Protein AF-0000000073387747 (afdb_homodimer)

Sequence (668 aa):
MTIQHVAHEAGVSVATVSRVFNTPDKVMPATRAAVLGAAERLGYVPNATARTLRTQRSHVIGVVLPTLLNPVFAECLDGIAQAAARGGYAILPFTTSYAVAQEERAVHLLLAGNVDGMVLVVSQPQSSAALERLAAVQLPYVLAYNRHPDHPCVSVDGEGAVADLVAQLAALGHRRIAMVSGQLAASDRAQQRCRGFVRGMAQAGLAPARVVEVPFVETAVQEVAELLRGPQRPTALVCSNDLIAIRCLRAAHMAGLEVPRDLSVVGFDGIALGRDLTPVLGTVAQPNADIGRCSVELLVQAMASHVPPTPEASLTLPHHFRAGGSCAAAPGGDMTIQHVAHEAGVSVATVSRVFNTPDKVMPATRAAVLGAAERLGYVPNATARTLRTQRSHVIGVVLPTLLNPVFAECLDGIAQAAARGGYAILPFTTSYAVAQEERAVHLLLAGNVDGMVLVVSQPQSSAALERLAAVQLPYVLAYNRHPDHPCVSVDGEGAVADLVAQLAALGHRRIAMVSGQLAASDRAQQRCRGFVRGMAQAGLAPARVVEVPFVETAVQEVAELLRGPQRPTALVCSNDLIAIRCLRAAHMAGLEVPRDLSVVGFDGIALGRDLTPVLGTVAQPNADIGRCSVELLVQAMASHVPPTPEASLTLPHHFRAGGSCAAAPGGD

InterPro domains:
  IPR000843 LacI-type HTH domain [PF00356] (2-47)
  IPR000843 LacI-type HTH domain [PS50932] (1-55)
  IPR000843 LacI-type HTH domain [SM00354] (1-70)
  IPR000843 LacI-type HTH domain [cd01392] (6-55)
  IPR010982 Lambda repressor-like, DNA-binding domain superfamily [G3DSA:1.10.260.40] (1-61)
  IPR010982 Lambda repressor-like, DNA-binding domain superfamily [SSF47413] (1-58)
  IPR028082 Periplasmic binding protein-like I [SSF53822] (57-309)
  IPR046335 Transcriptional regulator LacI/GalR-like, sensor domain [PF13377] (166-327)

Foldseek 3Di:
DDCVQLCVQLVHDSVLLLCLVPPVVVHDPVSNVSSVVSCVVVVNDPLNPPDDPPVDAPLEEEEEEADVVPVLVVLLVLLQCVLSVVLSHHYDYDHQVLDLVSLQVSLVVVVSVVHQAYEYAFQDPPDRPSVVVCVVVVRFYEYFQDDDLFGAYEHAQLLQLLLVVLLVQVVLPWQFEAEEEEDNSSHVLRVSNVNSNQNSCVVSVHDGYHYHYDHPPDQPLCVLLVLCLDPSRGLEYEYSAVVNLVSPCVSCVVNVHDFNQRHAGEGEAQRPCLCVDVQRHKYWHDNSSVSSNVRNVQRSVCSVVVHHDGSVNHDHDDIGTDRTRRHHRGHPPD/DDCVQLCVQLVHDSVLLLCLVPPVVPHDPVSNVSSVVSCVVVVNDPLNPPDDPPVPAPLEEEEEEADVVPVLVVLLVLLQCVLSVVLSHHYDYDHQVLDLVSLQVSLVVVVSVVHQAYEYAFADPPDRPSVVVCVVVVRFYEYFQDDDLFGAYEHAQLLQLLLVVLLVQVVLPWQFEAEEEEDNSSHVLRVSNVNSNQNSCVVSVHDGYHYHYDHPPDQPLCVLLVLCLDPSRGLEYEYSAVVNLVSPCVSCVVNVHDFNQRHAGEGEAQRPCLCVDVQNHKYWHDNSSVSSNVRNVQRSVCSVVVHHDGSVNHDHDDIGTDRTRRHHRGHPPD

pLDDT: mean 92.45, std 11.89, range [32.66, 98.94]

Secondary structure (DSSP, 8-state):
--HHHHHHHHTS-HHHHHHHHH-GGGS-HHHHHHHHHHHHHHT----TT-SS-TT----EEEEEES-SSSHHHHHHHHHHHHHHHHTT-EEEEEE-TT-HHHHHHHHHHHHHTT-SEEEE--S-GGG-HHHHHHHHTT--EEEES---TTS-EEE--HHHHHHHHHHHHHHTT---EEEEEE-GGG-HHHHHHHHHHHHHHHHTTPSPPEEEEE-SSS--HHHHHHHHHSTT--SEEEESSHHHHHHHHHHHHHTT--TTTT-EEEEEE--GGGGGSSSPPEEEE--HHHHHHHHHHHHHHHHHHT-PPPGGG-EE---EEE-TTT--PPPTT-/--HHHHHHHHTS-HHHHHHHHH-GGGS-HHHHHHHHHHHHHHT----TT-SS-TT----EEEEEES-SSSHHHHHHHHHHHHHHHHTT-EEEEEE-TT-HHHHHHHHHHHHHTT-SEEEE--S-GGG-HHHHHHHHTT--EEEES---TTS-EEE--HHHHHHHHHHHHHHTT---EEEEEE-GGG-HHHHHHHHHHHHHHHHTTPSPPEEEEE-SSS--HHHHHHHHHSTT--SEEEESSHHHHHHHHHHHHHTT--TTTT-EEEEEE--GGGGGSSSPPEEEE--HHHHHHHHHHHHHHHHHHT-PPPGGG-EE---EEE-TTT--PPPTT-

Structure (mmCIF, N/CA/C/O backbone):
data_AF-0000000073387747-model_v1
#
loop_
_entity.id
_entity.type
_entity.pdbx_description
1 polymer 'Transcriptional regulator, LacI family'
#
loop_
_atom_site.group_PDB
_atom_site.id
_atom_site.type_symbol
_atom_site.label_atom_id
_atom_site.label_alt_id
_atom_site.label_comp_id
_atom_site.label_asym_id
_atom_site.label_entity_id
_atom_site.label_seq_id
_atom_site.pdbx_PDB_ins_code
_atom_site.Cartn_x
_atom_site.Cartn_y
_atom_site.Cartn_z
_atom_site.occupancy
_atom_site.B_iso_or_equiv
_atom_site.auth_seq_id
_atom_site.auth_comp_id
_atom_site.auth_asym_id
_atom_site.auth_atom_id
_atom_site.pdbx_PDB_model_num
ATOM 1 N N . MET A 1 1 ? -17.906 21.016 26.625 1 53.44 1 MET A N 1
ATOM 2 C CA . MET A 1 1 ? -17.266 21.281 27.922 1 53.44 1 MET A CA 1
ATOM 3 C C . MET A 1 1 ? -15.984 22.078 27.734 1 53.44 1 MET A C 1
ATOM 5 O O . MET A 1 1 ? -15.141 21.734 26.906 1 53.44 1 MET A O 1
ATOM 9 N N . THR A 1 2 ? -15.961 23.297 28.281 1 68.31 2 THR A N 1
ATOM 10 C CA . THR A 1 2 ? -14.922 24.281 28.031 1 68.31 2 THR A CA 1
ATOM 11 C C . THR A 1 2 ? -13.945 24.359 29.188 1 68.31 2 THR A C 1
ATOM 13 O O . THR A 1 2 ? -14.172 23.75 30.25 1 68.31 2 THR A O 1
ATOM 16 N N . ILE A 1 3 ? -12.836 25 28.859 1 78.44 3 ILE A N 1
ATOM 17 C CA . ILE A 1 3 ? -11.812 25.234 29.875 1 78.44 3 ILE A CA 1
ATOM 18 C C . ILE A 1 3 ? -12.414 25.969 31.062 1 78.44 3 ILE A C 1
ATOM 20 O O . ILE A 1 3 ? -11.977 25.797 32.188 1 78.44 3 ILE A O 1
ATOM 24 N N . GLN A 1 4 ? -13.547 26.625 30.844 1 80.88 4 GLN A N 1
ATOM 25 C CA . GLN A 1 4 ? -14.227 27.375 31.891 1 80.88 4 GLN A CA 1
ATOM 26 C C . GLN A 1 4 ? -14.922 26.438 32.875 1 80.88 4 GLN A C 1
ATOM 28 O O . GLN A 1 4 ? -14.922 26.688 34.094 1 80.88 4 GLN A O 1
ATOM 33 N N . HIS A 1 5 ? -15.391 25.359 32.344 1 83.12 5 HIS A N 1
ATOM 34 C CA . HIS A 1 5 ? -16.062 24.391 33.188 1 83.12 5 HIS A CA 1
ATOM 35 C C . HIS A 1 5 ? -15.07 23.688 34.125 1 83.12 5 HIS A C 1
ATOM 37 O O . HIS A 1 5 ? -15.359 23.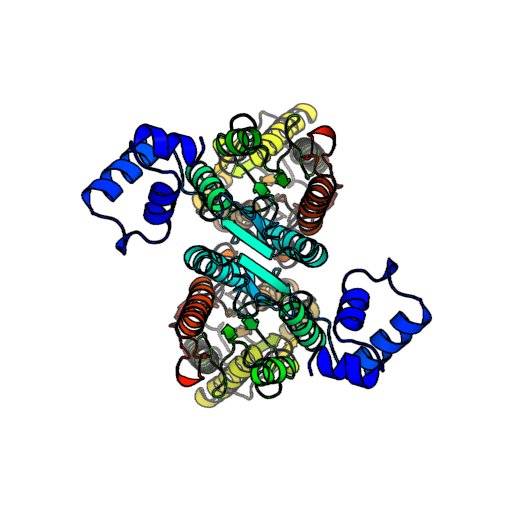469 35.281 1 83.12 5 HIS A O 1
ATOM 43 N N . VAL A 1 6 ? -13.945 23.438 33.5 1 85.94 6 VAL A N 1
ATOM 44 C CA . VAL A 1 6 ? -12.891 22.797 34.281 1 85.94 6 VAL A CA 1
ATOM 45 C C . VAL A 1 6 ? -12.414 23.734 35.375 1 85.94 6 VAL A C 1
ATOM 47 O O . VAL A 1 6 ? -12.227 23.297 36.531 1 85.94 6 VAL A O 1
ATOM 50 N N . ALA A 1 7 ? -12.297 24.938 35.031 1 87.69 7 ALA A N 1
ATOM 51 C CA . ALA A 1 7 ? -11.867 25.953 36 1 87.69 7 ALA A CA 1
ATOM 52 C C . ALA A 1 7 ? -12.844 26.062 37.156 1 87.69 7 ALA A C 1
ATOM 54 O O . ALA A 1 7 ? -12.445 26.094 38.344 1 87.69 7 ALA A O 1
ATOM 55 N N . HIS A 1 8 ? -14.062 26.047 36.812 1 86.69 8 HIS A N 1
ATOM 56 C CA . HIS A 1 8 ? -15.125 26.141 37.812 1 86.69 8 HIS A CA 1
ATOM 57 C C . HIS A 1 8 ? -15.141 24.922 38.719 1 86.69 8 HIS A C 1
ATOM 59 O O . HIS A 1 8 ? -15.227 25.062 39.969 1 86.69 8 HIS A O 1
ATOM 65 N N . GLU A 1 9 ? -15.008 23.828 38.094 1 87.38 9 GLU A N 1
ATOM 66 C CA . GLU A 1 9 ? -15.07 22.594 38.844 1 87.38 9 GLU A CA 1
ATOM 67 C C . GLU A 1 9 ? -13.852 22.438 39.75 1 87.38 9 GLU A C 1
ATOM 69 O O . GLU A 1 9 ? -13.961 21.906 40.875 1 87.38 9 GLU A O 1
ATOM 74 N N . ALA A 1 10 ? -12.742 22.844 39.312 1 87.75 10 ALA A N 1
ATOM 75 C CA . ALA A 1 10 ? -11.484 22.719 40.031 1 87.75 10 ALA A CA 1
ATOM 76 C C . ALA A 1 10 ? -11.281 23.859 41.031 1 87.75 10 ALA A C 1
ATOM 78 O O . ALA A 1 10 ? -10.383 23.828 41.875 1 87.75 10 ALA A O 1
ATOM 79 N N . GLY A 1 11 ? -12.117 24.891 40.938 1 89.38 11 GLY A N 1
ATOM 80 C CA . GLY A 1 11 ? -12.039 26.047 41.812 1 89.38 11 GLY A CA 1
ATOM 81 C C . GLY A 1 11 ? -10.836 26.938 41.531 1 89.38 11 GLY A C 1
ATOM 82 O O . GLY A 1 11 ? -10.234 27.484 42.469 1 89.38 11 GLY A O 1
ATOM 83 N N . VAL A 1 12 ? -10.391 26.906 40.281 1 88.62 12 VAL A N 1
ATOM 84 C CA . VAL A 1 12 ? -9.234 27.703 39.906 1 88.62 12 VAL A CA 1
ATOM 85 C C . VAL A 1 12 ? -9.602 28.609 38.75 1 88.62 12 VAL A C 1
ATOM 87 O O . VAL A 1 12 ? -10.703 28.516 38.188 1 88.62 12 VAL A O 1
ATOM 90 N N . SER A 1 13 ? -8.758 29.547 38.438 1 82 13 SER A N 1
ATOM 91 C CA . SER A 1 13 ? -8.969 30.406 37.281 1 82 13 SER A CA 1
ATOM 92 C C . SER A 1 13 ? -8.766 29.656 35.969 1 82 13 SER A C 1
ATOM 94 O O . SER A 1 13 ? -8.102 28.625 35.938 1 82 13 SER A O 1
ATOM 96 N N . VAL A 1 14 ? -9.328 30.156 34.844 1 82.44 14 VAL A N 1
ATOM 97 C CA . VAL A 1 14 ? -9.133 29.609 33.5 1 82.44 14 VAL A CA 1
ATOM 98 C C . VAL A 1 14 ? -7.645 29.609 33.156 1 82.44 14 VAL A C 1
ATOM 100 O O . VAL A 1 14 ? -7.145 28.656 32.531 1 82.44 14 VAL A O 1
ATOM 103 N N . ALA A 1 15 ? -6.922 30.656 33.625 1 81.31 15 ALA A N 1
ATOM 104 C CA . ALA A 1 15 ? -5.484 30.766 33.406 1 81.31 15 ALA A CA 1
ATOM 105 C C . ALA A 1 15 ? -4.727 29.641 34.125 1 81.31 15 ALA A C 1
ATOM 107 O O . ALA A 1 15 ? -3.764 29.094 33.562 1 81.31 15 ALA A O 1
ATOM 108 N N . THR A 1 16 ? -5.191 29.297 35.219 1 83.62 16 THR A N 1
ATOM 109 C CA . THR A 1 16 ? -4.566 28.219 36 1 83.62 16 THR A CA 1
ATOM 110 C C . THR A 1 16 ? -4.805 26.875 35.312 1 83.62 16 THR A C 1
ATOM 112 O O . THR A 1 16 ? -3.898 26.047 35.25 1 83.62 16 THR A O 1
ATOM 115 N N . VAL A 1 17 ? -6.031 26.672 34.75 1 81.19 17 VAL A N 1
ATOM 116 C CA . VAL A 1 17 ? -6.324 25.438 34.031 1 81.19 17 VAL A CA 1
ATOM 117 C C . VAL A 1 17 ? -5.422 25.328 32.812 1 81.19 17 VAL A C 1
ATOM 119 O O . VAL A 1 17 ? -4.832 24.281 32.562 1 81.19 17 VAL A O 1
ATOM 122 N N . SER A 1 18 ? -5.281 26.406 32.219 1 77.56 18 SER A N 1
ATOM 123 C CA . SER A 1 18 ? -4.418 26.469 31.031 1 77.56 18 SER A CA 1
ATOM 124 C C . SER A 1 18 ? -2.977 26.125 31.391 1 77.56 18 SER A C 1
ATOM 126 O O . SER A 1 18 ? -2.326 25.344 30.688 1 77.56 18 SER A O 1
ATOM 128 N N . ARG A 1 19 ? -2.5 26.594 32.469 1 78.75 19 ARG A N 1
ATOM 129 C CA . ARG A 1 19 ? -1.136 26.344 32.938 1 78.75 19 ARG A CA 1
ATOM 130 C C . ARG A 1 19 ? -0.941 24.891 33.312 1 78.75 19 ARG A C 1
ATOM 132 O O . ARG A 1 19 ? 0.114 24.312 33.062 1 78.75 19 ARG A O 1
ATOM 139 N N . VAL A 1 20 ? -1.966 24.344 33.781 1 80.62 20 VAL A N 1
ATOM 140 C CA . VAL A 1 20 ? -1.884 22.938 34.188 1 80.62 20 VAL A CA 1
ATOM 141 C C . VAL A 1 20 ? -1.674 22.062 32.969 1 80.62 20 VAL A C 1
ATOM 143 O O . VAL A 1 20 ? -0.913 21.078 33.031 1 80.62 20 VAL A O 1
ATOM 146 N N . PHE A 1 21 ? -2.326 22.422 31.844 1 76 21 PHE A N 1
ATOM 147 C CA . PHE A 1 21 ? -2.271 21.562 30.672 1 76 21 PHE A CA 1
ATOM 148 C C . PHE A 1 21 ? -1.09 21.938 29.781 1 76 21 PHE A C 1
ATOM 150 O O . PHE A 1 21 ? -0.534 21.094 29.078 1 76 21 PHE A O 1
ATOM 157 N N . ASN A 1 22 ? -0.517 23.188 29.969 1 71.12 22 ASN A N 1
ATOM 158 C CA . ASN A 1 22 ? 0.504 23.672 29.031 1 71.12 22 ASN A CA 1
ATOM 159 C C . ASN A 1 22 ? 1.868 23.781 29.719 1 71.12 22 ASN A C 1
ATOM 161 O O . ASN A 1 22 ? 2.902 23.594 29.062 1 71.12 22 ASN A O 1
ATOM 165 N N . THR A 1 23 ? 1.881 24.203 30.953 1 73.75 23 THR A N 1
ATOM 166 C CA . THR A 1 23 ? 3.104 24.328 31.734 1 73.75 23 THR A CA 1
ATOM 167 C C . THR A 1 23 ? 2.92 23.719 33.125 1 73.75 23 THR A C 1
ATOM 169 O O . THR A 1 23 ? 3 24.422 34.125 1 73.75 23 THR A O 1
ATOM 172 N N . PRO A 1 24 ? 2.783 22.5 33.125 1 77.56 24 PRO A N 1
ATOM 173 C CA . PRO A 1 24 ? 2.42 21.859 34.406 1 77.56 24 PRO A CA 1
ATOM 174 C C . PRO A 1 24 ? 3.477 22.062 35.5 1 77.56 24 PRO A C 1
ATOM 176 O O . PRO A 1 24 ? 3.152 22.062 36.688 1 77.56 24 PRO A O 1
ATOM 179 N N . ASP A 1 25 ? 4.629 22.172 35.094 1 76.31 25 ASP A N 1
ATOM 180 C CA . ASP A 1 25 ? 5.727 22.297 36.062 1 76.31 25 ASP A CA 1
ATOM 181 C C . ASP A 1 25 ? 5.637 23.594 36.844 1 76.31 25 ASP A C 1
ATOM 183 O O . ASP A 1 25 ? 6.254 23.734 37.906 1 76.31 25 ASP A O 1
ATOM 187 N N . LYS A 1 26 ? 4.859 24.547 36.438 1 81.31 26 LYS A N 1
ATOM 188 C CA . LYS A 1 26 ? 4.746 25.859 37.062 1 81.31 26 LYS A CA 1
ATOM 189 C C . LYS A 1 26 ? 3.535 25.922 38 1 81.31 26 LYS A C 1
ATOM 191 O O . LYS A 1 26 ? 3.232 26.969 38.562 1 81.31 26 LYS A O 1
ATOM 196 N N . VAL A 1 27 ? 2.914 24.75 38.094 1 80.81 27 VAL A N 1
ATOM 197 C CA . VAL A 1 27 ? 1.697 24.703 38.906 1 80.81 27 VAL A CA 1
ATOM 198 C C . VAL A 1 27 ? 1.904 23.781 40.094 1 80.81 27 VAL A C 1
ATOM 200 O O . VAL A 1 27 ? 2.576 22.75 39.969 1 80.81 27 VAL A O 1
ATOM 203 N N . MET A 1 28 ? 1.437 24.172 41.25 1 84.31 28 MET A N 1
ATOM 204 C CA . MET A 1 28 ? 1.552 23.375 42.469 1 84.31 28 MET A CA 1
ATOM 205 C C . MET A 1 28 ? 0.897 22 42.281 1 84.31 28 MET A C 1
ATOM 207 O O . MET A 1 28 ? -0.146 21.891 41.656 1 84.31 28 MET A O 1
ATOM 211 N N . PRO A 1 29 ? 1.479 21.016 42.812 1 84.44 29 PRO A N 1
ATOM 212 C CA . PRO A 1 29 ? 1.003 19.641 42.625 1 84.44 29 PRO A CA 1
ATOM 213 C C . PRO A 1 29 ? -0.459 19.469 43.031 1 84.44 29 PRO A C 1
ATOM 215 O O . PRO A 1 29 ? -1.208 18.766 42.344 1 84.44 29 PRO A O 1
ATOM 218 N N . ALA A 1 30 ? -0.87 20.141 44.062 1 85.19 30 ALA A N 1
ATOM 219 C CA . ALA A 1 30 ? -2.244 20 44.531 1 85.19 30 ALA A CA 1
ATOM 220 C C . ALA A 1 30 ? -3.234 20.578 43.531 1 85.19 30 ALA A C 1
ATOM 222 O O . ALA A 1 30 ? -4.277 19.984 43.25 1 85.19 30 ALA A O 1
ATOM 223 N N . THR A 1 31 ? -2.859 21.656 42.938 1 86.5 31 THR A N 1
ATOM 224 C CA . THR A 1 31 ? -3.697 22.328 41.938 1 86.5 31 THR A CA 1
ATOM 225 C C . THR A 1 31 ? -3.754 21.516 40.656 1 86.5 31 THR A C 1
ATOM 227 O O . THR A 1 31 ? -4.82 21.375 40.062 1 86.5 31 THR A O 1
ATOM 230 N N . ARG A 1 32 ? -2.717 20.984 40.25 1 87.31 32 ARG A N 1
ATOM 231 C CA . ARG A 1 32 ? -2.629 20.141 39.062 1 87.31 32 ARG A CA 1
ATOM 232 C C . ARG A 1 32 ? -3.537 18.922 39.188 1 87.31 32 ARG A C 1
ATOM 234 O O . ARG A 1 32 ? -4.273 18.594 38.25 1 87.31 32 ARG A O 1
ATOM 241 N N . ALA A 1 33 ? -3.471 18.375 40.312 1 85.12 33 ALA A N 1
ATOM 242 C CA . ALA A 1 33 ? -4.281 17.188 40.562 1 85.12 33 ALA A CA 1
ATOM 243 C C . ALA A 1 33 ? -5.77 17.516 40.5 1 85.12 33 ALA A C 1
ATOM 245 O O . ALA A 1 33 ? -6.57 16.75 39.969 1 85.12 33 ALA A O 1
ATOM 246 N N . ALA A 1 34 ? -6.117 18.609 41.094 1 86.88 34 ALA A N 1
ATOM 247 C CA . ALA A 1 34 ? -7.516 19.047 41.125 1 86.88 34 ALA A CA 1
ATOM 248 C C . ALA A 1 34 ? -8.039 19.328 39.75 1 86.88 34 ALA A C 1
ATOM 250 O O . ALA A 1 34 ? -9.156 18.922 39.406 1 86.88 34 ALA A O 1
ATOM 251 N N . VAL A 1 35 ? -7.203 19.953 38.875 1 86.94 35 VAL A N 1
ATOM 252 C CA . VAL A 1 35 ? -7.598 20.312 37.531 1 86.94 35 VAL A CA 1
ATOM 253 C C . VAL A 1 35 ? -7.699 19.062 36.656 1 86.94 35 VAL A C 1
ATOM 255 O O . VAL A 1 35 ? -8.672 18.891 35.938 1 86.94 35 VAL A O 1
ATOM 258 N N . LEU A 1 36 ? -6.734 18.219 36.781 1 83.44 36 LEU A N 1
ATOM 259 C CA . LEU A 1 36 ? -6.73 16.984 36 1 83.44 36 LEU A CA 1
ATOM 260 C C . LEU A 1 36 ? -7.898 16.094 36.375 1 83.44 36 LEU A C 1
ATOM 262 O O . LEU A 1 36 ? -8.523 15.469 35.5 1 83.44 36 LEU A O 1
ATOM 266 N N . GLY A 1 37 ? -8.18 16.031 37.625 1 83.38 37 GLY A N 1
ATOM 267 C CA . GLY A 1 37 ? -9.344 15.32 38.125 1 83.38 37 GLY A CA 1
ATOM 268 C C . GLY A 1 37 ? -10.648 15.867 37.594 1 83.38 37 GLY A C 1
ATOM 269 O O . GLY A 1 37 ? -11.523 15.109 37.156 1 83.38 37 GLY A O 1
ATOM 270 N N . ALA A 1 38 ? -10.82 17.172 37.625 1 83.5 38 ALA A N 1
ATOM 271 C CA . ALA A 1 38 ? -12.016 17.828 37.094 1 83.5 38 ALA A CA 1
ATOM 272 C C . ALA A 1 38 ? -12.156 17.594 35.594 1 83.5 38 ALA A C 1
ATOM 274 O O . ALA A 1 38 ? -13.25 17.328 35.094 1 83.5 38 ALA A O 1
ATOM 275 N N . ALA A 1 39 ? -10.992 17.641 34.875 1 79.5 39 ALA A N 1
ATOM 276 C CA . ALA A 1 39 ? -10.984 17.422 33.438 1 79.5 39 ALA A CA 1
ATOM 277 C C . ALA A 1 39 ? -11.438 16.016 33.094 1 79.5 39 ALA A C 1
ATOM 279 O O . ALA A 1 39 ? -12.227 15.812 32.156 1 79.5 39 ALA A O 1
ATOM 280 N N . GLU A 1 40 ? -10.961 15.109 33.844 1 76.81 40 GLU A N 1
ATOM 281 C CA . GLU A 1 40 ? -11.328 13.711 33.656 1 76.81 40 GLU A CA 1
ATOM 282 C C . GLU A 1 40 ? -12.812 13.492 33.938 1 76.81 40 GLU A C 1
ATOM 28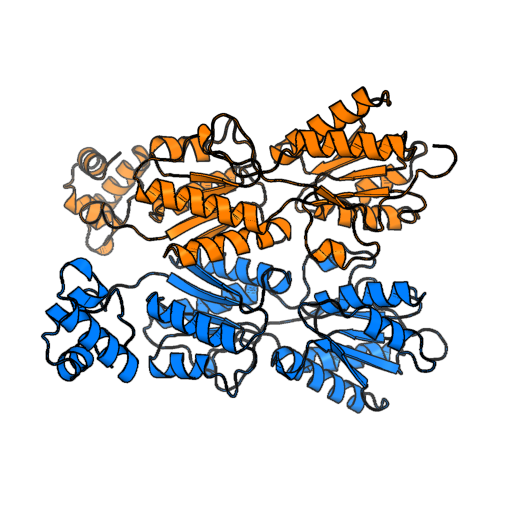4 O O . GLU A 1 40 ? -13.492 12.805 33.156 1 76.81 40 GLU A O 1
ATOM 289 N N . ARG A 1 41 ? -13.305 14.055 35.031 1 77.88 41 ARG A N 1
ATOM 290 C CA . ARG A 1 41 ? -14.703 13.898 35.406 1 77.88 41 ARG A CA 1
ATOM 291 C C . ARG A 1 41 ? -15.633 14.531 34.375 1 77.88 41 ARG A C 1
ATOM 293 O O . ARG A 1 41 ? -16.703 14.008 34.094 1 77.88 41 ARG A O 1
ATOM 300 N N . LEU A 1 42 ? -15.055 15.641 33.812 1 74.56 42 LEU A N 1
ATOM 301 C CA . LEU A 1 42 ? -15.875 16.391 32.844 1 74.56 42 LEU A CA 1
ATOM 302 C C . LEU A 1 42 ? -15.609 15.938 31.422 1 74.56 42 LEU A C 1
ATOM 304 O O . LEU A 1 42 ? -16.297 16.359 30.5 1 74.56 42 LEU A O 1
ATOM 308 N N . GLY A 1 43 ? -14.641 15.07 31.328 1 64.69 43 GLY A N 1
ATOM 309 C CA . GLY A 1 43 ? -14.25 14.625 30 1 64.69 43 GLY A CA 1
ATOM 310 C C . GLY A 1 43 ? -13.57 15.703 29.172 1 64.69 43 GLY A C 1
ATOM 311 O O . GLY A 1 43 ? -13.719 15.734 27.953 1 64.69 43 GLY A O 1
ATOM 312 N N . TYR A 1 44 ? -12.992 16.656 29.906 1 61.94 44 TYR A N 1
ATOM 313 C CA . TYR A 1 44 ? -12.32 17.766 29.25 1 61.94 44 TYR A CA 1
ATOM 314 C C . TYR A 1 44 ? -10.969 17.344 28.688 1 61.94 44 TYR A C 1
ATOM 316 O O . TYR A 1 44 ? -10.148 16.75 29.406 1 61.94 44 TYR A O 1
ATOM 324 N N . VAL A 1 45 ? -10.828 17.328 27.547 1 59.72 45 VAL A N 1
ATOM 325 C CA . VAL A 1 45 ? -9.531 17.125 26.891 1 59.72 45 VAL A CA 1
ATOM 326 C C . VAL A 1 45 ? -8.906 18.484 26.578 1 59.72 45 VAL A C 1
ATOM 328 O O . VAL A 1 45 ? -9.516 19.312 25.891 1 59.72 45 VAL A O 1
ATOM 331 N N . PRO A 1 46 ? -7.859 18.781 27.406 1 49.28 46 PRO A N 1
ATOM 332 C CA . PRO A 1 46 ? -7.234 20.078 27.078 1 49.28 46 PRO A CA 1
ATOM 333 C C . PRO A 1 46 ? -7 20.25 25.578 1 49.28 46 PRO A C 1
ATOM 335 O O . PRO A 1 46 ? -6.605 19.297 24.906 1 49.28 46 PRO A O 1
ATOM 338 N N . ASN A 1 47 ? -7.859 21 25.094 1 44.88 47 ASN A N 1
ATOM 339 C CA . ASN A 1 47 ? -7.535 21.375 23.719 1 44.88 47 ASN A CA 1
ATOM 340 C C . ASN A 1 47 ? -6.234 22.172 23.656 1 44.88 47 ASN A C 1
ATOM 342 O O . ASN A 1 47 ? -6.043 23.125 24.406 1 44.88 47 ASN A O 1
ATOM 346 N N . ALA A 1 48 ? -5.145 21.594 23.469 1 42.16 48 ALA A N 1
ATOM 347 C CA . ALA A 1 48 ? -3.945 22.422 23.359 1 42.16 48 ALA A CA 1
ATOM 348 C C . ALA A 1 48 ? -4.289 23.844 22.891 1 42.16 48 ALA A C 1
ATOM 350 O O . ALA A 1 48 ? -3.688 24.812 23.344 1 42.16 48 ALA A O 1
ATOM 351 N N . THR A 1 49 ? -4.891 23.906 21.703 1 35.88 49 THR A N 1
ATOM 352 C CA . THR A 1 49 ? -5.121 25.172 21.031 1 35.88 49 THR A CA 1
ATOM 353 C C . THR A 1 49 ? -6.316 25.906 21.625 1 35.88 49 THR A C 1
ATOM 355 O O . THR A 1 49 ? -7.402 25.906 21.047 1 35.88 49 THR A O 1
ATOM 358 N N . ALA A 1 50 ? -6.801 25.891 22.719 1 37.28 50 ALA A N 1
ATOM 359 C CA . ALA A 1 50 ? -8.07 26.5 23.109 1 37.28 50 ALA A CA 1
ATOM 360 C C . ALA A 1 50 ? -8.117 27.969 22.719 1 37.28 50 ALA A C 1
ATOM 362 O O . ALA A 1 50 ? -9.133 28.438 22.188 1 37.28 50 ALA A O 1
ATOM 363 N N . ARG A 1 51 ? -7.844 28.859 23.547 1 35.88 51 ARG A N 1
ATOM 364 C CA . ARG A 1 51 ? -8.406 30.203 23.578 1 35.88 51 ARG A CA 1
ATOM 365 C C . ARG A 1 51 ? -8.18 30.922 22.25 1 35.88 51 ARG A C 1
ATOM 367 O O . ARG A 1 51 ? -9.047 31.656 21.766 1 35.88 51 ARG A O 1
ATOM 374 N N . THR A 1 52 ? -6.973 31.344 22.078 1 32.72 52 THR A N 1
ATOM 375 C CA . THR A 1 52 ? -6.832 32.438 21.141 1 32.72 52 THR A CA 1
ATOM 376 C C . THR A 1 52 ? -7.461 32.094 19.797 1 32.72 52 THR A C 1
ATOM 378 O O . THR A 1 52 ? -8.234 32.875 19.234 1 32.72 52 THR A O 1
ATOM 381 N N . LEU A 1 53 ? -6.742 31.375 18.781 1 34.97 53 LEU A N 1
ATOM 382 C CA . LEU A 1 53 ? -7.047 31.438 17.359 1 34.97 53 LEU A CA 1
ATOM 383 C C . LEU A 1 53 ? -8.156 30.453 16.984 1 34.97 53 LEU A C 1
ATOM 385 O O . LEU A 1 53 ? -7.902 29.266 16.812 1 34.97 53 LEU A O 1
ATOM 389 N N . ARG A 1 54 ? -9.094 30.078 17.781 1 42.12 54 ARG A N 1
ATOM 390 C CA . ARG A 1 54 ? -10.312 29.406 17.328 1 42.12 54 ARG A CA 1
ATOM 391 C C . ARG A 1 54 ? -10.422 29.422 15.812 1 42.12 54 ARG A C 1
ATOM 393 O O . ARG A 1 54 ? -10.891 28.453 15.203 1 42.12 54 ARG A O 1
ATOM 400 N N . THR A 1 55 ? -10.383 30.578 15.344 1 45.12 55 THR A N 1
ATOM 401 C CA . THR A 1 55 ? -10.492 30.859 13.914 1 45.12 55 THR A CA 1
ATOM 402 C C . THR A 1 55 ? -9.375 30.156 13.141 1 45.12 55 THR A C 1
ATOM 404 O O . THR A 1 55 ? -9.352 30.203 11.906 1 45.12 55 THR A O 1
ATOM 407 N N . GLN A 1 56 ? -8.242 29.672 13.859 1 61.59 56 GLN A N 1
ATOM 408 C CA . GLN A 1 56 ? -7.043 29.406 13.062 1 61.59 56 GLN A CA 1
ATOM 409 C C . GLN A 1 56 ? -7.035 27.984 12.531 1 61.59 56 GLN A C 1
ATOM 411 O O . GLN A 1 56 ? -7.086 27.016 13.305 1 61.59 56 GLN A O 1
ATOM 416 N N . ARG A 1 57 ? -7.48 27.75 11.375 1 82.12 57 ARG A N 1
ATOM 417 C CA . ARG A 1 57 ? -7.406 26.531 10.578 1 82.12 57 ARG A CA 1
ATOM 418 C C . ARG A 1 57 ? -6.023 25.891 10.672 1 82.12 57 ARG A C 1
ATOM 420 O O . ARG A 1 57 ? -5.008 26.578 10.578 1 82.12 57 ARG A O 1
ATOM 427 N N . SER A 1 58 ? -6.113 24.625 11.258 1 91.19 58 SER A N 1
ATOM 428 C CA . SER A 1 58 ? -4.855 23.891 11.336 1 91.19 58 SER A CA 1
ATOM 429 C C . SER A 1 58 ? -4.34 23.531 9.953 1 91.19 58 SER A C 1
ATOM 431 O O . SER A 1 58 ? -3.164 23.188 9.789 1 91.19 58 SER A O 1
ATOM 433 N N . HIS A 1 59 ? -5.215 23.516 9.016 1 95.56 59 HIS A N 1
ATOM 434 C CA . HIS A 1 59 ? -4.93 23.047 7.664 1 95.56 59 HIS A CA 1
ATOM 435 C C . HIS A 1 59 ? -4.426 21.594 7.672 1 95.56 59 HIS A C 1
ATOM 437 O O . HIS A 1 59 ? -3.455 21.266 6.984 1 95.56 59 HIS A O 1
ATOM 443 N N . VAL A 1 60 ? -5.043 20.812 8.578 1 97.88 60 VAL A N 1
ATOM 444 C CA . VAL A 1 60 ? -4.762 19.375 8.664 1 97.88 60 VAL A CA 1
ATOM 445 C C . VAL A 1 60 ? -6.062 18.594 8.555 1 97.88 60 VAL A C 1
ATOM 447 O O . VAL A 1 60 ? -7.059 18.922 9.195 1 97.88 60 VAL A O 1
ATOM 450 N N . ILE A 1 61 ? -6.023 17.641 7.695 1 98.62 61 ILE A N 1
ATOM 451 C CA . ILE A 1 61 ? -7.133 16.703 7.57 1 98.62 61 ILE A CA 1
ATOM 452 C C . ILE A 1 61 ? -6.766 15.375 8.25 1 98.62 61 ILE A C 1
ATOM 454 O O . ILE A 1 61 ? -5.711 14.805 7.969 1 98.62 61 ILE A O 1
ATOM 458 N N . GLY A 1 62 ? -7.594 14.93 9.219 1 98.81 62 GLY A N 1
ATOM 459 C CA . GLY A 1 62 ? -7.441 13.594 9.766 1 98.81 62 GLY A CA 1
ATOM 460 C C . GLY A 1 62 ? -7.871 12.5 8.805 1 98.81 62 GLY A C 1
ATOM 461 O O . GLY A 1 62 ? -8.867 12.656 8.094 1 98.81 62 GLY A O 1
ATOM 462 N N . VAL A 1 63 ? -7.129 11.43 8.75 1 98.94 63 VAL A N 1
ATOM 463 C CA . VAL A 1 63 ? -7.449 10.289 7.906 1 98.94 63 VAL A CA 1
ATOM 464 C C . VAL A 1 63 ? -7.473 9.008 8.742 1 98.94 63 VAL A C 1
ATOM 466 O O . VAL A 1 63 ? -6.504 8.703 9.445 1 98.94 63 VAL A O 1
ATOM 469 N N . VAL A 1 64 ? -8.578 8.297 8.734 1 98.88 64 VAL A N 1
ATOM 470 C CA . VAL A 1 64 ? -8.719 7.062 9.492 1 98.88 64 VAL A CA 1
ATOM 471 C C . VAL A 1 64 ? -9 5.902 8.547 1 98.88 64 VAL A C 1
ATOM 473 O O . VAL A 1 64 ? -10.07 5.848 7.922 1 98.88 64 VAL A O 1
ATOM 476 N N . LEU A 1 65 ? -8.055 5.012 8.391 1 98.75 65 LEU A N 1
ATOM 477 C CA . LEU A 1 65 ? -8.156 3.842 7.531 1 98.75 65 LEU A CA 1
ATOM 478 C C . LEU A 1 65 ? -7.926 2.561 8.32 1 98.75 65 LEU A C 1
ATOM 480 O O . LEU A 1 65 ? -7.234 2.572 9.344 1 98.75 65 LEU A O 1
ATOM 484 N N . PRO A 1 66 ? -8.406 1.41 7.82 1 98.12 66 PRO A N 1
ATOM 485 C CA . PRO A 1 66 ? -8.188 0.159 8.555 1 98.12 66 PRO A CA 1
ATOM 486 C C . PRO A 1 66 ? -6.719 -0.25 8.602 1 98.12 66 PRO A C 1
ATOM 488 O O . PRO A 1 66 ? -6.223 -0.648 9.656 1 98.12 66 PRO A O 1
ATOM 491 N N . THR A 1 67 ? -6.043 -0.227 7.484 1 97.06 67 THR A N 1
ATOM 492 C CA . THR A 1 67 ? -4.66 -0.676 7.383 1 97.06 67 THR A CA 1
ATOM 493 C C . THR A 1 67 ? -4.02 -0.17 6.094 1 97.06 67 THR A C 1
ATOM 495 O O . THR A 1 67 ? -4.715 0.107 5.113 1 97.06 67 THR A O 1
ATOM 498 N N . LEU A 1 68 ? -2.727 -0.049 6.137 1 97.19 68 LEU A N 1
ATOM 499 C CA . LEU A 1 68 ? -2.029 0.287 4.902 1 97.19 68 LEU A CA 1
ATOM 500 C C . LEU A 1 68 ? -1.374 -0.949 4.293 1 97.19 68 LEU A C 1
ATOM 502 O O . LEU A 1 68 ? -0.721 -0.862 3.25 1 97.19 68 LEU A O 1
ATOM 506 N N . LEU A 1 69 ? -1.631 -2.119 4.926 1 95.5 69 LEU A N 1
ATOM 507 C CA . LEU A 1 69 ? -1.11 -3.373 4.395 1 95.5 69 LEU A CA 1
ATOM 508 C C . LEU A 1 69 ? -2.055 -3.951 3.346 1 95.5 69 LEU A C 1
ATOM 510 O O . LEU A 1 69 ? -1.676 -4.855 2.596 1 95.5 69 LEU A O 1
ATOM 514 N N . ASN A 1 70 ? -3.246 -3.516 3.338 1 97.19 70 ASN A N 1
ATOM 515 C CA . ASN A 1 70 ? -4.156 -3.764 2.225 1 97.19 70 ASN A CA 1
ATOM 516 C C . ASN A 1 70 ? -4.027 -2.693 1.146 1 97.19 70 ASN A C 1
ATOM 518 O O . ASN A 1 70 ? -4.352 -1.527 1.38 1 97.19 70 ASN A O 1
ATOM 522 N N . PRO A 1 71 ? -3.592 -3.092 -0.058 1 98 71 PRO A N 1
ATOM 523 C CA . PRO A 1 71 ? -3.254 -2.109 -1.09 1 98 71 PRO A CA 1
ATOM 524 C C . PRO A 1 71 ? -4.414 -1.174 -1.417 1 98 71 PRO A C 1
ATOM 526 O O . PRO A 1 71 ? -4.195 -0.043 -1.858 1 98 71 PRO A O 1
ATOM 529 N N . VAL A 1 72 ? -5.621 -1.583 -1.167 1 98.56 72 VAL A N 1
ATOM 530 C CA . VAL A 1 72 ? -6.77 -0.753 -1.506 1 98.56 72 VAL A CA 1
ATOM 531 C C . VAL A 1 72 ? -6.695 0.57 -0.748 1 98.56 72 VAL A C 1
ATOM 533 O O . VAL A 1 72 ? -6.996 1.63 -1.304 1 98.56 72 VAL A O 1
ATOM 536 N N . PHE A 1 73 ? -6.238 0.5 0.445 1 98.69 73 PHE A N 1
ATOM 537 C CA . PHE A 1 73 ? -6.238 1.699 1.274 1 98.69 73 PHE A CA 1
ATOM 538 C C . PHE A 1 73 ? -5.023 2.568 0.971 1 98.69 73 PHE A C 1
ATOM 540 O O . PHE A 1 73 ? -5.078 3.791 1.109 1 98.69 73 PHE A O 1
ATOM 547 N N . ALA A 1 74 ? -3.951 1.946 0.539 1 98.56 74 ALA A N 1
ATOM 548 C CA . ALA A 1 74 ? -2.812 2.736 0.078 1 98.56 74 ALA A CA 1
ATOM 549 C C . ALA A 1 74 ? -3.168 3.531 -1.175 1 98.56 74 ALA A C 1
ATOM 551 O O . ALA A 1 74 ? -2.785 4.695 -1.308 1 98.56 74 ALA A O 1
ATOM 552 N N . GLU A 1 75 ? -3.863 2.904 -2.051 1 98.69 75 GLU A N 1
ATOM 553 C CA . GLU A 1 75 ? -4.316 3.58 -3.262 1 98.69 75 GLU A CA 1
ATOM 554 C C . GLU A 1 75 ? -5.27 4.727 -2.932 1 98.69 75 GLU A C 1
ATOM 556 O O . GLU A 1 75 ? -5.168 5.809 -3.51 1 98.69 75 GLU A O 1
ATOM 561 N N . CYS A 1 76 ? -6.129 4.465 -2.004 1 98.88 76 CYS A N 1
ATOM 562 C CA . CYS A 1 76 ? -7.043 5.5 -1.541 1 98.88 76 CYS A CA 1
ATOM 563 C C . CYS A 1 76 ? -6.285 6.66 -0.909 1 98.88 76 CYS A C 1
ATOM 565 O O . CYS A 1 76 ? -6.574 7.824 -1.19 1 98.88 76 CYS A O 1
ATOM 567 N N . LEU A 1 77 ? -5.301 6.297 -0.091 1 98.88 77 LEU A N 1
ATOM 568 C CA . LEU A 1 77 ? -4.508 7.309 0.593 1 98.88 77 LEU A CA 1
ATOM 569 C C . LEU A 1 77 ? -3.738 8.164 -0.407 1 98.88 77 LEU A C 1
ATOM 571 O O . LEU A 1 77 ? -3.559 9.367 -0.193 1 98.88 77 LEU A O 1
ATOM 575 N N . ASP A 1 78 ? -3.332 7.57 -1.439 1 98.56 78 ASP A N 1
ATOM 576 C CA . ASP A 1 78 ? -2.66 8.336 -2.486 1 98.56 78 ASP A CA 1
ATOM 577 C C . ASP A 1 78 ? -3.568 9.43 -3.037 1 98.56 78 ASP A C 1
ATOM 579 O O . ASP A 1 78 ? -3.143 10.578 -3.193 1 98.56 78 ASP A O 1
ATOM 583 N N . GLY A 1 79 ? -4.797 9.102 -3.316 1 98.81 79 GLY A N 1
ATOM 584 C CA . GLY A 1 79 ? -5.773 10.086 -3.756 1 98.81 79 GLY A CA 1
ATOM 585 C C . GLY A 1 79 ? -6.051 11.156 -2.717 1 98.81 79 GLY A C 1
ATOM 586 O O . GLY A 1 79 ? -6.152 12.344 -3.049 1 98.81 79 GLY A O 1
ATOM 587 N N . ILE A 1 80 ? -6.121 10.727 -1.471 1 98.88 80 ILE A N 1
ATOM 588 C CA . ILE A 1 80 ? -6.344 11.641 -0.362 1 98.88 80 ILE A CA 1
ATOM 589 C C . ILE A 1 80 ? -5.191 12.641 -0.282 1 98.88 80 ILE A C 1
ATOM 591 O O . ILE A 1 80 ? -5.418 13.852 -0.213 1 98.88 80 ILE A O 1
ATOM 595 N N . ALA A 1 81 ? -3.984 12.133 -0.33 1 98.56 81 ALA A N 1
ATOM 596 C CA . ALA A 1 81 ? -2.789 12.953 -0.17 1 98.56 81 ALA A CA 1
ATOM 597 C C . ALA A 1 81 ? -2.689 14 -1.278 1 98.56 81 ALA A C 1
ATOM 599 O O . ALA A 1 81 ? -2.434 15.172 -1.01 1 98.56 81 ALA A O 1
ATOM 600 N N . GLN A 1 82 ? -2.924 13.594 -2.463 1 97.81 82 GLN A N 1
ATOM 601 C CA . GLN A 1 82 ? -2.818 14.5 -3.6 1 97.81 82 GLN A CA 1
ATOM 602 C C . GLN A 1 82 ? -3.873 15.602 -3.521 1 97.81 82 GLN A C 1
ATOM 604 O O . GLN A 1 82 ? -3.564 16.781 -3.717 1 97.81 82 GLN A O 1
ATOM 609 N N . ALA A 1 83 ? -5.062 15.219 -3.225 1 98.69 83 ALA A N 1
ATOM 610 C CA . ALA A 1 83 ? -6.145 16.188 -3.135 1 98.69 83 ALA A CA 1
ATOM 611 C C . ALA A 1 83 ? -5.941 17.141 -1.953 1 98.69 83 ALA A C 1
ATOM 613 O O . ALA A 1 83 ? -6.207 18.328 -2.055 1 98.69 83 ALA A O 1
ATOM 614 N N . ALA A 1 84 ? -5.52 16.562 -0.812 1 98.44 84 ALA A N 1
ATOM 615 C CA . ALA A 1 84 ? -5.258 17.375 0.363 1 98.44 84 ALA A CA 1
ATOM 616 C C . ALA A 1 84 ? -4.184 18.422 0.072 1 98.44 84 ALA A C 1
ATOM 618 O O . ALA A 1 84 ? -4.355 19.609 0.382 1 98.44 84 ALA A O 1
ATOM 619 N N . ALA A 1 85 ? -3.129 18 -0.537 1 97.12 85 ALA A N 1
ATOM 620 C CA . ALA A 1 85 ? -2.039 18.906 -0.875 1 97.12 85 ALA A CA 1
ATOM 621 C C . ALA A 1 85 ? -2.525 20.031 -1.786 1 97.12 85 ALA A C 1
ATOM 623 O O . ALA A 1 85 ? -2.195 21.203 -1.571 1 97.12 85 ALA A O 1
ATOM 624 N N . ARG A 1 86 ? -3.299 19.656 -2.762 1 96.25 86 ARG A N 1
ATOM 625 C CA . ARG A 1 86 ? -3.838 20.656 -3.691 1 96.25 86 ARG A CA 1
ATOM 626 C C . ARG A 1 86 ? -4.719 21.656 -2.965 1 96.25 86 ARG A C 1
ATOM 628 O O . ARG A 1 86 ? -4.785 22.828 -3.357 1 96.25 86 ARG A O 1
ATOM 635 N N . GLY A 1 87 ? -5.352 21.234 -1.901 1 95.69 87 GLY A N 1
ATOM 636 C CA . GLY A 1 87 ? -6.227 22.094 -1.123 1 95.69 87 GLY A CA 1
ATOM 637 C C . GLY A 1 87 ? -5.5 22.859 -0.031 1 95.69 87 GLY A C 1
ATOM 638 O O . GLY A 1 87 ? -6.109 23.641 0.697 1 95.69 87 GLY A O 1
ATOM 639 N N . GLY A 1 88 ? -4.176 22.609 0.052 1 95.25 88 GLY A N 1
ATOM 640 C CA . GLY A 1 88 ? -3.383 23.297 1.055 1 95.25 88 GLY A CA 1
ATOM 641 C C . GLY A 1 88 ? -3.43 22.641 2.416 1 95.25 88 GLY A C 1
ATOM 642 O O . GLY A 1 88 ? -3.238 23.297 3.441 1 95.25 88 GLY A O 1
ATOM 643 N N . TYR A 1 89 ? -3.764 21.359 2.457 1 97.38 89 TYR A N 1
ATOM 644 C CA . TYR A 1 89 ? -3.891 20.641 3.721 1 97.38 89 TYR A CA 1
ATOM 645 C C . TYR A 1 89 ? -2.822 19.562 3.846 1 97.38 89 TYR A C 1
ATOM 647 O O . TYR A 1 89 ? -2.512 18.875 2.871 1 97.38 89 TYR A O 1
ATOM 655 N N . ALA A 1 90 ? -2.244 19.453 5.035 1 98.31 90 ALA A N 1
ATOM 656 C CA . ALA A 1 90 ? -1.545 18.234 5.441 1 98.31 90 ALA A CA 1
ATOM 657 C C . ALA A 1 90 ? -2.527 17.172 5.922 1 98.31 90 ALA A C 1
ATOM 659 O O . ALA A 1 90 ? -3.725 17.438 6.051 1 98.31 90 ALA A O 1
ATOM 660 N N . ILE A 1 91 ? -1.939 15.984 6.082 1 98.75 91 ILE A N 1
ATOM 661 C CA . ILE A 1 91 ? -2.834 14.953 6.594 1 98.75 91 ILE A CA 1
ATOM 662 C C . ILE A 1 91 ? -2.232 14.328 7.848 1 98.75 91 ILE A C 1
ATOM 664 O O . ILE A 1 91 ? -1.023 14.414 8.078 1 98.75 91 ILE A O 1
ATOM 668 N N . LEU A 1 92 ? -3.059 13.742 8.648 1 98.69 92 LEU A N 1
ATOM 669 C CA . LEU A 1 92 ? -2.709 13 9.852 1 98.69 92 LEU A CA 1
ATOM 670 C C . LEU A 1 92 ? -3.373 11.625 9.852 1 98.69 92 LEU A C 1
ATOM 672 O O . LEU A 1 92 ? -4.477 11.461 10.375 1 98.69 92 LEU A O 1
ATOM 676 N N . PRO A 1 93 ? -2.652 10.617 9.32 1 98.62 93 PRO A N 1
ATOM 677 C CA . PRO A 1 93 ? -3.248 9.289 9.133 1 98.62 93 PRO A CA 1
ATOM 678 C C . PRO A 1 93 ? -3.166 8.43 10.391 1 98.62 93 PRO A C 1
ATOM 680 O O . PRO A 1 93 ? -2.154 8.453 11.102 1 98.62 93 PRO A O 1
ATOM 683 N N . PHE A 1 94 ? -4.25 7.699 10.672 1 98.38 94 PHE A N 1
ATOM 684 C CA . PHE A 1 94 ? -4.32 6.633 11.664 1 98.38 94 PHE A CA 1
ATOM 685 C C . PHE A 1 94 ? -4.863 5.352 11.039 1 98.38 94 PHE A C 1
ATOM 687 O O . PHE A 1 94 ? -5.766 5.398 10.195 1 98.38 94 PHE A O 1
ATOM 694 N N . THR A 1 95 ? -4.312 4.223 11.43 1 98.12 95 THR A N 1
ATOM 695 C CA . THR A 1 95 ? -4.844 2.922 11.039 1 98.12 95 THR A CA 1
ATOM 696 C C . THR A 1 95 ? -5.488 2.221 12.234 1 98.12 95 THR A C 1
ATOM 698 O O . THR A 1 95 ? -5.02 2.354 13.367 1 98.12 95 THR A O 1
ATOM 701 N N . THR A 1 96 ? -6.555 1.425 11.938 1 97.81 96 THR A N 1
ATOM 702 C CA . THR A 1 96 ? -7.391 0.964 13.047 1 97.81 96 THR A CA 1
ATOM 703 C C . THR A 1 96 ? -7.367 -0.559 13.141 1 97.81 96 THR A C 1
ATOM 705 O O . THR A 1 96 ? -7.879 -1.134 14.102 1 97.81 96 THR A O 1
ATOM 708 N N . SER A 1 97 ? -6.797 -1.253 12.117 1 95.38 97 SER A N 1
ATOM 709 C CA . SER A 1 97 ? -6.781 -2.709 12.023 1 95.38 97 SER A CA 1
ATOM 710 C C . SER A 1 97 ? -8.188 -3.287 12.141 1 95.38 97 SER A C 1
ATOM 712 O O . SER A 1 97 ? -8.383 -4.34 12.75 1 95.38 97 SER A O 1
ATOM 714 N N . TYR A 1 98 ? -9.172 -2.564 11.734 1 93.81 98 TYR A N 1
ATOM 715 C CA . TYR A 1 98 ? -10.57 -2.967 11.672 1 93.81 98 TYR A CA 1
ATOM 716 C C . TYR A 1 98 ? -11.164 -3.092 13.07 1 93.81 98 TYR A C 1
ATOM 718 O O . TYR A 1 98 ? -12.156 -3.797 13.273 1 93.81 98 TYR A O 1
ATOM 726 N N . ALA A 1 99 ? -10.586 -2.391 14.008 1 96.12 99 ALA A N 1
ATOM 727 C CA . ALA A 1 99 ? -11.07 -2.467 15.383 1 96.12 99 ALA A CA 1
ATOM 728 C C . ALA A 1 99 ? -11.836 -1.206 15.766 1 96.12 99 ALA A C 1
ATOM 730 O O . ALA A 1 99 ? -11.305 -0.097 15.68 1 96.12 99 ALA A O 1
ATOM 731 N N . VAL A 1 100 ? -12.992 -1.425 16.312 1 97 100 VAL A N 1
ATOM 732 C CA . VAL A 1 100 ? -13.883 -0.325 16.672 1 97 100 VAL A CA 1
ATOM 733 C C . VAL A 1 100 ? -13.211 0.549 17.734 1 97 100 VAL A C 1
ATOM 735 O O . VAL A 1 100 ? -13.273 1.779 17.656 1 97 100 VAL A O 1
ATOM 738 N N . ALA A 1 101 ? -12.578 -0.059 18.688 1 97.5 101 ALA A N 1
ATOM 739 C CA . ALA A 1 101 ? -11.906 0.683 19.75 1 97.5 101 ALA A CA 1
ATOM 740 C C . ALA A 1 101 ? -10.828 1.598 19.188 1 97.5 101 ALA A C 1
ATOM 742 O O . ALA A 1 101 ? -10.625 2.709 19.688 1 97.5 101 ALA A O 1
ATOM 743 N N . GLN A 1 102 ? -10.164 1.14 18.156 1 97.69 102 GLN A N 1
ATOM 744 C CA . GLN A 1 102 ? -9.109 1.936 17.531 1 97.69 102 GLN A CA 1
ATOM 745 C C . GLN A 1 102 ? -9.703 3.09 16.734 1 97.69 102 GLN A C 1
ATOM 747 O O . GLN A 1 102 ? -9.086 4.152 16.609 1 97.69 102 GLN A O 1
ATOM 752 N N . GLU A 1 103 ? -10.875 2.883 16.156 1 98.44 103 GLU A N 1
ATOM 753 C CA . GLU A 1 103 ? -11.57 3.975 15.492 1 98.44 103 GLU A CA 1
ATOM 754 C C . GLU A 1 103 ? -11.875 5.117 16.453 1 98.44 103 GLU A C 1
ATOM 756 O O . GLU A 1 103 ? -11.609 6.281 16.156 1 98.44 103 GLU A O 1
ATOM 761 N N . GLU A 1 104 ? -12.383 4.762 17.594 1 98 104 GLU A N 1
ATOM 762 C CA . GLU A 1 104 ? -12.711 5.754 18.609 1 98 104 GLU A CA 1
ATOM 763 C C . GLU A 1 104 ? -11.461 6.473 19.109 1 98 104 GLU A C 1
ATOM 765 O O . GLU A 1 104 ? -11.461 7.695 19.266 1 98 104 GLU A O 1
ATOM 770 N N . ARG A 1 105 ? -10.445 5.711 19.312 1 97.56 105 ARG A N 1
ATOM 771 C CA . ARG A 1 105 ? -9.18 6.285 19.75 1 97.56 105 ARG A CA 1
ATOM 772 C C . ARG A 1 105 ? -8.625 7.25 18.719 1 97.56 105 ARG A C 1
ATOM 774 O O . ARG A 1 105 ? -8.164 8.344 19.062 1 97.56 105 ARG A O 1
ATOM 781 N N . ALA A 1 106 ? -8.672 6.855 17.453 1 98.44 106 ALA A N 1
ATOM 782 C CA . ALA A 1 106 ? -8.18 7.707 16.375 1 98.44 106 ALA A CA 1
ATOM 783 C C . ALA A 1 106 ? -8.93 9.031 16.344 1 98.44 106 ALA A C 1
ATOM 785 O O . ALA A 1 106 ? -8.32 10.102 16.266 1 98.44 106 ALA A O 1
ATOM 786 N N . VAL A 1 107 ? -10.234 8.961 16.438 1 98.44 107 VAL A N 1
ATOM 787 C CA . VAL A 1 107 ? -11.062 10.164 16.391 1 98.44 107 VAL A CA 1
ATOM 788 C C . VAL A 1 107 ? -10.766 11.055 17.578 1 98.44 107 VAL A C 1
ATOM 790 O O . VAL A 1 107 ? -10.641 12.273 17.453 1 98.44 107 VAL A O 1
ATOM 793 N N . HIS A 1 108 ? -10.602 10.414 18.688 1 97.19 108 HIS A N 1
ATOM 794 C CA . HIS A 1 108 ? -10.25 11.164 19.891 1 97.19 108 HIS A CA 1
ATOM 795 C C . HIS A 1 108 ? -8.945 11.922 19.719 1 97.19 108 HIS A C 1
ATOM 797 O O . HIS A 1 108 ? -8.875 13.125 20 1 97.19 108 HIS A O 1
ATOM 803 N N . LEU A 1 109 ? -7.953 11.312 19.234 1 95.88 109 LEU A N 1
ATOM 804 C CA . LEU A 1 109 ? -6.633 11.914 19.047 1 95.88 109 LEU A CA 1
ATOM 805 C C . LEU A 1 109 ? -6.668 12.992 17.969 1 95.88 109 LEU A C 1
ATOM 807 O O . LEU A 1 109 ? -6.008 14.023 18.109 1 95.88 109 LEU A O 1
ATOM 811 N N . LEU A 1 110 ? -7.426 12.742 16.953 1 97.56 110 LEU A N 1
ATOM 812 C CA . LEU A 1 110 ? -7.516 13.695 15.852 1 97.56 110 LEU A CA 1
ATOM 813 C C . LEU A 1 110 ? -8.242 14.969 16.297 1 97.56 110 LEU A C 1
ATOM 815 O O . LEU A 1 110 ? -7.859 16.078 15.898 1 97.56 110 LEU A O 1
ATOM 819 N N . LEU A 1 111 ? -9.281 14.812 17.109 1 94.88 111 LEU A N 1
ATOM 820 C CA . LEU A 1 111 ? -9.961 15.969 17.672 1 94.88 111 LEU A CA 1
ATOM 821 C C . LEU A 1 111 ? -9.023 16.766 18.578 1 94.88 111 LEU A C 1
ATOM 823 O O . LEU A 1 111 ? -8.969 17.984 18.484 1 94.88 111 LEU A O 1
ATOM 827 N N . ALA A 1 112 ? -8.289 16.016 19.359 1 91.56 112 ALA A N 1
ATOM 828 C CA . ALA A 1 112 ? -7.316 16.672 20.25 1 91.56 112 ALA A CA 1
ATOM 829 C C . ALA A 1 112 ? -6.246 17.391 19.438 1 91.56 112 ALA A C 1
ATOM 831 O O . ALA A 1 112 ? -5.703 18.406 19.906 1 91.56 112 ALA A O 1
ATOM 832 N N . GLY A 1 113 ? -6.012 16.859 18.25 1 91 113 GLY A N 1
ATOM 833 C CA . GLY A 1 113 ? -5.023 17.484 17.375 1 91 113 GLY A CA 1
ATOM 834 C C . GLY A 1 113 ? -5.57 18.656 16.594 1 91 113 GLY A C 1
ATOM 835 O O . GLY A 1 113 ? -4.848 19.281 15.812 1 91 113 GLY A O 1
ATOM 836 N N . ASN A 1 114 ? -6.805 18.969 1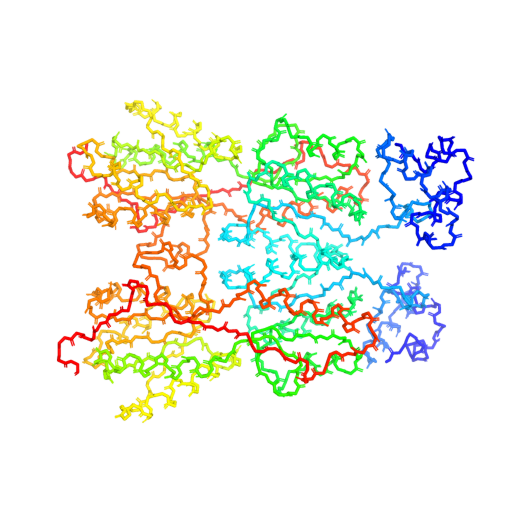6.719 1 93 114 ASN A N 1
ATOM 837 C CA . ASN A 1 114 ? -7.48 20.125 16.141 1 93 114 ASN A CA 1
ATOM 838 C C . ASN A 1 114 ? -7.477 20.047 14.609 1 93 114 ASN A C 1
ATOM 840 O O . ASN A 1 114 ? -7.195 21.047 13.945 1 93 114 ASN A O 1
ATOM 844 N N . VAL A 1 115 ? -7.688 18.875 14.078 1 96.75 115 VAL A N 1
ATOM 845 C CA . VAL A 1 115 ? -7.805 18.766 12.625 1 96.75 115 VAL A CA 1
ATOM 846 C C . VAL A 1 115 ? -9.039 19.531 12.148 1 96.75 115 VAL A C 1
ATOM 848 O O . VAL A 1 115 ? -10 19.703 12.906 1 96.75 115 VAL A O 1
ATOM 851 N N . ASP A 1 116 ? -8.984 19.953 10.906 1 96.69 116 ASP A N 1
ATOM 852 C CA . ASP A 1 116 ? -10.078 20.75 10.367 1 96.69 116 ASP A CA 1
ATOM 853 C C . ASP A 1 116 ? -11.227 19.875 9.898 1 96.69 116 ASP A C 1
ATOM 855 O O . ASP A 1 116 ? -12.367 20.328 9.797 1 96.69 116 ASP A O 1
ATOM 859 N N . GLY A 1 117 ? -11.008 18.703 9.586 1 98.06 117 GLY A N 1
ATOM 860 C CA . GLY A 1 117 ? -11.945 17.703 9.094 1 98.06 117 GLY A CA 1
ATOM 861 C C . GLY A 1 117 ? -11.352 16.312 9 1 98.06 117 GLY A C 1
ATOM 862 O O . GLY A 1 117 ? -10.148 16.141 9.219 1 98.06 117 GLY A O 1
ATOM 863 N N . MET A 1 118 ? -12.25 15.305 8.695 1 98.69 118 MET A N 1
ATOM 864 C CA . MET A 1 118 ? -11.734 13.938 8.664 1 98.69 118 MET A CA 1
ATOM 865 C C . MET A 1 118 ? -12.297 13.172 7.473 1 98.69 118 MET A C 1
ATOM 867 O O . MET A 1 118 ?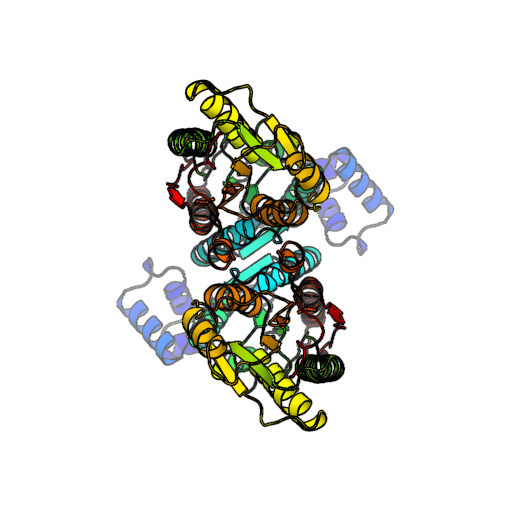 -13.445 13.375 7.086 1 98.69 118 MET A O 1
ATOM 871 N N . VAL A 1 119 ? -11.477 12.391 6.852 1 98.88 119 VAL A N 1
ATOM 872 C CA . VAL A 1 119 ? -11.891 11.289 5.984 1 98.88 119 VAL A CA 1
ATOM 873 C C . VAL A 1 119 ? -11.75 9.961 6.727 1 98.88 119 VAL A C 1
ATOM 875 O O . VAL A 1 119 ? -10.672 9.648 7.246 1 98.88 119 VAL A O 1
ATOM 878 N N . LEU A 1 120 ? -12.859 9.117 6.773 1 98.75 120 LEU A N 1
ATOM 879 C CA . LEU A 1 120 ? -12.812 7.922 7.605 1 98.75 120 LEU A CA 1
ATOM 880 C C . LEU A 1 120 ? -13.391 6.723 6.863 1 98.75 120 LEU A C 1
ATOM 882 O O . LEU A 1 120 ? -14.297 6.875 6.039 1 98.75 120 LEU A O 1
ATOM 886 N N . VAL A 1 121 ? -12.828 5.609 7.152 1 98.75 121 VAL A N 1
ATOM 887 C CA . VAL A 1 121 ? -13.453 4.305 6.957 1 98.75 121 VAL A CA 1
ATOM 888 C C . VAL A 1 121 ? -13.805 3.691 8.312 1 98.75 121 VAL A C 1
ATOM 890 O O . VAL A 1 121 ? -12.922 3.49 9.156 1 98.75 121 VAL A O 1
ATOM 893 N N . VAL A 1 122 ? -15.094 3.414 8.539 1 98.44 122 VAL A N 1
ATOM 894 C CA . VAL A 1 122 ? -15.484 2.873 9.836 1 98.44 122 VAL A CA 1
ATOM 895 C C . VAL A 1 122 ? -16.172 1.521 9.641 1 98.44 122 VAL A C 1
ATOM 897 O O . VAL A 1 122 ? -16.656 1.217 8.555 1 98.44 122 VAL A O 1
ATOM 900 N N . SER A 1 123 ? -16.188 0.764 10.68 1 97.38 123 SER A N 1
ATOM 901 C CA . SER A 1 123 ? -16.703 -0.603 10.641 1 97.38 123 SER A CA 1
ATOM 902 C C . SER A 1 123 ? -18.219 -0.62 10.523 1 97.38 123 SER A C 1
ATOM 904 O O . SER A 1 123 ? -18.781 -1.411 9.766 1 97.38 123 SER A O 1
ATOM 906 N N . GLN A 1 124 ? -18.859 0.26 11.312 1 97.38 124 GLN A N 1
ATOM 907 C CA . GLN A 1 124 ? -20.328 0.274 11.406 1 97.38 124 GLN A CA 1
ATOM 908 C C . GLN A 1 124 ? -20.859 1.702 11.492 1 97.38 124 GLN A C 1
ATOM 910 O O . GLN A 1 124 ? -21.141 2.203 12.578 1 97.38 124 GLN A O 1
ATOM 915 N N . PRO A 1 125 ? -21.094 2.275 10.328 1 97.69 125 PRO A N 1
ATOM 916 C CA . PRO A 1 125 ? -21.562 3.664 10.352 1 97.69 125 PRO A CA 1
ATOM 917 C C . PRO A 1 125 ? -22.891 3.83 11.07 1 97.69 125 PRO A C 1
ATOM 919 O O . PRO A 1 125 ? -23.172 4.891 11.633 1 97.69 125 PRO A O 1
ATOM 922 N N . GLN A 1 126 ? -23.703 2.816 11.078 1 96.19 126 GLN A N 1
ATOM 923 C CA . GLN A 1 126 ? -25.031 2.881 11.656 1 96.19 126 GLN A CA 1
ATOM 924 C C . GLN A 1 126 ? -24.969 3.164 13.156 1 96.19 126 GLN A C 1
ATOM 926 O O . GLN A 1 126 ? -25.844 3.83 13.711 1 96.19 126 GLN A O 1
ATOM 931 N N . SER A 1 127 ? -23.938 2.699 13.82 1 96.44 127 SER A N 1
ATOM 932 C CA . SER A 1 127 ? -23.859 2.779 15.273 1 96.44 127 SER A CA 1
ATOM 933 C C . SER A 1 127 ? -22.484 3.246 15.734 1 96.44 127 SER A C 1
ATOM 935 O O . SER A 1 127 ? -22.047 2.916 16.844 1 96.44 127 SER A O 1
ATOM 937 N N . SER A 1 128 ? -21.812 3.969 14.961 1 97.56 128 SER A N 1
ATOM 938 C CA . SER A 1 128 ? -20.438 4.371 15.25 1 97.56 128 SER A CA 1
ATOM 939 C C . SER A 1 128 ? -20.406 5.48 16.297 1 97.56 128 SER A C 1
ATOM 941 O O . SER A 1 128 ? -20.844 6.602 16.031 1 97.56 128 SER A O 1
ATOM 943 N N . ALA A 1 129 ? -19.766 5.191 17.422 1 97.31 129 ALA A N 1
ATOM 944 C CA . ALA A 1 129 ? -19.562 6.207 18.469 1 97.31 129 ALA A CA 1
ATOM 945 C C . ALA A 1 129 ? -18.641 7.312 17.984 1 97.31 129 ALA A C 1
ATOM 947 O O . ALA A 1 129 ? -18.797 8.477 18.344 1 97.31 129 ALA A O 1
ATOM 948 N N . ALA A 1 130 ? -17.719 6.918 17.172 1 97.88 130 ALA A N 1
ATOM 949 C CA . ALA A 1 130 ? -16.797 7.887 16.609 1 97.88 130 ALA A CA 1
ATOM 950 C C . ALA A 1 130 ? -17.531 8.938 15.781 1 97.88 130 ALA A C 1
ATOM 952 O O . ALA A 1 130 ? -17.266 10.133 15.922 1 97.88 130 ALA A O 1
ATOM 953 N N . LEU A 1 131 ? -18.438 8.5 14.992 1 98.06 131 LEU A N 1
ATOM 954 C CA . LEU A 1 131 ? -19.188 9.422 14.133 1 98.06 131 LEU A CA 1
ATOM 955 C C . LEU A 1 131 ? -20.141 10.281 14.953 1 98.06 131 LEU A C 1
ATOM 957 O O . LEU A 1 131 ? -20.344 11.453 14.633 1 98.06 131 LEU A O 1
ATOM 961 N N . GLU A 1 132 ? -20.688 9.695 15.953 1 97.38 132 GLU A N 1
ATOM 962 C CA . GLU A 1 132 ? -21.547 10.469 16.859 1 97.38 132 GLU A CA 1
ATOM 963 C C . GLU A 1 132 ? -20.781 11.609 17.5 1 97.38 132 GLU A C 1
ATOM 965 O O . GLU A 1 132 ? -21.281 12.727 17.625 1 97.38 132 GLU A O 1
ATOM 970 N N . ARG A 1 133 ? -19.625 11.312 17.891 1 96.75 133 ARG A N 1
ATOM 971 C CA . ARG A 1 133 ? -18.766 12.32 18.5 1 96.75 133 ARG A CA 1
ATOM 972 C C . ARG A 1 133 ? -18.469 13.453 17.531 1 96.75 133 ARG A C 1
ATOM 974 O O . ARG A 1 133 ? -18.5 14.625 17.891 1 96.75 133 ARG A O 1
ATOM 981 N N . LEU A 1 134 ? -18.141 13.078 16.297 1 96.94 134 LEU A N 1
ATOM 982 C CA . LEU A 1 134 ? -17.844 14.086 15.273 1 96.94 134 LEU A CA 1
ATOM 983 C C . LEU A 1 134 ? -19.047 14.977 15.023 1 96.94 134 LEU A C 1
ATOM 985 O O . LEU A 1 134 ? -18.906 16.203 14.875 1 96.94 134 LEU A O 1
ATOM 989 N N . ALA A 1 135 ? -20.172 14.383 14.953 1 94 135 ALA A N 1
ATOM 990 C CA . ALA A 1 135 ? -21.406 15.141 14.758 1 94 135 ALA A CA 1
ATOM 991 C C . ALA A 1 135 ? -21.656 16.094 15.922 1 94 135 ALA A C 1
ATOM 993 O O . ALA A 1 135 ? -22.062 17.234 15.719 1 94 135 ALA A O 1
ATOM 994 N N . ALA A 1 136 ? -21.422 15.617 17.094 1 93.56 136 ALA A N 1
ATOM 995 C CA . ALA A 1 136 ? -21.672 16.406 18.312 1 93.56 136 ALA A CA 1
ATOM 996 C C . ALA A 1 136 ? -20.812 17.672 18.312 1 93.56 136 ALA A C 1
ATOM 998 O O . ALA A 1 136 ? -21.266 18.719 18.766 1 93.56 136 ALA A O 1
ATOM 999 N N . VAL A 1 137 ? -19.625 17.594 17.828 1 92.81 137 VAL A N 1
ATOM 1000 C CA . VAL A 1 137 ? -18.75 18.766 17.844 1 92.81 137 VAL A CA 1
ATOM 1001 C C . VAL A 1 137 ? -18.797 19.469 16.5 1 92.81 137 VAL A C 1
ATOM 1003 O O . VAL A 1 137 ? -18.047 20.422 16.266 1 92.81 137 VAL A O 1
ATOM 1006 N N . GLN A 1 138 ? -19.562 18.938 15.562 1 92.62 138 GLN A N 1
ATOM 1007 C CA . GLN A 1 138 ? -19.828 19.516 14.25 1 92.62 138 GLN A CA 1
ATOM 1008 C C . GLN A 1 138 ? -18.547 19.578 13.414 1 92.62 138 GLN A C 1
ATOM 1010 O O . GLN A 1 138 ? -18.328 20.562 12.695 1 92.62 138 GLN A O 1
ATOM 1015 N N . LEU A 1 139 ? -17.672 18.625 13.602 1 95.44 139 LEU A N 1
ATOM 1016 C CA . LEU A 1 139 ? -16.516 18.531 12.727 1 95.44 139 LEU A CA 1
ATOM 1017 C C . LEU A 1 139 ? -16.891 17.906 11.383 1 95.44 139 LEU A C 1
ATOM 1019 O O . LEU A 1 139 ? -17.438 16.812 11.336 1 95.44 139 LEU A O 1
ATOM 1023 N N . PRO A 1 140 ? -16.578 18.609 10.289 1 97.69 140 PRO A N 1
ATOM 1024 C CA . PRO A 1 140 ? -16.891 18.031 8.977 1 97.69 140 PRO A CA 1
ATOM 1025 C C . PRO A 1 140 ? -16.156 16.719 8.727 1 97.69 140 PRO A C 1
ATOM 1027 O O . PRO A 1 140 ? -14.977 16.578 9.07 1 97.69 140 PRO A O 1
ATOM 1030 N N . TYR A 1 141 ? -16.906 15.734 8.148 1 98.5 141 TYR A N 1
ATOM 1031 C CA . TYR A 1 141 ? -16.281 14.469 7.797 1 98.5 141 TYR A CA 1
ATOM 1032 C C . TYR A 1 141 ? -16.938 13.852 6.57 1 98.5 141 TYR A C 1
ATOM 1034 O O . TYR A 1 141 ? -18.031 14.266 6.172 1 98.5 141 TYR A O 1
ATOM 1042 N N . VAL A 1 142 ? -16.188 12.992 5.895 1 98.81 142 VAL A N 1
ATOM 1043 C CA . VAL A 1 142 ? -16.672 12.172 4.781 1 98.81 142 VAL A CA 1
ATOM 1044 C C . VAL A 1 142 ? -16.234 10.727 4.988 1 98.81 142 VAL A C 1
ATOM 1046 O O . VAL A 1 142 ? -15.109 10.453 5.406 1 98.81 142 VAL A O 1
ATOM 1049 N N . LEU A 1 143 ? -17.188 9.805 4.801 1 98.88 143 LEU A N 1
ATOM 1050 C CA . LEU A 1 143 ? -16.859 8.383 4.852 1 98.88 143 LEU A CA 1
ATOM 1051 C C . LEU A 1 143 ? -16.422 7.879 3.482 1 98.88 143 LEU A C 1
ATOM 1053 O O . LEU A 1 143 ? -17.141 8.055 2.494 1 98.88 143 LEU A O 1
ATOM 1057 N N . ALA A 1 144 ? -15.25 7.289 3.42 1 98.88 144 ALA A N 1
ATOM 1058 C CA . ALA A 1 144 ? -14.75 6.641 2.209 1 98.88 144 ALA A CA 1
ATOM 1059 C C . ALA A 1 144 ? -15.109 5.156 2.195 1 98.88 144 ALA A C 1
ATOM 1061 O O . ALA A 1 144 ? -15.016 4.48 3.221 1 98.88 144 ALA A O 1
ATOM 1062 N N . TYR A 1 145 ? -15.57 4.547 1.072 1 98.81 145 TYR A N 1
ATOM 1063 C CA . TYR A 1 145 ? -15.938 3.16 0.815 1 98.81 145 TYR A CA 1
ATOM 1064 C C . TYR A 1 145 ? -17.234 2.803 1.523 1 98.81 145 TYR A C 1
ATOM 1066 O O . TYR A 1 145 ? -18.016 1.988 1.026 1 98.81 145 TYR A O 1
ATOM 1074 N N . ASN A 1 146 ? -17.453 3.381 2.697 1 98.5 146 ASN A N 1
ATOM 1075 C CA . ASN A 1 146 ? -18.734 3.156 3.35 1 98.5 146 ASN A CA 1
ATOM 1076 C C . ASN A 1 146 ? -19.891 3.713 2.52 1 98.5 146 ASN A C 1
ATOM 1078 O O . ASN A 1 146 ? -19.719 4.684 1.78 1 98.5 146 ASN A O 1
ATOM 1082 N N . ARG A 1 147 ? -20.969 3.135 2.672 1 97 147 ARG A N 1
ATOM 1083 C CA . ARG A 1 147 ? -22.219 3.639 2.1 1 97 147 ARG A CA 1
ATOM 1084 C C . ARG A 1 147 ? -23.344 3.598 3.123 1 97 147 ARG A C 1
ATOM 1086 O O . ARG A 1 147 ? -23.703 2.525 3.613 1 97 147 ARG A O 1
ATOM 1093 N N . HIS A 1 148 ? -23.859 4.691 3.416 1 97.62 148 HIS A N 1
ATOM 1094 C CA . HIS A 1 148 ? -24.906 4.824 4.418 1 97.62 148 HIS A CA 1
ATOM 1095 C C . HIS A 1 148 ? -25.75 6.07 4.168 1 97.62 148 HIS A C 1
ATOM 1097 O O . HIS A 1 148 ? -25.219 7.129 3.83 1 97.62 148 HIS A O 1
ATOM 1103 N N . PRO A 1 149 ? -27.047 6.004 4.383 1 97 149 PRO A N 1
ATOM 1104 C CA . PRO A 1 149 ? -27.922 7.117 4.027 1 97 149 PRO A CA 1
ATOM 1105 C C . PRO A 1 149 ? -27.812 8.297 4.996 1 97 149 PRO A C 1
ATOM 1107 O O . PRO A 1 149 ? -28.203 9.414 4.664 1 97 149 PRO A O 1
ATOM 1110 N N . ASP A 1 150 ? -27.219 8.117 6.148 1 97.31 150 ASP A N 1
ATOM 1111 C CA . ASP A 1 150 ? -27.234 9.172 7.164 1 97.31 150 ASP A CA 1
ATOM 1112 C C . ASP A 1 150 ? -25.891 9.891 7.211 1 97.31 150 ASP A C 1
ATOM 1114 O O . ASP A 1 150 ? -25.688 10.789 8.031 1 97.31 150 ASP A O 1
ATOM 1118 N N . HIS A 1 151 ? -25 9.469 6.426 1 98.12 151 HIS A N 1
ATOM 1119 C CA . HIS A 1 151 ? -23.656 10.055 6.441 1 98.12 151 HIS A CA 1
ATOM 1120 C C . HIS A 1 151 ? -23.203 10.422 5.035 1 98.12 151 HIS A C 1
ATOM 1122 O O . HIS A 1 151 ? -23.609 9.789 4.059 1 98.12 151 HIS A O 1
ATOM 1128 N N . PRO A 1 152 ? -22.422 11.508 4.902 1 98.44 152 PRO A N 1
ATOM 1129 C CA . PRO A 1 152 ? -21.781 11.758 3.604 1 98.44 152 PRO A CA 1
ATOM 1130 C C . PRO A 1 152 ? -20.75 10.695 3.234 1 98.44 152 PRO A C 1
ATOM 1132 O O . PRO A 1 152 ? -19.812 10.453 3.996 1 98.44 152 PRO A O 1
ATOM 1135 N N . CYS A 1 153 ? -20.938 10.102 2.074 1 98.75 153 CYS A N 1
ATOM 1136 C CA . CYS A 1 153 ? -20.125 8.969 1.669 1 98.75 153 CYS A CA 1
ATOM 1137 C C . CYS A 1 153 ? -19.625 9.141 0.238 1 98.75 153 CYS A C 1
ATOM 1139 O O . CYS A 1 153 ? -20.297 9.742 -0.592 1 98.75 153 CYS A O 1
ATOM 1141 N N . VAL A 1 154 ? -18.406 8.648 0.001 1 98.94 154 VAL A N 1
ATOM 1142 C CA . VAL A 1 154 ? -17.906 8.406 -1.35 1 98.94 154 VAL A CA 1
ATOM 1143 C C . VAL A 1 154 ? -17.594 6.918 -1.521 1 98.94 154 VAL A C 1
ATOM 1145 O O . VAL A 1 154 ? -16.734 6.375 -0.822 1 98.94 154 VAL A O 1
ATOM 1148 N N . SER A 1 155 ? -18.281 6.246 -2.393 1 98.75 155 SER A N 1
ATOM 1149 C CA . SER A 1 155 ? -18.172 4.797 -2.518 1 98.75 155 SER A CA 1
ATOM 1150 C C . SER A 1 155 ? -18.672 4.316 -3.871 1 98.75 155 SER A C 1
ATOM 1152 O O . SER A 1 155 ? -18.922 5.125 -4.773 1 98.75 155 SER A O 1
ATOM 1154 N N . VAL A 1 156 ? -18.672 3.029 -4.074 1 98.75 156 VAL A N 1
ATOM 1155 C CA . VAL A 1 156 ? -19.391 2.381 -5.164 1 98.75 156 VAL A CA 1
ATOM 1156 C C . VAL A 1 156 ? -20.578 1.595 -4.605 1 98.75 156 VAL A C 1
ATOM 1158 O O . VAL A 1 156 ? -20.703 1.436 -3.391 1 98.75 156 VAL A O 1
ATOM 1161 N N . ASP A 1 157 ? -21.453 1.163 -5.512 1 98.69 157 ASP A N 1
ATOM 1162 C CA . ASP A 1 157 ? -22.531 0.269 -5.117 1 98.69 157 ASP A CA 1
ATOM 1163 C C . ASP A 1 157 ? -22.047 -1.169 -4.984 1 98.69 157 ASP A C 1
ATOM 1165 O O . ASP A 1 157 ? -22.234 -1.985 -5.887 1 98.69 157 ASP A O 1
ATOM 1169 N N . GLY A 1 158 ? -21.5 -1.473 -3.783 1 98.56 158 GLY A N 1
ATOM 1170 C CA . GLY A 1 158 ? -20.906 -2.777 -3.557 1 98.56 158 GLY A CA 1
ATOM 1171 C C . GLY A 1 158 ? -21.922 -3.91 -3.57 1 98.56 158 GLY A C 1
ATOM 1172 O O . GLY A 1 158 ? -21.625 -5.008 -4.043 1 98.56 158 GLY A O 1
ATOM 1173 N N . GLU A 1 159 ? -23.078 -3.625 -3.021 1 98.69 159 GLU A N 1
ATOM 1174 C CA . GLU A 1 159 ? -24.125 -4.641 -2.99 1 98.69 159 GLU A CA 1
ATOM 1175 C C . GLU A 1 159 ? -24.594 -4.992 -4.398 1 98.69 159 GLU A C 1
ATOM 1177 O O . GLU A 1 159 ? -24.625 -6.168 -4.77 1 98.69 159 GLU A O 1
ATOM 1182 N N . GLY A 1 160 ? -24.875 -3.965 -5.176 1 98.69 160 GLY A N 1
ATOM 1183 C CA . GLY A 1 160 ? -25.266 -4.207 -6.555 1 98.69 160 GLY A CA 1
ATOM 1184 C C . GLY A 1 160 ? -24.188 -4.852 -7.387 1 98.69 160 GLY A C 1
ATOM 1185 O O . GLY A 1 160 ? -24.453 -5.73 -8.211 1 98.69 160 GLY A O 1
ATOM 1186 N N . ALA A 1 161 ? -22.984 -4.445 -7.184 1 98.88 161 ALA A N 1
ATOM 1187 C CA . ALA A 1 161 ? -21.844 -4.969 -7.93 1 98.88 161 ALA A CA 1
ATOM 1188 C C . ALA A 1 161 ? -21.688 -6.473 -7.723 1 98.88 161 ALA A C 1
ATOM 1190 O O . ALA A 1 161 ? -21.469 -7.219 -8.68 1 98.88 161 ALA A O 1
ATOM 1191 N N . VAL A 1 162 ? -21.859 -6.918 -6.473 1 98.81 162 VAL A N 1
ATOM 1192 C CA . VAL A 1 162 ? -21.672 -8.336 -6.184 1 98.81 162 VAL A CA 1
ATOM 1193 C C . VAL A 1 162 ? -22.859 -9.133 -6.711 1 98.81 162 VAL A C 1
ATOM 1195 O O . VAL A 1 162 ? -22.688 -10.25 -7.211 1 98.81 162 VAL A O 1
ATOM 1198 N N . ALA A 1 163 ? -24.078 -8.602 -6.605 1 98.75 163 ALA A N 1
ATOM 1199 C CA . ALA A 1 163 ? -25.219 -9.273 -7.199 1 98.75 163 ALA A CA 1
ATOM 1200 C C . ALA A 1 163 ? -25.016 -9.5 -8.695 1 98.75 163 ALA A C 1
ATOM 1202 O O . ALA A 1 163 ? -25.266 -10.594 -9.203 1 98.75 163 ALA A O 1
ATOM 1203 N N . ASP A 1 164 ? -24.547 -8.469 -9.352 1 98.69 164 ASP A N 1
ATOM 1204 C CA . ASP A 1 164 ? -24.266 -8.562 -10.781 1 98.69 164 ASP A CA 1
ATOM 1205 C C . ASP A 1 164 ? -23.188 -9.594 -11.055 1 98.69 164 ASP A C 1
ATOM 1207 O O . ASP A 1 164 ? -23.25 -10.32 -12.047 1 98.69 164 ASP A O 1
ATOM 1211 N N . LEU A 1 165 ? -22.188 -9.648 -10.188 1 98.81 165 LEU A N 1
ATOM 1212 C CA . LEU A 1 165 ? -21.094 -10.609 -10.336 1 98.81 165 LEU A CA 1
ATOM 1213 C C . LEU A 1 165 ? -21.625 -12.039 -10.25 1 98.81 165 LEU A C 1
ATOM 1215 O O . LEU A 1 165 ? -21.234 -12.891 -11.055 1 98.81 165 LEU A O 1
ATOM 1219 N N . VAL A 1 166 ? -22.469 -12.281 -9.32 1 98.75 166 VAL A N 1
ATOM 1220 C CA . VAL A 1 166 ? -23.031 -13.617 -9.164 1 98.75 166 VAL A CA 1
ATOM 1221 C C . VAL A 1 166 ? -23.828 -13.984 -10.422 1 98.75 166 VAL A C 1
ATOM 1223 O O . VAL A 1 166 ? -23.719 -15.109 -10.914 1 98.75 166 VAL A O 1
ATOM 1226 N N . ALA A 1 167 ? -24.609 -13.039 -10.945 1 98.56 167 ALA A N 1
ATOM 1227 C CA . ALA A 1 167 ? -25.344 -13.281 -12.18 1 98.56 167 ALA A CA 1
ATOM 1228 C C . ALA A 1 167 ? -24.406 -13.672 -13.32 1 98.56 167 ALA A C 1
ATOM 1230 O O . ALA A 1 167 ? -24.703 -14.586 -14.094 1 98.56 167 ALA A O 1
ATOM 1231 N N . GLN A 1 168 ? -23.281 -13 -13.422 1 98.38 168 GLN A N 1
ATOM 1232 C CA . GLN A 1 168 ? -22.297 -13.281 -14.461 1 98.38 168 GLN A CA 1
ATOM 1233 C C . GLN A 1 168 ? -21.688 -14.664 -14.273 1 98.38 168 GLN A C 1
ATOM 1235 O O . GLN A 1 168 ? -21.5 -15.406 -15.242 1 98.38 168 GLN A O 1
ATOM 1240 N N . LEU A 1 169 ? -21.375 -15.016 -13.031 1 98.56 169 LEU A N 1
ATOM 1241 C CA . LEU A 1 169 ? -20.828 -16.328 -12.734 1 98.56 169 LEU A CA 1
ATOM 1242 C C . LEU A 1 169 ? -21.828 -17.438 -13.062 1 98.56 169 LEU A C 1
ATOM 1244 O O . LEU A 1 169 ? -21.453 -18.469 -13.602 1 98.56 169 LEU A O 1
ATOM 1248 N N . ALA A 1 170 ? -23.078 -17.203 -12.758 1 98.19 170 ALA A N 1
ATOM 1249 C CA . ALA A 1 170 ? -24.141 -18.156 -13.094 1 98.19 170 ALA A CA 1
ATOM 1250 C C . ALA A 1 170 ? -24.25 -18.344 -14.609 1 98.19 170 ALA A C 1
ATOM 1252 O O . ALA A 1 170 ? -24.422 -19.453 -15.102 1 98.19 170 ALA A O 1
ATOM 1253 N N . ALA A 1 171 ? -24.141 -17.234 -15.305 1 97.75 171 ALA A N 1
ATOM 1254 C CA . ALA A 1 171 ? -24.219 -17.281 -16.766 1 97.75 171 ALA A CA 1
ATOM 1255 C C . ALA A 1 171 ? -23.047 -18.062 -17.344 1 9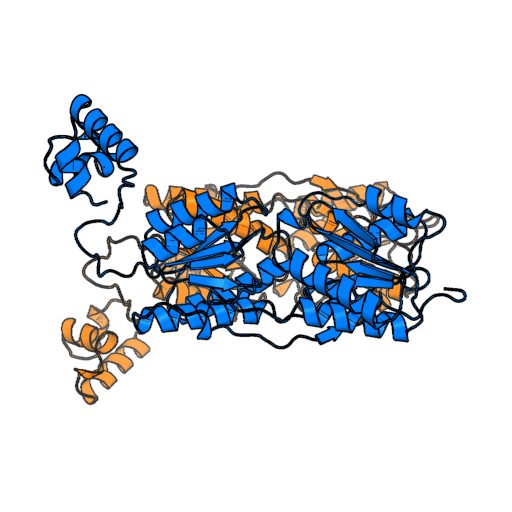7.75 171 ALA A C 1
ATOM 1257 O O . ALA A 1 171 ? -23.156 -18.656 -18.422 1 97.75 171 ALA A O 1
ATOM 1258 N N . LEU A 1 172 ? -21.969 -18.125 -16.641 1 97.69 172 LEU A N 1
ATOM 1259 C CA . LEU A 1 172 ? -20.781 -18.859 -17.062 1 97.69 172 LEU A CA 1
ATOM 1260 C C . LEU A 1 172 ? -20.906 -20.344 -16.703 1 97.69 172 LEU A C 1
ATOM 1262 O O . LEU A 1 172 ? -20.016 -21.141 -16.984 1 97.69 172 LEU A O 1
ATOM 1266 N N . GLY A 1 173 ? -22 -20.641 -15.977 1 97.88 173 GLY A N 1
ATOM 1267 C CA . GLY A 1 173 ? -22.297 -22.047 -15.727 1 97.88 173 GLY A CA 1
ATOM 1268 C C . GLY A 1 173 ? -22.047 -22.453 -14.281 1 97.88 173 GLY A C 1
ATOM 1269 O O . GLY A 1 173 ? -22.266 -23.609 -13.914 1 97.88 173 GLY A O 1
ATOM 1270 N N . HIS A 1 174 ? -21.578 -21.562 -13.422 1 98.06 174 HIS A N 1
ATOM 1271 C CA . HIS A 1 174 ? -21.328 -21.906 -12.023 1 98.06 174 HIS A CA 1
ATOM 1272 C C . HIS A 1 174 ? -22.641 -22.062 -11.266 1 98.06 174 HIS A C 1
ATOM 1274 O O . HIS A 1 174 ? -23.516 -21.188 -11.32 1 98.06 174 HIS A O 1
ATOM 1280 N N . ARG A 1 175 ? -22.766 -23.094 -10.547 1 97.12 175 ARG A N 1
ATOM 1281 C CA . ARG A 1 175 ? -23.938 -23.359 -9.727 1 97.12 175 ARG A CA 1
ATOM 1282 C C . ARG A 1 175 ? -23.578 -23.406 -8.242 1 97.12 175 ARG A C 1
ATOM 1284 O O . ARG A 1 175 ? -24.391 -23.062 -7.391 1 97.12 175 ARG A O 1
ATOM 1291 N N . ARG A 1 176 ? -22.422 -23.938 -7.941 1 96.94 176 ARG A N 1
ATOM 1292 C CA . ARG A 1 176 ? -21.891 -23.938 -6.578 1 96.94 176 ARG A CA 1
ATOM 1293 C C . ARG A 1 176 ? -20.938 -22.781 -6.355 1 96.94 176 ARG A C 1
ATOM 1295 O O . ARG A 1 176 ? -19.734 -22.891 -6.617 1 96.94 176 ARG A O 1
ATOM 1302 N N . ILE A 1 177 ? -21.484 -21.688 -5.906 1 98.06 177 ILE A N 1
ATOM 1303 C CA . ILE A 1 177 ? -20.719 -20.484 -5.645 1 98.06 177 ILE A CA 1
ATOM 1304 C C . ILE A 1 177 ? -20.688 -20.203 -4.141 1 98.06 177 ILE A C 1
ATOM 1306 O O . ILE A 1 177 ? -21.703 -20.297 -3.465 1 98.06 177 ILE A O 1
ATOM 1310 N N . ALA A 1 178 ? -19.531 -20 -3.572 1 98.19 178 ALA A N 1
ATOM 1311 C CA . ALA A 1 178 ? -19.391 -19.609 -2.172 1 98.19 178 ALA A CA 1
ATOM 1312 C C . ALA A 1 178 ? -18.734 -18.234 -2.047 1 98.19 178 ALA A C 1
ATOM 1314 O O . ALA A 1 178 ? -18.047 -17.781 -2.963 1 98.19 178 ALA A O 1
ATOM 1315 N N . MET A 1 179 ? -19.047 -17.609 -0.969 1 98.56 179 MET A N 1
ATOM 1316 C CA . MET A 1 179 ? -18.375 -16.344 -0.653 1 98.56 179 MET A CA 1
ATOM 1317 C C . MET A 1 179 ? -17.391 -16.531 0.496 1 98.56 179 MET A C 1
ATOM 1319 O O . MET A 1 179 ? -17.688 -17.219 1.472 1 98.56 179 MET A O 1
ATOM 1323 N N . VAL A 1 180 ? -16.219 -15.984 0.296 1 98.31 180 VAL A N 1
ATOM 1324 C CA . VAL A 1 180 ? -15.25 -15.828 1.384 1 98.31 180 VAL A CA 1
ATOM 1325 C C . VAL A 1 180 ? -15.133 -14.352 1.755 1 98.31 180 VAL A C 1
ATOM 1327 O O . VAL A 1 180 ? -14.727 -13.531 0.931 1 98.31 180 VAL A O 1
ATOM 1330 N N . SER A 1 181 ? -15.461 -14.039 3.002 1 98.12 181 SER A N 1
ATOM 1331 C CA . SER A 1 181 ? -15.547 -12.648 3.422 1 98.12 181 SER A CA 1
ATOM 1332 C C . SER A 1 181 ? -14.75 -12.406 4.699 1 98.12 181 SER A C 1
ATOM 1334 O O . SER A 1 181 ? -14.641 -13.297 5.547 1 98.12 181 SER A O 1
ATOM 1336 N N . GLY A 1 182 ? -14.195 -11.156 4.723 1 96.69 182 GLY A N 1
ATOM 1337 C CA . GLY A 1 182 ? -13.773 -10.75 6.059 1 96.69 182 GLY A CA 1
ATOM 1338 C C . GLY A 1 182 ? -14.914 -10.758 7.062 1 96.69 182 GLY A C 1
ATOM 1339 O O . GLY A 1 182 ? -16.078 -10.781 6.684 1 96.69 182 GLY A O 1
ATOM 1340 N N . GLN A 1 183 ? -14.523 -10.688 8.281 1 95.75 183 GLN A N 1
ATOM 1341 C CA . GLN A 1 183 ? -15.523 -10.719 9.344 1 95.75 183 GLN A CA 1
ATOM 1342 C C . GLN A 1 183 ? -16.594 -9.648 9.125 1 95.75 183 GLN A C 1
ATOM 1344 O O . GLN A 1 183 ? -16.297 -8.453 9.18 1 95.75 183 GLN A O 1
ATOM 1349 N N . LEU A 1 184 ? -17.812 -10.078 8.984 1 95.69 184 LEU A N 1
ATOM 1350 C CA . LEU A 1 184 ? -18.938 -9.203 8.633 1 95.69 184 LEU A CA 1
ATOM 1351 C C . LEU A 1 184 ? -19.172 -8.164 9.727 1 95.69 184 LEU A C 1
ATOM 1353 O O . LEU A 1 184 ? -19.438 -6.996 9.43 1 95.69 184 LEU A O 1
ATOM 1357 N N . ALA A 1 185 ? -18.969 -8.508 10.914 1 93.44 185 ALA A N 1
ATOM 1358 C CA . ALA A 1 185 ? -19.219 -7.613 12.039 1 93.44 185 ALA A CA 1
ATOM 1359 C C . ALA A 1 185 ? -18.219 -6.461 12.062 1 93.44 185 ALA A C 1
ATOM 1361 O O . ALA A 1 185 ? -18.469 -5.43 12.695 1 93.44 185 ALA A O 1
ATOM 1362 N N . ALA A 1 186 ? -17.188 -6.602 11.305 1 93.81 186 ALA A N 1
ATOM 1363 C CA . ALA A 1 186 ? -16.109 -5.613 11.367 1 93.81 186 ALA A CA 1
ATOM 1364 C C . ALA A 1 186 ? -16.141 -4.703 10.141 1 93.81 186 ALA A C 1
ATOM 1366 O O . ALA A 1 186 ? -15.289 -3.812 10.008 1 93.81 186 ALA A O 1
ATOM 1367 N N . SER A 1 187 ? -17.094 -4.879 9.32 1 97.12 187 SER A N 1
ATOM 1368 C CA . SER A 1 187 ? -17.062 -4.133 8.062 1 97.12 187 SER A CA 1
ATOM 1369 C C . SER A 1 187 ? -18.438 -4.035 7.434 1 97.12 187 SER A C 1
ATOM 1371 O O . SER A 1 187 ? -18.969 -5.027 6.926 1 97.12 187 SER A O 1
ATOM 1373 N N . ASP A 1 188 ? -18.938 -2.814 7.414 1 97.5 188 ASP A N 1
ATOM 1374 C CA . ASP A 1 188 ? -20.219 -2.588 6.75 1 97.5 188 ASP A CA 1
ATOM 1375 C C . ASP A 1 188 ? -20.109 -2.854 5.25 1 97.5 188 ASP A C 1
ATOM 1377 O O . ASP A 1 188 ? -21.078 -3.287 4.621 1 97.5 188 ASP A O 1
ATOM 1381 N N . ARG A 1 189 ? -18.969 -2.592 4.602 1 97.88 189 ARG A N 1
ATOM 1382 C CA . ARG A 1 189 ? -18.719 -2.885 3.191 1 97.88 189 ARG A CA 1
ATOM 1383 C C . ARG A 1 189 ? -18.859 -4.379 2.914 1 97.88 189 ARG A C 1
ATOM 1385 O O . ARG A 1 189 ? -19.516 -4.781 1.961 1 97.88 189 ARG A O 1
ATOM 1392 N N . ALA A 1 190 ? -18.234 -5.172 3.834 1 98 190 ALA A N 1
ATOM 1393 C CA . ALA A 1 190 ? -18.344 -6.625 3.707 1 98 190 ALA A CA 1
ATOM 1394 C C . ALA A 1 190 ? -19.797 -7.074 3.832 1 98 190 ALA A C 1
ATOM 1396 O O . ALA A 1 190 ? -20.234 -7.965 3.105 1 98 190 ALA A O 1
ATOM 1397 N N . GLN A 1 191 ? -20.531 -6.438 4.73 1 98.38 191 GLN A N 1
ATOM 1398 C CA . GLN A 1 191 ? -21.938 -6.758 4.902 1 98.38 191 GLN A CA 1
ATOM 1399 C C . GLN A 1 191 ? -22.734 -6.473 3.631 1 98.38 191 GLN A C 1
ATOM 1401 O O . GLN A 1 191 ? -23.562 -7.281 3.211 1 98.38 191 GLN A O 1
ATOM 1406 N N . GLN A 1 192 ? -22.5 -5.379 3.057 1 98.5 192 GLN A N 1
ATOM 1407 C CA . GLN A 1 192 ? -23.203 -4.988 1.837 1 98.5 192 GLN A CA 1
ATOM 1408 C C . GLN A 1 192 ? -22.891 -5.949 0.692 1 98.5 192 GLN A C 1
ATOM 1410 O O . GLN A 1 192 ? -23.797 -6.367 -0.036 1 98.5 192 GLN A O 1
ATOM 1415 N N . ARG A 1 193 ? -21.641 -6.27 0.551 1 98.69 193 ARG A N 1
ATOM 1416 C CA . ARG A 1 193 ? -21.25 -7.215 -0.484 1 98.69 193 ARG A CA 1
ATOM 1417 C C . ARG A 1 193 ? -21.859 -8.586 -0.239 1 98.69 193 ARG A C 1
ATOM 1419 O O . ARG A 1 193 ? -22.297 -9.258 -1.18 1 98.69 193 ARG A O 1
ATOM 1426 N N . CYS A 1 194 ? -21.906 -8.953 1.045 1 98.75 194 CYS A N 1
ATOM 1427 C CA . CYS A 1 194 ? -22.547 -10.219 1.396 1 98.75 194 CYS A CA 1
ATOM 1428 C C . CYS A 1 194 ? -24.031 -10.203 1.052 1 98.75 194 CYS A C 1
ATOM 1430 O O . CYS A 1 194 ? -24.562 -11.188 0.529 1 98.75 194 CYS A O 1
ATOM 1432 N N . ARG A 1 195 ? -24.719 -9.102 1.353 1 98.56 195 ARG A N 1
ATOM 1433 C CA . ARG A 1 195 ? -26.125 -8.977 0.967 1 98.56 195 ARG A CA 1
ATOM 1434 C C . ARG A 1 195 ? -26.297 -9.094 -0.544 1 98.56 195 ARG A C 1
ATOM 1436 O O . ARG A 1 195 ? -27.234 -9.719 -1.024 1 98.56 195 ARG A O 1
ATOM 1443 N N . GLY A 1 196 ? -25.359 -8.516 -1.263 1 98.81 196 GLY A N 1
ATOM 1444 C CA . GLY A 1 196 ? -25.359 -8.648 -2.711 1 98.81 196 GLY A CA 1
ATOM 1445 C C . GLY A 1 196 ? -25.188 -10.086 -3.176 1 98.81 196 GLY A C 1
ATOM 1446 O O . GLY A 1 196 ? -25.844 -10.523 -4.121 1 98.81 196 GLY A O 1
ATOM 1447 N N . PHE A 1 197 ? -24.344 -10.773 -2.48 1 98.88 197 PHE A N 1
ATOM 1448 C CA . PHE A 1 197 ? -24.094 -12.172 -2.795 1 98.88 197 PHE A CA 1
ATOM 1449 C C . PHE A 1 197 ? -25.344 -13.008 -2.596 1 98.88 197 PHE A C 1
ATOM 1451 O O . PHE A 1 197 ? -25.766 -13.742 -3.494 1 98.88 197 PHE A O 1
ATOM 1458 N N . VAL A 1 198 ? -25.922 -12.844 -1.477 1 98.62 198 VAL A N 1
ATOM 1459 C CA . VAL A 1 198 ? -27.125 -13.586 -1.129 1 98.62 198 VAL A CA 1
ATOM 1460 C C . VAL A 1 198 ? -28.234 -13.281 -2.137 1 98.62 198 VAL A C 1
ATOM 1462 O O . VAL A 1 198 ? -28.875 -14.195 -2.664 1 98.62 198 VAL A O 1
ATOM 1465 N N . ARG A 1 199 ? -28.453 -12.047 -2.436 1 98.38 199 ARG A N 1
ATOM 1466 C CA . ARG A 1 199 ? -29.469 -11.617 -3.381 1 98.38 199 ARG A CA 1
ATOM 1467 C C . ARG A 1 199 ? -29.203 -12.18 -4.773 1 98.38 199 ARG A C 1
ATOM 1469 O O . ARG A 1 199 ? -30.125 -12.656 -5.445 1 98.38 199 ARG A O 1
ATOM 1476 N N . GLY A 1 200 ? -27.938 -12.094 -5.195 1 98.56 200 GLY A N 1
ATOM 1477 C CA . GLY A 1 200 ? -27.562 -12.617 -6.5 1 98.56 200 GLY A CA 1
ATOM 1478 C C . GLY A 1 200 ? -27.797 -14.109 -6.637 1 98.56 200 GLY A C 1
ATOM 1479 O O . GLY A 1 200 ? -28.297 -14.57 -7.664 1 98.56 200 GLY A O 1
ATOM 1480 N N . MET A 1 201 ? -27.469 -14.828 -5.602 1 98.5 201 MET A N 1
ATOM 1481 C CA . MET A 1 201 ? -27.703 -16.266 -5.586 1 98.5 201 MET A CA 1
ATOM 1482 C C . MET A 1 201 ? -29.188 -16.578 -5.738 1 98.5 201 MET A C 1
ATOM 1484 O O . MET A 1 201 ? -29.562 -17.438 -6.551 1 98.5 201 MET A O 1
ATOM 1488 N N . ALA A 1 202 ? -29.969 -15.898 -4.984 1 98.12 202 ALA A N 1
ATOM 1489 C CA . ALA A 1 202 ? -31.422 -16.094 -5.027 1 98.12 202 ALA A CA 1
ATOM 1490 C C . ALA A 1 202 ? -31.984 -15.758 -6.406 1 98.12 202 ALA A C 1
ATOM 1492 O O . ALA A 1 202 ? -32.781 -16.516 -6.965 1 98.12 202 ALA A O 1
ATOM 1493 N N . GLN A 1 203 ? -31.547 -14.68 -6.957 1 98 203 GLN A N 1
ATOM 1494 C CA . GLN A 1 203 ? -32.062 -14.211 -8.242 1 98 203 GLN A CA 1
ATOM 1495 C C . GLN A 1 203 ? -31.672 -15.172 -9.367 1 98 203 GLN A C 1
ATOM 1497 O O . GLN A 1 203 ? -32.406 -15.312 -10.344 1 98 203 GLN A O 1
ATOM 1502 N N . ALA A 1 204 ? -30.578 -15.82 -9.18 1 97.69 204 ALA A N 1
ATOM 1503 C CA . ALA A 1 204 ? -30.094 -16.766 -10.188 1 97.69 204 ALA A CA 1
ATOM 1504 C C . ALA A 1 204 ? -30.719 -18.141 -10 1 97.69 204 ALA A C 1
ATOM 1506 O O . ALA A 1 204 ? -30.469 -19.062 -10.781 1 97.69 204 ALA A O 1
ATOM 1507 N N . GLY A 1 205 ? -31.516 -18.297 -8.961 1 97.38 205 GLY A N 1
ATOM 1508 C CA . GLY A 1 205 ? -32.188 -19.562 -8.695 1 97.38 205 GLY A CA 1
ATOM 1509 C C . GLY A 1 205 ? -31.234 -20.625 -8.148 1 97.38 205 GLY A C 1
ATOM 1510 O O . GLY A 1 205 ? -31.469 -21.812 -8.344 1 97.38 205 GLY A O 1
ATOM 1511 N N . LEU A 1 206 ? -30.203 -20.188 -7.516 1 96.75 206 LEU A N 1
ATOM 1512 C CA . LEU A 1 206 ? -29.203 -21.125 -7.004 1 96.75 206 LEU A CA 1
ATOM 1513 C C . LEU A 1 206 ? -29.516 -21.5 -5.555 1 96.75 206 LEU A C 1
ATOM 1515 O O . LEU A 1 206 ? -30.391 -20.906 -4.926 1 96.75 206 LEU A O 1
ATOM 1519 N N . ALA A 1 207 ? -28.812 -22.562 -5.047 1 91.75 207 ALA A N 1
ATOM 1520 C CA . ALA A 1 207 ? -28.969 -23 -3.664 1 91.75 207 ALA A CA 1
ATOM 1521 C C . ALA A 1 207 ? -28.578 -21.891 -2.688 1 91.75 207 ALA A C 1
ATOM 1523 O O . ALA A 1 207 ? -27.906 -20.922 -3.07 1 91.75 207 ALA A O 1
ATOM 1524 N N . PRO A 1 208 ? -28.875 -22.156 -1.441 1 88.56 208 PRO A N 1
ATOM 1525 C CA . PRO A 1 208 ? -28.594 -21.125 -0.447 1 88.56 208 PRO A CA 1
ATOM 1526 C C . PRO A 1 208 ? -27.109 -20.766 -0.387 1 88.56 208 PRO A C 1
ATOM 1528 O O . PRO A 1 208 ? -26.25 -21.641 -0.458 1 88.56 208 PRO A O 1
ATOM 1531 N N . ALA A 1 209 ? -26.906 -19.562 -0.13 1 84.94 209 ALA A N 1
ATOM 1532 C CA . ALA A 1 209 ? -25.578 -18.969 -0.171 1 84.94 209 ALA A CA 1
ATOM 1533 C C . ALA A 1 209 ? -24.703 -19.516 0.951 1 84.94 209 ALA A C 1
ATOM 1535 O O . ALA A 1 209 ? -25.109 -19.531 2.115 1 84.94 209 ALA A O 1
ATOM 1536 N N . ARG A 1 210 ? -23.578 -19.969 0.623 1 94.25 210 ARG A N 1
ATOM 1537 C CA . ARG A 1 210 ? -22.562 -20.359 1.592 1 94.25 210 ARG A CA 1
ATOM 1538 C C . ARG A 1 210 ? -21.531 -19.234 1.787 1 94.25 210 ARG A C 1
ATOM 1540 O O . ARG A 1 210 ? -20.859 -18.844 0.838 1 94.25 210 ARG A O 1
ATOM 1547 N N . VAL A 1 211 ? -21.453 -18.75 3.035 1 97.19 211 VAL A N 1
ATOM 1548 C CA . VAL A 1 211 ? -20.531 -17.656 3.355 1 97.19 211 VAL A CA 1
ATOM 1549 C C . VAL A 1 211 ? -19.547 -18.125 4.418 1 97.19 211 VAL A C 1
ATOM 1551 O O . VAL A 1 211 ? -19.938 -18.609 5.48 1 97.19 211 VAL A O 1
ATOM 1554 N N . VAL A 1 212 ? -18.281 -18 4.117 1 96.62 212 VAL A N 1
ATOM 1555 C CA . VAL A 1 212 ? -17.203 -18.297 5.055 1 96.62 212 VAL A CA 1
ATOM 1556 C C . VAL A 1 212 ? -16.531 -17 5.5 1 96.62 212 VAL A C 1
ATOM 1558 O O . VAL A 1 212 ? -16.016 -16.25 4.676 1 96.62 212 VAL A O 1
ATOM 1561 N N . GLU A 1 213 ? -16.578 -16.797 6.781 1 97.12 213 GLU A N 1
ATOM 1562 C CA . GLU A 1 213 ? -15.914 -15.609 7.316 1 97.12 213 GLU A CA 1
ATOM 1563 C C . GLU A 1 213 ? -14.484 -15.922 7.742 1 97.12 213 GLU A C 1
ATOM 1565 O O . GLU A 1 213 ? -14.227 -16.969 8.352 1 97.12 213 GLU A O 1
ATOM 1570 N N . VAL A 1 214 ? -13.586 -15.008 7.348 1 96.62 214 VAL A N 1
ATOM 1571 C CA . VAL A 1 214 ? -12.188 -15.117 7.73 1 96.62 214 VAL A CA 1
ATOM 1572 C C . VAL A 1 214 ? -11.711 -13.805 8.344 1 96.62 214 VAL A C 1
ATOM 1574 O O . VAL A 1 214 ? -12.336 -12.758 8.148 1 96.62 214 VAL A O 1
ATOM 1577 N N . PRO A 1 215 ? -10.641 -13.859 9.109 1 93 215 PRO A N 1
ATOM 1578 C CA . PRO A 1 215 ? -10.086 -12.594 9.602 1 93 215 PRO A CA 1
ATOM 1579 C C . PRO A 1 215 ? -9.578 -11.703 8.477 1 93 215 PRO A C 1
ATOM 1581 O O . PRO A 1 215 ? -9.117 -12.203 7.445 1 93 215 PRO A O 1
ATOM 1584 N N . PHE A 1 216 ? -9.641 -10.398 8.719 1 85.44 216 PHE A N 1
ATOM 1585 C CA . PHE A 1 216 ? -9.133 -9.461 7.727 1 85.44 216 PHE A CA 1
ATOM 1586 C C . PHE A 1 216 ? -7.609 -9.414 7.746 1 85.44 216 PHE A C 1
ATOM 1588 O O . PHE A 1 216 ? -6.977 -9.266 6.699 1 85.44 216 PHE A O 1
ATOM 1595 N N . VAL A 1 217 ? -7.02 -9.5 8.891 1 82.5 217 VAL A N 1
ATOM 1596 C CA . VAL A 1 217 ? -5.59 -9.25 9.039 1 82.5 217 VAL A CA 1
ATOM 1597 C C . VAL A 1 217 ? -4.828 -10.57 8.977 1 82.5 217 VAL A C 1
ATOM 1599 O O . VAL A 1 217 ? -3.936 -10.742 8.141 1 82.5 217 VAL A O 1
ATOM 1602 N N . GLU A 1 218 ? -5.242 -11.484 9.719 1 82.62 218 GLU A N 1
ATOM 1603 C CA . GLU A 1 218 ? -4.578 -12.781 9.758 1 82.62 218 GLU A CA 1
ATOM 1604 C C . GLU A 1 218 ? -4.965 -13.641 8.547 1 82.62 218 GLU A C 1
ATOM 1606 O O . GLU A 1 218 ? -6.051 -13.469 7.988 1 82.62 218 GLU A O 1
ATOM 1611 N N . THR A 1 219 ? -4.047 -14.516 8.281 1 84.19 219 THR A N 1
ATOM 1612 C CA . THR A 1 219 ? -4.352 -15.406 7.164 1 84.19 219 THR A CA 1
ATOM 1613 C C . THR A 1 219 ? -5.211 -16.578 7.625 1 84.19 219 THR A C 1
ATOM 1615 O O . THR A 1 219 ? -5.09 -17.031 8.766 1 84.19 219 THR A O 1
ATOM 1618 N N . ALA A 1 220 ? -6.227 -16.875 6.855 1 87.06 220 ALA A N 1
ATOM 1619 C CA . ALA A 1 220 ? -7.066 -18.047 7.113 1 87.06 220 ALA A CA 1
ATOM 1620 C C . ALA A 1 220 ? -7.074 -19 5.914 1 87.06 220 ALA A C 1
ATOM 1622 O O . ALA A 1 220 ? -8.133 -19.469 5.504 1 87.06 220 ALA A O 1
ATOM 1623 N N . VAL A 1 221 ? -5.938 -19.172 5.41 1 94.12 221 VAL A N 1
ATOM 1624 C CA . VAL A 1 221 ? -5.766 -19.922 4.172 1 94.12 221 VAL A CA 1
ATOM 1625 C C . VAL A 1 221 ? -6.148 -21.391 4.402 1 94.12 221 VAL A C 1
ATOM 1627 O O . VAL A 1 221 ? -6.781 -22.016 3.547 1 94.12 221 VAL A O 1
ATOM 1630 N N . GLN A 1 222 ? -5.855 -21.906 5.566 1 92.62 222 GLN A N 1
ATOM 1631 C CA . GLN A 1 222 ? -6.121 -23.297 5.875 1 92.62 222 GLN A CA 1
ATOM 1632 C C . GLN A 1 222 ? -7.621 -23.578 5.934 1 92.62 222 GLN A C 1
ATOM 1634 O O . GLN A 1 222 ? -8.086 -24.609 5.445 1 92.62 222 GLN A O 1
ATOM 1639 N N . GLU A 1 223 ? -8.305 -22.672 6.508 1 92.69 223 GLU A N 1
ATOM 1640 C CA . GLU A 1 223 ? -9.75 -22.828 6.613 1 92.69 223 GLU A CA 1
ATOM 1641 C C . GLU A 1 223 ? -10.406 -22.875 5.234 1 92.69 223 GLU A C 1
ATOM 1643 O O . GLU A 1 223 ? -11.281 -23.703 4.984 1 92.69 223 GLU A O 1
ATOM 1648 N N . VAL A 1 224 ? -10.008 -22.047 4.391 1 96.31 224 VAL A N 1
ATOM 1649 C CA . VAL A 1 224 ? -10.555 -22 3.041 1 96.31 224 VAL A CA 1
ATOM 1650 C C . VAL A 1 224 ? -10.133 -23.234 2.256 1 96.31 224 VAL A C 1
ATOM 1652 O O . VAL A 1 224 ? -10.922 -23.797 1.491 1 96.31 224 VAL A O 1
ATOM 1655 N N . ALA A 1 225 ? -8.906 -23.656 2.467 1 96.75 225 ALA A N 1
ATOM 1656 C CA . ALA A 1 225 ? -8.414 -24.859 1.79 1 96.75 225 ALA A CA 1
ATOM 1657 C C . ALA A 1 225 ? -9.25 -26.078 2.168 1 96.75 225 ALA A C 1
ATOM 1659 O O . ALA A 1 225 ? -9.547 -26.922 1.319 1 96.75 225 ALA A O 1
ATOM 1660 N N . GLU A 1 226 ? -9.633 -26.156 3.381 1 95.06 226 GLU A N 1
ATOM 1661 C CA . GLU A 1 226 ? -10.461 -27.266 3.84 1 95.06 226 GLU A CA 1
ATOM 1662 C C . GLU A 1 226 ? -11.82 -27.266 3.16 1 95.06 226 GLU A C 1
ATOM 1664 O O . GLU A 1 226 ? -12.344 -28.312 2.781 1 95.06 226 GLU A O 1
ATOM 1669 N N . LEU A 1 227 ? -12.375 -26.094 3.059 1 93.88 227 LEU A N 1
ATOM 1670 C CA . LEU A 1 227 ? -13.625 -25.953 2.326 1 93.88 227 LEU A CA 1
ATOM 1671 C C . LEU A 1 227 ? -13.484 -26.469 0.898 1 93.88 227 LEU A C 1
ATOM 1673 O O . LEU A 1 227 ? -14.367 -27.172 0.398 1 93.88 227 LEU A O 1
ATOM 1677 N N . LEU A 1 228 ? -12.391 -26.266 0.261 1 97 228 LEU A N 1
ATOM 1678 C CA . LEU A 1 228 ? -12.164 -26.547 -1.151 1 97 228 LEU A CA 1
ATOM 1679 C C . LEU A 1 228 ? -11.852 -28.031 -1.36 1 97 228 LEU A C 1
ATOM 1681 O O . LEU A 1 228 ? -11.898 -28.531 -2.488 1 97 228 LEU A O 1
ATOM 1685 N N . ARG A 1 229 ? -11.555 -28.719 -0.275 1 95.56 229 ARG A N 1
ATOM 1686 C CA . ARG A 1 229 ? -11.266 -30.141 -0.35 1 95.56 229 ARG A CA 1
ATOM 1687 C C . ARG A 1 229 ? -12.531 -30.969 -0.152 1 95.56 229 ARG A C 1
ATOM 1689 O O . ARG A 1 229 ? -12.523 -32.188 -0.36 1 95.56 229 ARG A O 1
ATOM 1696 N N . GLY A 1 230 ? -13.555 -30.359 0.16 1 91.56 230 GLY A N 1
ATOM 1697 C CA . GLY A 1 230 ? -14.781 -31.078 0.47 1 91.56 230 GLY A CA 1
ATOM 1698 C C . GLY A 1 230 ? -15.516 -31.562 -0.765 1 91.56 230 GLY A C 1
ATOM 1699 O O . GLY A 1 230 ? -15.219 -31.141 -1.882 1 91.56 230 GLY A O 1
ATOM 1700 N N . PRO A 1 231 ? -16.438 -32.5 -0.604 1 88.44 231 PRO A N 1
ATOM 1701 C CA . PRO A 1 231 ? -17.141 -33.094 -1.724 1 88.44 231 PRO A CA 1
ATOM 1702 C C . PRO A 1 231 ? -18.047 -32.125 -2.461 1 88.44 231 PRO A C 1
ATOM 1704 O O . PRO A 1 231 ? -18.328 -32.281 -3.65 1 88.44 231 PRO A O 1
ATOM 1707 N N . GLN A 1 232 ? -18.562 -31.141 -1.816 1 88.88 232 GLN A N 1
ATOM 1708 C CA . GLN A 1 232 ? -19.406 -30.125 -2.455 1 88.88 232 GLN A CA 1
ATOM 1709 C C . GLN A 1 232 ? -18.656 -28.812 -2.623 1 88.88 232 GLN A C 1
ATOM 1711 O O . GLN A 1 232 ? -19.219 -27.734 -2.416 1 88.88 232 GLN A O 1
ATOM 1716 N N . ARG A 1 233 ? -17.422 -29 -3.035 1 93.56 233 ARG A N 1
ATOM 1717 C CA . ARG A 1 233 ? -16.625 -27.781 -3.152 1 93.56 233 ARG A CA 1
ATOM 1718 C C . ARG A 1 233 ? -17.203 -26.844 -4.215 1 93.56 233 ARG A C 1
ATOM 1720 O O . ARG A 1 233 ? -17.688 -27.297 -5.25 1 93.56 233 ARG A O 1
ATOM 1727 N N . PRO A 1 234 ? -17.141 -25.594 -3.979 1 96.94 234 PRO A N 1
ATOM 1728 C CA . PRO A 1 234 ? -17.578 -24.625 -4.988 1 96.94 234 PRO A CA 1
ATOM 1729 C C . PRO A 1 234 ? -16.688 -24.625 -6.234 1 96.94 234 PRO A C 1
ATOM 1731 O O . PRO A 1 234 ? -15.547 -25.094 -6.184 1 96.94 234 PRO A O 1
ATOM 1734 N N . THR A 1 235 ? -17.297 -24.172 -7.328 1 97.69 235 THR A N 1
ATOM 1735 C CA . THR A 1 235 ? -16.531 -23.984 -8.555 1 97.69 235 THR A CA 1
ATOM 1736 C C . THR A 1 235 ? -16.188 -22.516 -8.773 1 97.69 235 THR A C 1
ATOM 1738 O O . THR A 1 235 ? -15.469 -22.172 -9.703 1 97.69 235 THR A O 1
ATOM 1741 N N . ALA A 1 236 ? -16.719 -21.641 -7.902 1 98.5 236 ALA A N 1
ATOM 1742 C CA . ALA A 1 236 ? -16.375 -20.234 -7.902 1 98.5 236 ALA A CA 1
ATOM 1743 C C . ALA A 1 236 ? -16.391 -19.656 -6.488 1 98.5 236 ALA A C 1
ATOM 1745 O O . ALA A 1 236 ? -17.281 -20 -5.688 1 98.5 236 ALA A O 1
ATOM 1746 N N . LEU A 1 237 ? -15.406 -18.875 -6.199 1 98.62 237 LEU A N 1
ATOM 1747 C CA . LEU A 1 237 ? -15.359 -18.094 -4.965 1 98.62 237 LEU A CA 1
ATOM 1748 C C . LEU A 1 237 ? -15.531 -16.609 -5.25 1 98.62 237 LEU A C 1
ATOM 1750 O O . LEU A 1 237 ? -14.812 -16.047 -6.074 1 98.62 237 LEU A O 1
ATOM 1754 N N . VAL A 1 238 ? -16.484 -16.031 -4.645 1 98.88 238 VAL A N 1
ATOM 1755 C CA . VAL A 1 238 ? -16.625 -14.586 -4.555 1 98.88 238 VAL A CA 1
ATOM 1756 C C . VAL A 1 238 ? -15.984 -14.086 -3.26 1 98.88 238 VAL A C 1
ATOM 1758 O O . VAL A 1 238 ? -16.469 -14.383 -2.166 1 98.88 238 VAL A O 1
ATOM 1761 N N . CYS A 1 239 ? -14.93 -13.344 -3.393 1 98.75 239 CYS A N 1
ATOM 1762 C CA . CYS A 1 239 ? -14.234 -12.859 -2.207 1 98.75 239 CYS A CA 1
ATOM 1763 C C . CYS A 1 239 ? -14.586 -11.406 -1.919 1 98.75 239 CYS A C 1
ATOM 1765 O O . CYS A 1 239 ? -14.719 -10.602 -2.842 1 98.75 239 CYS A O 1
ATOM 1767 N N . SER A 1 240 ? -14.664 -11.07 -0.662 1 98.38 240 SER A N 1
ATOM 1768 C CA . SER A 1 240 ? -15.156 -9.75 -0.281 1 98.38 240 SER A CA 1
ATOM 1769 C C . SER A 1 240 ? -14.164 -8.656 -0.66 1 98.38 240 SER A C 1
ATOM 1771 O O . SER A 1 240 ? -14.516 -7.477 -0.711 1 98.38 240 SER A O 1
ATOM 1773 N N . ASN A 1 241 ? -12.898 -8.992 -0.818 1 98.31 241 ASN A N 1
ATOM 1774 C CA . ASN A 1 241 ? -11.906 -8.055 -1.32 1 98.31 241 ASN A CA 1
ATOM 1775 C C . ASN A 1 241 ? -10.727 -8.773 -1.969 1 98.31 241 ASN A C 1
ATOM 1777 O O . ASN A 1 241 ? -10.633 -10 -1.909 1 98.31 241 ASN A O 1
ATOM 1781 N N . ASP A 1 242 ? -9.898 -8.031 -2.611 1 98.5 242 ASP A N 1
ATOM 1782 C CA . ASP A 1 242 ? -8.805 -8.594 -3.406 1 98.5 242 ASP A CA 1
ATOM 1783 C C . ASP A 1 242 ? -7.789 -9.297 -2.516 1 98.5 242 ASP A C 1
ATOM 1785 O O . ASP A 1 242 ? -7.215 -10.312 -2.91 1 98.5 242 ASP A O 1
ATOM 1789 N N . LEU A 1 243 ? -7.52 -8.766 -1.362 1 97.88 243 LEU A N 1
ATOM 1790 C CA . LEU A 1 243 ? -6.543 -9.398 -0.479 1 97.88 243 LEU A CA 1
ATOM 1791 C C . LEU A 1 243 ? -7 -10.797 -0.082 1 97.88 243 LEU A C 1
ATOM 1793 O O . LEU A 1 243 ? -6.211 -11.742 -0.117 1 97.88 243 LEU A O 1
ATOM 1797 N N . ILE A 1 244 ? -8.242 -10.93 0.26 1 97.81 244 ILE A N 1
ATOM 1798 C CA . ILE A 1 244 ? -8.805 -12.234 0.593 1 97.81 244 ILE A CA 1
ATOM 1799 C C . ILE A 1 244 ? -8.797 -13.133 -0.645 1 97.81 244 ILE A C 1
ATOM 1801 O O . ILE A 1 244 ? -8.531 -14.328 -0.549 1 97.81 244 ILE A O 1
ATOM 1805 N N . ALA A 1 245 ? -9.055 -12.539 -1.807 1 98.5 245 ALA A N 1
ATOM 1806 C CA . ALA A 1 245 ? -8.984 -13.312 -3.043 1 98.5 245 ALA A CA 1
ATOM 1807 C C . ALA A 1 245 ? -7.582 -13.867 -3.262 1 98.5 245 ALA A C 1
ATOM 1809 O O . ALA A 1 245 ? -7.422 -15.031 -3.656 1 98.5 245 ALA A O 1
ATOM 1810 N N . ILE A 1 246 ? -6.605 -13.07 -3 1 98 246 ILE A N 1
ATOM 1811 C CA . ILE A 1 246 ? -5.215 -13.5 -3.139 1 98 246 ILE A CA 1
ATOM 1812 C C . ILE A 1 246 ? -4.938 -14.664 -2.189 1 98 246 ILE A C 1
ATOM 1814 O O . ILE A 1 246 ? -4.324 -15.656 -2.582 1 98 246 ILE A O 1
ATOM 1818 N N . ARG A 1 247 ? -5.426 -14.602 -1.013 1 97.88 247 ARG A N 1
ATOM 1819 C CA . ARG A 1 247 ? -5.273 -15.672 -0.037 1 97.88 247 ARG A CA 1
ATOM 1820 C C . ARG A 1 247 ? -6.035 -16.922 -0.471 1 97.88 247 ARG A C 1
ATOM 1822 O O . ARG A 1 247 ? -5.598 -18.047 -0.217 1 97.88 247 ARG A O 1
ATOM 1829 N N . CYS A 1 248 ? -7.121 -16.703 -1.152 1 98.06 248 CYS A N 1
ATOM 1830 C CA . CYS A 1 248 ? -7.906 -17.812 -1.654 1 98.06 248 CYS A CA 1
ATOM 1831 C C . CYS A 1 248 ? -7.188 -18.516 -2.797 1 98.06 248 CYS A C 1
ATOM 1833 O O . CYS A 1 248 ? -7.328 -19.734 -2.975 1 98.06 248 CYS A O 1
ATOM 1835 N N . LEU A 1 249 ? -6.441 -17.766 -3.623 1 97.75 249 LEU A N 1
ATOM 1836 C CA . LEU A 1 249 ? -5.602 -18.406 -4.629 1 97.75 249 LEU A CA 1
ATOM 1837 C C . LEU A 1 249 ? -4.625 -19.375 -3.977 1 97.75 249 LEU A C 1
ATOM 1839 O O . LEU A 1 249 ? -4.422 -20.484 -4.477 1 97.75 249 LEU A O 1
ATOM 1843 N N . ARG A 1 250 ? -4.066 -18.969 -2.883 1 96.44 250 ARG A N 1
ATOM 1844 C CA . ARG A 1 250 ? -3.152 -19.828 -2.146 1 96.44 250 ARG A CA 1
ATOM 1845 C C . ARG A 1 250 ? -3.879 -21.062 -1.594 1 96.44 250 ARG A C 1
ATOM 1847 O O . ARG A 1 250 ? -3.377 -22.172 -1.684 1 96.44 250 ARG A O 1
ATOM 1854 N N . ALA A 1 251 ? -5.059 -20.812 -1.034 1 97.62 251 ALA A N 1
ATOM 1855 C CA . ALA A 1 251 ? -5.867 -21.922 -0.52 1 97.62 251 ALA A CA 1
ATOM 1856 C C . ALA A 1 251 ? -6.18 -22.938 -1.619 1 97.62 251 ALA A C 1
ATOM 1858 O O . ALA A 1 251 ? -6.137 -24.141 -1.389 1 97.62 251 ALA A O 1
ATOM 1859 N N . ALA A 1 252 ? -6.527 -22.438 -2.781 1 97.81 252 ALA A N 1
ATOM 1860 C CA . ALA A 1 252 ? -6.805 -23.312 -3.922 1 97.81 252 ALA A CA 1
ATOM 1861 C C . ALA A 1 252 ? -5.594 -24.172 -4.258 1 97.81 252 ALA A C 1
ATOM 1863 O O . ALA A 1 252 ? -5.723 -25.375 -4.473 1 97.81 252 ALA A O 1
ATOM 1864 N N . HIS A 1 253 ? -4.453 -23.531 -4.281 1 95.88 253 HIS A N 1
ATOM 1865 C CA . HIS A 1 253 ? -3.209 -24.25 -4.551 1 95.88 253 HIS A CA 1
ATOM 1866 C C . HIS A 1 253 ? -2.98 -25.359 -3.529 1 95.88 253 HIS A C 1
ATOM 1868 O O . HIS A 1 253 ? -2.646 -26.484 -3.896 1 95.88 253 HIS A O 1
ATOM 1874 N N . MET A 1 254 ? -3.186 -25.047 -2.312 1 95.19 254 MET A N 1
ATOM 1875 C CA . MET A 1 254 ? -2.996 -26.016 -1.231 1 95.19 254 MET A CA 1
ATOM 1876 C C . MET A 1 254 ? -3.979 -27.172 -1.356 1 95.19 254 MET A C 1
ATOM 1878 O O . MET A 1 254 ? -3.68 -28.297 -0.943 1 95.19 254 MET A O 1
ATOM 1882 N N . ALA A 1 255 ? -5.086 -26.875 -1.972 1 97.25 255 ALA A N 1
ATOM 1883 C CA . ALA A 1 255 ? -6.121 -27.891 -2.148 1 97.25 255 ALA A CA 1
ATOM 1884 C C . ALA A 1 255 ? -5.906 -28.672 -3.441 1 97.25 255 ALA A C 1
ATOM 1886 O O . ALA A 1 255 ? -6.703 -29.562 -3.783 1 97.25 255 ALA A O 1
ATOM 1887 N N . GLY A 1 256 ? -4.895 -28.328 -4.191 1 96 256 GLY A N 1
ATOM 1888 C CA . GLY A 1 256 ? -4.574 -29.031 -5.426 1 96 256 GLY A CA 1
ATOM 1889 C C . GLY A 1 256 ? -5.43 -28.594 -6.602 1 96 256 GLY A C 1
ATOM 1890 O O . GLY A 1 256 ? -5.609 -29.344 -7.559 1 96 256 GLY A O 1
ATOM 1891 N N . LEU A 1 257 ? -5.984 -27.391 -6.52 1 97.19 257 LEU A N 1
ATOM 1892 C CA . LEU A 1 257 ? -6.871 -26.891 -7.57 1 97.19 257 LEU A CA 1
ATOM 1893 C C . LEU A 1 257 ? -6.164 -25.859 -8.438 1 97.19 257 LEU A C 1
ATOM 1895 O O . LEU A 1 257 ? -5.41 -25.031 -7.922 1 97.19 257 LEU A O 1
ATOM 1899 N N . GLU A 1 258 ? -6.418 -25.922 -9.727 1 96.06 258 GLU A N 1
ATOM 1900 C CA . GLU A 1 258 ? -5.906 -24.922 -10.656 1 96.06 258 GLU A CA 1
ATOM 1901 C C . GLU A 1 258 ? -6.926 -23.812 -10.883 1 96.06 258 GLU A C 1
ATOM 1903 O O . GLU A 1 258 ? -8.102 -24.078 -11.117 1 96.06 258 GLU A O 1
ATOM 1908 N N . VAL A 1 259 ? -6.496 -22.672 -10.812 1 97.62 259 VAL A N 1
ATOM 1909 C CA . VAL A 1 259 ? -7.316 -21.5 -11.117 1 97.62 259 VAL A CA 1
ATOM 1910 C C . VAL A 1 259 ? -6.938 -20.953 -12.492 1 97.62 259 VAL A C 1
ATOM 1912 O O . VAL A 1 259 ? -5.766 -20.656 -12.75 1 97.62 259 VAL A O 1
ATOM 1915 N N . PRO A 1 260 ? -7.801 -20.812 -13.344 1 97.31 260 PRO A N 1
ATOM 1916 C CA . PRO A 1 260 ? -9.25 -20.859 -13.148 1 97.31 260 PRO A CA 1
ATOM 1917 C C . PRO A 1 260 ? -9.852 -22.203 -13.555 1 97.31 260 PRO A C 1
ATOM 1919 O O . PRO A 1 260 ? -11.078 -22.375 -13.523 1 97.31 260 PRO A O 1
ATOM 1922 N N . ARG A 1 261 ? -9.078 -23.125 -13.969 1 96.56 261 ARG A N 1
ATOM 1923 C CA . ARG A 1 261 ? -9.562 -24.359 -14.586 1 96.56 261 ARG A CA 1
ATOM 1924 C C . ARG A 1 261 ? -10.531 -25.094 -13.664 1 96.56 261 ARG A C 1
ATOM 1926 O O . ARG A 1 261 ? -11.609 -25.516 -14.094 1 96.56 261 ARG A O 1
ATOM 1933 N N . ASP A 1 262 ? -10.156 -25.25 -12.414 1 97 262 ASP A N 1
ATOM 1934 C CA . ASP A 1 262 ? -10.953 -26.016 -11.461 1 97 262 ASP A CA 1
ATOM 1935 C C . ASP A 1 262 ? -11.828 -25.109 -10.617 1 97 262 ASP A C 1
ATOM 1937 O O . ASP A 1 262 ? -12.859 -25.531 -10.094 1 97 262 ASP A O 1
ATOM 1941 N N . LEU A 1 263 ? -11.375 -23.906 -10.445 1 98.19 263 LEU A N 1
ATOM 1942 C CA . LEU A 1 263 ? -12 -22.953 -9.531 1 98.19 263 LEU A CA 1
ATOM 1943 C C . LEU A 1 263 ? -11.797 -21.516 -10.016 1 98.19 263 LEU A C 1
ATOM 1945 O O . LEU A 1 263 ? -10.672 -21.094 -10.273 1 98.19 263 LEU A O 1
ATOM 1949 N N . SER A 1 264 ? -12.906 -20.828 -10.18 1 98.75 264 SER A N 1
ATOM 1950 C CA . SER A 1 264 ? -12.797 -19.391 -10.391 1 98.75 264 SER A CA 1
ATOM 1951 C C . SER A 1 264 ? -12.703 -18.641 -9.062 1 98.75 264 SER A C 1
ATOM 1953 O O . SER A 1 264 ? -13.375 -18.984 -8.094 1 98.75 264 SER A O 1
ATOM 1955 N N . VAL A 1 265 ? -11.828 -17.641 -8.984 1 98.75 265 VAL A N 1
ATOM 1956 C CA . VAL A 1 265 ? -11.664 -16.781 -7.812 1 98.75 265 VAL A CA 1
ATOM 1957 C C . VAL A 1 265 ? -11.789 -15.32 -8.219 1 98.75 265 VAL A C 1
ATOM 1959 O O . VAL A 1 265 ? -11.055 -14.844 -9.094 1 98.75 265 VAL A O 1
ATOM 1962 N N . VAL A 1 266 ? -12.711 -14.625 -7.648 1 98.88 266 VAL A N 1
ATOM 1963 C CA . VAL A 1 266 ? -12.953 -13.227 -7.98 1 98.88 266 VAL A CA 1
ATOM 1964 C C . VAL A 1 266 ? -12.914 -12.383 -6.711 1 98.88 266 VAL A C 1
ATOM 1966 O O . VAL A 1 266 ? -13.508 -12.742 -5.695 1 98.88 266 VAL A O 1
ATOM 1969 N N . GLY A 1 267 ? -12.18 -11.289 -6.824 1 98.81 267 GLY A N 1
ATOM 1970 C CA . GLY A 1 267 ? -12.094 -10.375 -5.699 1 98.81 267 GLY A CA 1
ATOM 1971 C C . GLY A 1 267 ? -12.938 -9.125 -5.875 1 98.81 267 GLY A C 1
ATOM 1972 O O . GLY A 1 267 ? -13.859 -9.109 -6.684 1 98.81 267 GLY A O 1
ATOM 1973 N N . PHE A 1 268 ? -12.695 -8.125 -5.02 1 98.88 268 PHE A N 1
ATOM 1974 C CA . PHE A 1 268 ? -13.312 -6.797 -4.992 1 98.88 268 PHE A CA 1
ATOM 1975 C C . PHE A 1 268 ? -12.305 -5.746 -4.543 1 98.88 268 PHE A C 1
ATOM 1977 O O . PHE A 1 268 ? -11.641 -5.914 -3.518 1 98.88 268 PHE A O 1
ATOM 1984 N N . ASP A 1 269 ? -12.25 -4.617 -5.219 1 98.69 269 ASP A N 1
ATOM 1985 C CA . ASP A 1 269 ? -11.406 -3.457 -4.965 1 98.69 269 ASP A CA 1
ATOM 1986 C C . ASP A 1 269 ? -10.742 -2.973 -6.25 1 98.69 269 ASP A C 1
ATOM 1988 O O . ASP A 1 269 ? -10.656 -1.769 -6.5 1 98.69 269 ASP A O 1
ATOM 1992 N N . GLY A 1 270 ? -10.148 -3.957 -7.008 1 98.69 270 GLY A N 1
ATOM 1993 C CA . GLY A 1 270 ? -9.43 -3.594 -8.219 1 98.69 270 GLY A CA 1
ATOM 1994 C C . GLY A 1 270 ? -8.047 -3.039 -7.953 1 98.69 270 GLY A C 1
ATOM 1995 O O . GLY A 1 270 ? -7.609 -2.096 -8.617 1 98.69 270 GLY A O 1
ATOM 1996 N N . ILE A 1 271 ? -7.324 -3.643 -7.016 1 98.31 271 ILE A N 1
ATOM 1997 C CA . ILE A 1 271 ? -5.996 -3.129 -6.684 1 98.31 271 ILE A CA 1
ATOM 1998 C C . ILE A 1 271 ? -5.062 -3.312 -7.879 1 98.31 271 ILE A C 1
ATOM 2000 O O . ILE A 1 271 ? -5.164 -4.301 -8.609 1 98.31 271 ILE A O 1
ATOM 2004 N N . ALA A 1 272 ? -4.121 -2.406 -8.023 1 96.81 272 ALA A N 1
ATOM 2005 C CA . ALA A 1 272 ? -3.172 -2.436 -9.133 1 96.81 272 ALA A CA 1
ATOM 2006 C C . ALA A 1 272 ? -2.35 -3.721 -9.117 1 96.81 272 ALA A C 1
ATOM 2008 O O . ALA A 1 272 ? -2.109 -4.324 -10.164 1 96.81 272 ALA A O 1
ATOM 2009 N N . LEU A 1 273 ? -1.973 -4.191 -8.008 1 96.62 273 LEU A N 1
ATOM 2010 C CA . LEU A 1 273 ? -1.136 -5.379 -7.844 1 96.62 273 LEU A CA 1
ATOM 2011 C C . LEU A 1 273 ? -1.827 -6.613 -8.414 1 96.62 273 LEU A C 1
ATOM 2013 O O . LEU A 1 273 ? -1.162 -7.547 -8.867 1 96.62 273 LEU A O 1
ATOM 2017 N N . GLY A 1 274 ? -3.137 -6.594 -8.352 1 97.19 274 GLY A N 1
ATOM 2018 C CA . GLY A 1 274 ? -3.898 -7.715 -8.875 1 97.19 274 GLY A CA 1
ATOM 2019 C C . GLY A 1 274 ? -3.611 -8 -10.336 1 97.19 274 GLY A C 1
ATOM 2020 O O . GLY A 1 274 ? -3.744 -9.141 -10.789 1 97.19 274 GLY A O 1
ATOM 2021 N N . ARG A 1 275 ? -3.18 -7.016 -11.078 1 95.62 275 ARG A N 1
ATOM 2022 C CA . ARG A 1 275 ? -2.893 -7.145 -12.5 1 95.62 275 ARG A CA 1
ATOM 2023 C C . ARG A 1 275 ? -1.523 -7.777 -12.727 1 95.62 275 ARG A C 1
ATOM 2025 O O . ARG A 1 275 ? -1.217 -8.219 -13.836 1 95.62 275 ARG A O 1
ATOM 2032 N N . ASP A 1 276 ? -0.757 -7.836 -11.68 1 95.06 276 ASP A N 1
ATOM 2033 C CA . ASP A 1 276 ? 0.602 -8.359 -11.789 1 95.06 276 ASP A CA 1
ATOM 2034 C C . ASP A 1 276 ? 0.664 -9.828 -11.375 1 95.06 276 ASP A C 1
ATOM 2036 O O . ASP A 1 276 ? 1.688 -10.484 -11.555 1 95.06 276 ASP A O 1
ATOM 2040 N N . LEU A 1 277 ? -0.431 -10.32 -10.891 1 96.19 277 LEU A N 1
ATOM 2041 C CA . LEU A 1 277 ? -0.442 -11.664 -10.328 1 96.19 277 LEU A CA 1
ATOM 2042 C C . LEU A 1 277 ? -0.604 -12.711 -11.43 1 96.19 277 LEU A C 1
ATOM 2044 O O . LEU A 1 277 ? -0.937 -12.375 -12.57 1 96.19 277 LEU A O 1
ATOM 2048 N N . THR A 1 278 ? -0.246 -13.953 -11.031 1 93.31 278 THR A N 1
ATOM 2049 C CA . THR A 1 278 ? -0.555 -15.141 -11.828 1 93.31 278 THR A CA 1
ATOM 2050 C C . THR A 1 278 ? -1.457 -16.094 -11.055 1 93.31 278 THR A C 1
ATOM 2052 O O . THR A 1 278 ? -1.031 -16.688 -10.055 1 93.31 278 THR A O 1
ATOM 2055 N N . PRO A 1 279 ? -2.643 -16.281 -11.562 1 95.81 279 PRO A N 1
ATOM 2056 C CA . PRO A 1 279 ? -3.281 -15.562 -12.664 1 95.81 279 PRO A CA 1
ATOM 2057 C C . PRO A 1 279 ? -3.592 -14.109 -12.32 1 95.81 279 PRO A C 1
ATOM 2059 O O . PRO A 1 279 ? -3.633 -13.742 -11.141 1 95.81 279 PRO A O 1
ATOM 2062 N N . VAL A 1 280 ? -3.729 -13.32 -13.406 1 96.94 280 VAL A N 1
ATOM 2063 C CA . VAL A 1 280 ? -4.266 -11.984 -13.188 1 96.94 280 VAL A CA 1
ATOM 2064 C C . VAL A 1 280 ? -5.594 -12.078 -12.438 1 96.94 280 VAL A C 1
ATOM 2066 O O . VAL A 1 280 ? -6.484 -12.836 -12.828 1 96.94 280 VAL A O 1
ATOM 2069 N N . LEU A 1 281 ? -5.73 -11.305 -11.445 1 98.38 281 LEU A N 1
ATOM 2070 C CA . LEU A 1 281 ? -6.848 -11.477 -10.523 1 98.38 281 LEU A CA 1
ATOM 2071 C C . LEU A 1 281 ? -8.133 -10.914 -11.117 1 98.38 281 LEU A C 1
ATOM 2073 O O . LEU A 1 281 ? -8.164 -9.758 -11.555 1 98.38 281 LEU A O 1
ATOM 2077 N N . GLY A 1 282 ? -9.172 -11.742 -11.203 1 98.75 282 GLY A N 1
ATOM 2078 C CA . GLY A 1 282 ? -10.508 -11.227 -11.445 1 98.75 282 GLY A CA 1
ATOM 2079 C C . GLY A 1 282 ? -11.062 -10.438 -10.273 1 98.75 282 GLY A C 1
ATOM 2080 O O . GLY A 1 282 ? -10.867 -10.812 -9.117 1 98.75 282 GLY A O 1
ATOM 2081 N N . THR A 1 283 ? -11.695 -9.297 -10.562 1 98.88 283 THR A N 1
ATOM 2082 C CA . THR A 1 283 ? -12.109 -8.422 -9.469 1 98.88 283 THR A CA 1
ATOM 2083 C C . THR A 1 283 ? -13.172 -7.434 -9.938 1 98.88 283 THR A C 1
ATOM 2085 O O . THR A 1 283 ? -13.219 -7.082 -11.117 1 98.88 283 THR A O 1
ATOM 2088 N N . VAL A 1 284 ? -14.078 -7.102 -9.055 1 98.94 284 VAL A N 1
ATOM 2089 C CA . VAL A 1 284 ? -14.836 -5.867 -9.242 1 98.94 284 VAL A CA 1
ATOM 2090 C C . VAL A 1 284 ? -13.953 -4.664 -8.906 1 98.94 284 VAL A C 1
ATOM 2092 O O . VAL A 1 284 ? -13.57 -4.469 -7.754 1 98.94 284 VAL A O 1
ATOM 2095 N N . ALA A 1 285 ? -13.688 -3.895 -9.898 1 98.81 285 ALA A N 1
ATOM 2096 C CA . ALA A 1 285 ? -12.742 -2.789 -9.75 1 98.81 285 ALA A CA 1
ATOM 2097 C C . ALA A 1 285 ? -13.469 -1.498 -9.375 1 98.81 285 ALA A C 1
ATOM 2099 O O . ALA A 1 285 ? -14.414 -1.096 -10.055 1 98.81 285 ALA A O 1
ATOM 2100 N N . GLN A 1 286 ? -13.117 -0.949 -8.32 1 98.62 286 GLN A N 1
ATOM 2101 C CA . GLN A 1 286 ? -13.562 0.386 -7.938 1 98.62 286 GLN A CA 1
ATOM 2102 C C . GLN A 1 286 ? -12.43 1.399 -8.055 1 98.62 286 GLN A C 1
ATOM 2104 O O . GLN A 1 286 ? -11.25 1.031 -8.008 1 98.62 286 GLN A O 1
ATOM 2109 N N . PRO A 1 287 ? -12.734 2.689 -8.273 1 98.75 287 PRO A N 1
ATOM 2110 C CA . PRO A 1 287 ? -11.695 3.709 -8.445 1 98.75 287 PRO A CA 1
ATOM 2111 C C . PRO A 1 287 ? -11.141 4.207 -7.113 1 98.75 287 PRO A C 1
ATOM 2113 O O . PRO A 1 287 ? -11.484 5.301 -6.664 1 98.75 287 PRO A O 1
ATOM 2116 N N . ASN A 1 288 ? -10.203 3.512 -6.559 1 98.81 288 ASN A N 1
ATOM 2117 C CA . ASN A 1 288 ? -9.734 3.701 -5.188 1 98.81 288 ASN A CA 1
ATOM 2118 C C . ASN A 1 288 ? -9.141 5.094 -4.984 1 98.81 288 ASN A C 1
ATOM 2120 O O . ASN A 1 288 ? -9.492 5.785 -4.027 1 98.81 288 ASN A O 1
ATOM 2124 N N . ALA A 1 289 ? -8.258 5.531 -5.852 1 98.75 289 ALA A N 1
ATOM 2125 C CA . ALA A 1 289 ? -7.668 6.863 -5.734 1 98.75 289 ALA A CA 1
ATOM 2126 C C . ALA A 1 289 ? -8.734 7.949 -5.832 1 98.75 289 ALA A C 1
ATOM 2128 O O . ALA A 1 289 ? -8.688 8.945 -5.109 1 98.75 289 ALA A O 1
ATOM 2129 N N . ASP A 1 290 ? -9.68 7.719 -6.703 1 98.88 290 ASP A N 1
ATOM 2130 C CA . ASP A 1 290 ? -10.758 8.688 -6.879 1 98.88 290 ASP A CA 1
ATOM 2131 C C . ASP A 1 290 ? -11.648 8.758 -5.637 1 98.88 290 ASP A C 1
ATOM 2133 O O . ASP A 1 290 ? -12.164 9.82 -5.293 1 98.88 290 ASP A O 1
ATOM 2137 N N . ILE A 1 291 ? -11.867 7.629 -5.031 1 98.94 291 ILE A N 1
ATOM 2138 C CA . ILE A 1 291 ? -12.641 7.633 -3.793 1 98.94 291 ILE A CA 1
ATOM 2139 C C . ILE A 1 291 ? -11.953 8.523 -2.762 1 98.94 291 ILE A C 1
ATOM 2141 O O . ILE A 1 291 ? -12.594 9.352 -2.117 1 98.94 291 ILE A O 1
ATOM 2145 N N . GLY A 1 292 ? -10.648 8.383 -2.664 1 98.94 292 GLY A N 1
ATOM 2146 C CA . GLY A 1 292 ? -9.891 9.242 -1.774 1 98.94 292 GLY A CA 1
ATOM 2147 C C . GLY A 1 292 ? -9.938 10.703 -2.178 1 98.94 292 GLY A C 1
ATOM 2148 O O . GLY A 1 292 ? -10.227 11.578 -1.352 1 98.94 292 GLY A O 1
ATOM 2149 N N . ARG A 1 293 ? -9.695 10.961 -3.426 1 98.88 293 ARG A N 1
ATOM 2150 C CA . ARG A 1 293 ? -9.664 12.32 -3.955 1 98.88 293 ARG A CA 1
ATOM 2151 C C . ARG A 1 293 ? -11.008 13.016 -3.762 1 98.88 293 ARG A C 1
ATOM 2153 O O . ARG A 1 293 ? -11.07 14.117 -3.225 1 98.88 293 ARG A O 1
ATOM 2160 N N . CYS A 1 294 ? -12.07 12.344 -4.125 1 98.88 294 CYS A N 1
ATOM 2161 C CA . CYS A 1 294 ? -13.406 12.914 -4.031 1 98.88 294 CYS A CA 1
ATOM 2162 C C . CYS A 1 294 ? -13.789 13.172 -2.58 1 98.88 294 CYS A C 1
ATOM 2164 O O . CYS A 1 294 ? -14.461 14.156 -2.273 1 98.88 294 CYS A O 1
ATOM 2166 N N . SER A 1 295 ? -13.383 12.266 -1.667 1 98.94 295 SER A N 1
ATOM 2167 C CA . SER A 1 295 ? -13.656 12.461 -0.247 1 98.94 295 SER A CA 1
ATOM 2168 C C . SER A 1 295 ? -13.047 13.758 0.266 1 98.94 295 SER A C 1
ATOM 2170 O O . SER A 1 295 ? -13.719 14.539 0.951 1 98.94 295 SER A O 1
ATOM 2172 N N . VAL A 1 296 ? -11.828 14.039 -0.129 1 98.88 296 VAL A N 1
ATOM 2173 C CA . VAL A 1 296 ? -11.133 15.25 0.31 1 98.88 296 VAL A CA 1
ATOM 2174 C C . VAL A 1 296 ? -11.766 16.469 -0.343 1 98.88 296 VAL A C 1
ATOM 2176 O O . VAL A 1 296 ? -11.961 17.5 0.312 1 98.88 296 VAL A O 1
ATOM 2179 N N . GLU A 1 297 ? -12.07 16.344 -1.613 1 98.56 297 GLU A N 1
ATOM 2180 C CA . GLU A 1 297 ? -12.656 17.469 -2.328 1 98.56 297 GLU A CA 1
ATOM 2181 C C . GLU A 1 297 ? -13.992 17.891 -1.717 1 98.56 297 GLU A C 1
ATOM 2183 O O . GLU A 1 297 ? -14.258 19.078 -1.54 1 98.56 297 GLU A O 1
ATOM 2188 N N . LEU A 1 298 ? -14.828 16.906 -1.35 1 98.19 298 LEU A N 1
ATOM 2189 C CA . LEU A 1 298 ? -16.078 17.203 -0.66 1 98.19 298 LEU A CA 1
ATOM 2190 C C . LEU A 1 298 ? -15.82 17.875 0.683 1 98.19 298 LEU A C 1
ATOM 2192 O O . LEU A 1 298 ? -16.5 18.828 1.046 1 98.19 298 LEU A O 1
ATOM 2196 N N . LEU A 1 299 ? -14.859 17.375 1.335 1 97.75 299 LEU A N 1
ATOM 2197 C CA . LEU A 1 299 ? -14.523 17.875 2.66 1 97.75 299 LEU A CA 1
ATOM 2198 C C . LEU A 1 299 ? -14.008 19.312 2.574 1 97.75 299 LEU A C 1
ATOM 2200 O O . LEU A 1 299 ? -14.438 20.172 3.346 1 97.75 299 LEU A O 1
ATOM 2204 N N . VAL A 1 300 ? -13.125 19.594 1.656 1 96.69 300 VAL A N 1
ATOM 2205 C CA . VAL A 1 300 ? -12.531 20.922 1.478 1 96.69 300 VAL A CA 1
ATOM 2206 C C . VAL A 1 300 ? -13.609 21.922 1.09 1 96.69 300 VAL A C 1
ATOM 2208 O O . VAL A 1 300 ? -13.633 23.047 1.592 1 96.69 300 VAL A O 1
ATOM 2211 N N . GLN A 1 301 ? -14.492 21.5 0.224 1 94.94 301 GLN A N 1
ATOM 2212 C CA . GLN A 1 301 ? -15.609 22.344 -0.162 1 94.94 301 GLN A CA 1
ATOM 2213 C C . GLN A 1 301 ? -16.484 22.688 1.041 1 94.94 301 GLN A C 1
ATOM 2215 O O . GLN A 1 301 ? -16.891 23.828 1.217 1 94.94 301 GLN A O 1
ATOM 2220 N N . ALA A 1 302 ? -16.75 21.719 1.811 1 93.5 302 ALA A N 1
ATOM 2221 C CA . ALA A 1 302 ? -17.562 21.906 3.006 1 93.5 302 ALA A CA 1
ATOM 2222 C C . ALA A 1 302 ? -16.891 22.875 3.98 1 93.5 302 ALA A C 1
ATOM 2224 O O . ALA A 1 302 ? -17.547 23.75 4.547 1 93.5 302 ALA A O 1
ATOM 2225 N N . MET A 1 303 ? -15.641 22.672 4.16 1 92.44 303 MET A N 1
ATOM 2226 C CA . MET A 1 303 ? -14.883 23.516 5.082 1 92.44 303 MET A CA 1
ATOM 2227 C C . MET A 1 303 ? -14.797 24.953 4.562 1 92.44 303 MET A C 1
ATOM 2229 O O . MET A 1 303 ? -14.891 25.906 5.34 1 92.44 303 MET A O 1
ATOM 2233 N N . ALA A 1 304 ? -14.664 25.109 3.328 1 90 304 ALA A N 1
ATOM 2234 C CA . ALA A 1 304 ? -14.602 26.438 2.723 1 90 304 ALA A CA 1
ATOM 2235 C C . ALA A 1 304 ? -15.938 27.172 2.861 1 90 304 ALA A C 1
ATOM 2237 O O . ALA A 1 304 ? -15.961 28.391 3.057 1 90 304 ALA A O 1
ATOM 2238 N N . SER A 1 305 ? -16.969 26.453 2.785 1 88.38 305 SER A N 1
ATOM 2239 C CA . SER A 1 305 ? -18.297 27.062 2.844 1 88.38 305 SER A CA 1
ATOM 2240 C C . SER A 1 305 ? -18.812 27.109 4.277 1 88.38 305 SER A C 1
ATOM 2242 O O . SER A 1 305 ? -19.859 27.703 4.539 1 88.38 305 SER A O 1
ATOM 2244 N N . HIS A 1 306 ? -18.125 26.469 5.137 1 86.44 306 HIS A N 1
ATOM 2245 C CA . HIS A 1 306 ? -18.484 26.391 6.547 1 86.44 306 HIS A CA 1
ATOM 2246 C C . HIS A 1 306 ? -19.828 25.688 6.73 1 86.44 306 HIS A C 1
ATOM 2248 O O . HIS A 1 306 ? -20.641 26.078 7.574 1 86.44 306 HIS A O 1
ATOM 2254 N N . VAL A 1 307 ? -20.109 24.781 5.859 1 84.5 307 VAL A N 1
ATOM 2255 C CA . VAL A 1 307 ? -21.266 23.906 5.934 1 84.5 307 VAL A CA 1
ATOM 2256 C C . VAL A 1 307 ? -20.828 22.438 5.918 1 84.5 307 VAL A C 1
ATOM 2258 O O . VAL A 1 307 ? -20.219 21.984 4.949 1 84.5 307 VAL A O 1
ATOM 2261 N N . PRO A 1 308 ? -21.094 21.797 6.996 1 88.62 308 PRO A N 1
ATOM 2262 C CA . PRO A 1 308 ? -20.688 20.391 6.992 1 88.62 308 PRO A CA 1
ATOM 2263 C C . PRO A 1 308 ? -21.344 19.578 5.871 1 88.62 308 PRO A C 1
ATOM 2265 O O . PRO A 1 308 ? -22.484 19.859 5.496 1 88.62 308 PRO A O 1
ATOM 2268 N N . PRO A 1 309 ? -20.578 18.609 5.352 1 92.12 309 PRO A N 1
ATOM 2269 C CA . PRO A 1 309 ? -21.203 17.781 4.324 1 92.12 309 PRO A CA 1
ATOM 2270 C C . PRO A 1 309 ? -22.422 17.016 4.84 1 92.12 309 PRO A C 1
ATOM 2272 O O . PRO A 1 309 ? -22.406 16.5 5.965 1 92.12 309 PRO A O 1
ATOM 2275 N N . THR A 1 310 ? -23.469 17.016 4.035 1 92.94 310 THR A N 1
ATOM 2276 C CA . THR A 1 310 ? -24.672 16.266 4.355 1 92.94 310 THR A CA 1
ATOM 2277 C C . THR A 1 310 ? -24.719 14.945 3.59 1 92.94 310 THR A C 1
ATOM 2279 O O . THR A 1 310 ? -23.984 14.766 2.621 1 92.94 310 THR A O 1
ATOM 2282 N N . PRO A 1 311 ? -25.562 14.016 4.082 1 96.12 311 PRO A N 1
ATOM 2283 C CA . PRO A 1 311 ? -25.703 12.75 3.365 1 96.12 311 PRO A CA 1
ATOM 2284 C C . PRO A 1 311 ? -26.062 12.938 1.894 1 96.12 311 PRO A C 1
ATOM 2286 O O . PRO A 1 311 ? -25.703 12.109 1.054 1 96.12 311 PRO A O 1
ATOM 2289 N N . GLU A 1 312 ? -26.656 14.039 1.528 1 95.25 312 GLU A N 1
ATOM 2290 C CA . GLU A 1 312 ? -27.078 14.305 0.158 1 95.25 312 GLU A CA 1
ATOM 2291 C C . GLU A 1 312 ? -25.891 14.586 -0.746 1 95.25 312 GLU A C 1
ATOM 2293 O O . GLU A 1 312 ? -25.984 14.469 -1.969 1 95.25 312 GLU A O 1
ATOM 2298 N N . ALA A 1 313 ? -24.812 14.922 -0.149 1 96.38 313 ALA A N 1
ATOM 2299 C CA . ALA A 1 313 ? -23.594 15.227 -0.908 1 96.38 313 ALA A CA 1
ATOM 2300 C C . ALA A 1 313 ? -22.859 13.953 -1.288 1 96.38 313 ALA A C 1
ATOM 2302 O O . ALA A 1 313 ? -21.859 14 -2.012 1 96.38 313 ALA A O 1
ATOM 2303 N N . SER A 1 314 ? -23.359 12.836 -0.872 1 98.38 314 SER A N 1
ATOM 2304 C CA . SER A 1 314 ? -22.688 11.562 -1.115 1 98.38 314 SER A CA 1
ATOM 2305 C C . SER A 1 314 ? -22.516 11.305 -2.609 1 98.38 314 SER A C 1
ATOM 2307 O O . SER A 1 314 ? -23.344 11.742 -3.418 1 98.38 314 SER A O 1
ATOM 2309 N N . LEU A 1 315 ? -21.422 10.609 -2.951 1 98.62 315 LEU A N 1
ATOM 2310 C CA . LEU A 1 315 ? -21.125 10.242 -4.332 1 98.62 315 LEU A CA 1
ATOM 2311 C C . LEU A 1 315 ? -21.016 8.727 -4.48 1 98.62 315 LEU A C 1
ATOM 2313 O O . LEU A 1 315 ? -20.344 8.07 -3.682 1 98.62 315 LEU A O 1
ATOM 2317 N N . THR A 1 316 ? -21.719 8.211 -5.402 1 98.69 316 THR A N 1
ATOM 2318 C CA . THR A 1 316 ? -21.531 6.836 -5.852 1 98.69 316 THR A CA 1
ATOM 2319 C C . THR A 1 316 ? -20.766 6.793 -7.172 1 98.69 316 THR A C 1
ATOM 2321 O O . THR A 1 316 ? -21.297 7.176 -8.211 1 98.69 316 THR A O 1
ATOM 2324 N N . LEU A 1 317 ? -19.547 6.328 -7.137 1 98.88 317 LEU A N 1
ATOM 2325 C CA . LEU A 1 317 ? -18.688 6.332 -8.312 1 98.88 317 LEU A CA 1
ATOM 2326 C C . LEU A 1 317 ? -18.875 5.062 -9.133 1 98.88 317 LEU A C 1
ATOM 2328 O O . LEU A 1 317 ? -19.391 4.059 -8.625 1 98.88 317 LEU A O 1
ATOM 2332 N N . PRO A 1 318 ? -18.484 5.125 -10.398 1 98.56 318 PRO A N 1
ATOM 2333 C CA . PRO A 1 318 ? -18.625 3.934 -11.242 1 98.56 318 PRO A CA 1
ATOM 2334 C C . PRO A 1 318 ? -17.641 2.832 -10.875 1 98.56 318 PRO A C 1
ATOM 2336 O O . PRO A 1 318 ? -16.531 3.121 -10.391 1 98.56 318 PRO A O 1
ATOM 2339 N N . HIS A 1 319 ? -18.078 1.615 -11.039 1 98.19 319 HIS A N 1
ATOM 2340 C CA . HIS A 1 319 ? -17.25 0.418 -10.906 1 98.19 319 HIS A CA 1
ATOM 2341 C C . HIS A 1 319 ? -17.391 -0.485 -12.125 1 98.19 319 HIS A C 1
ATOM 2343 O O . HIS A 1 319 ? -18.25 -0.253 -12.984 1 98.19 319 HIS A O 1
ATOM 2349 N N . HIS A 1 320 ? -16.484 -1.428 -12.266 1 97.94 320 HIS A N 1
ATOM 2350 C CA . HIS A 1 320 ? -16.625 -2.395 -13.352 1 97.94 320 HIS A CA 1
ATOM 2351 C C . HIS A 1 320 ? -15.984 -3.729 -12.984 1 97.94 320 HIS A C 1
ATOM 2353 O O . HIS A 1 320 ? -15.133 -3.787 -12.102 1 97.94 320 HIS A O 1
ATOM 2359 N N . PHE A 1 321 ? -16.484 -4.758 -13.68 1 98.38 321 PHE A N 1
ATOM 2360 C CA . PHE A 1 321 ? -15.938 -6.094 -13.477 1 98.38 321 PHE A CA 1
ATOM 2361 C C . PHE A 1 321 ? -14.852 -6.398 -14.508 1 98.38 321 PHE A C 1
ATOM 2363 O O . PHE A 1 321 ? -15.047 -6.184 -15.703 1 98.38 321 PHE A O 1
ATOM 2370 N N . ARG A 1 322 ? -13.711 -6.805 -14.008 1 97.94 322 ARG A N 1
ATOM 2371 C CA . ARG A 1 322 ? -12.617 -7.348 -14.805 1 97.94 322 ARG A CA 1
ATOM 2372 C C . ARG A 1 322 ? -12.406 -8.828 -14.516 1 97.94 322 ARG A C 1
ATOM 2374 O O . ARG A 1 322 ? -12.016 -9.195 -13.398 1 97.94 322 ARG A O 1
ATOM 2381 N N . ALA A 1 323 ? -12.539 -9.672 -15.414 1 96.94 323 ALA A N 1
ATOM 2382 C CA . ALA A 1 323 ? -12.508 -11.117 -15.195 1 96.94 323 ALA A CA 1
ATOM 2383 C C . ALA A 1 323 ? -11.086 -11.594 -14.906 1 96.94 323 ALA A C 1
ATOM 2385 O O . ALA A 1 323 ? -10.891 -12.57 -14.172 1 96.94 323 ALA A O 1
ATOM 2386 N N . GLY A 1 324 ? -10.188 -10.906 -15.5 1 96.81 324 GLY A N 1
ATOM 2387 C CA . GLY A 1 324 ? -8.805 -11.328 -15.352 1 96.81 324 GLY A CA 1
ATOM 2388 C C . GLY A 1 324 ? -8.555 -12.742 -15.844 1 96.81 324 GLY A C 1
ATOM 2389 O O . GLY A 1 324 ? -9.164 -13.188 -16.812 1 96.81 324 GLY A O 1
ATOM 2390 N N . GLY A 1 325 ? -7.527 -13.375 -15.188 1 97.44 325 GLY A N 1
ATOM 2391 C CA . GLY A 1 325 ? -7.184 -14.75 -15.508 1 97.44 325 GLY A CA 1
ATOM 2392 C C . GLY A 1 325 ? -7.664 -15.75 -14.477 1 97.44 325 GLY A C 1
ATOM 2393 O O . GLY A 1 325 ? -7.426 -16.953 -14.609 1 97.44 325 GLY A O 1
ATOM 2394 N N . SER A 1 326 ? -8.391 -15.227 -13.461 1 98.56 326 SER A N 1
ATOM 2395 C CA . SER A 1 326 ? -8.781 -16.125 -12.375 1 98.56 326 SER A CA 1
ATOM 2396 C C . SER A 1 326 ? -10.266 -16.469 -12.438 1 98.56 326 SER A C 1
ATOM 2398 O O . SER A 1 326 ? -10.789 -17.141 -11.555 1 98.56 326 SER A O 1
ATOM 2400 N N . CYS A 1 327 ? -10.992 -15.969 -13.414 1 98.5 327 CYS A N 1
ATOM 2401 C CA . CYS A 1 327 ? -12.414 -16.234 -13.609 1 98.5 327 CYS A CA 1
ATOM 2402 C C . CYS A 1 327 ? -12.672 -16.859 -14.977 1 98.5 327 CYS A C 1
ATOM 2404 O O . CYS A 1 327 ? -12.273 -16.312 -16 1 98.5 327 CYS A O 1
ATOM 2406 N N . ALA A 1 328 ? -13.266 -18 -15.023 1 98.12 328 ALA A N 1
ATOM 2407 C CA . ALA A 1 328 ? -13.586 -18.719 -16.25 1 98.12 328 ALA A CA 1
ATOM 2408 C C . ALA A 1 328 ? -14.906 -19.469 -16.141 1 98.12 328 ALA A C 1
ATOM 2410 O O . ALA A 1 328 ? -15.594 -19.375 -15.117 1 98.12 328 ALA A O 1
ATOM 2411 N N . ALA A 1 329 ? -15.344 -20.109 -17.234 1 97.81 329 ALA A N 1
ATOM 2412 C CA . ALA A 1 329 ? -16.547 -20.922 -17.219 1 97.81 329 ALA A CA 1
ATOM 2413 C C . ALA A 1 329 ? -16.422 -22.078 -16.219 1 97.81 329 ALA A C 1
ATOM 2415 O O . ALA A 1 329 ? -15.32 -22.562 -15.969 1 97.81 329 ALA A O 1
ATOM 2416 N N . ALA A 1 330 ? -17.531 -22.469 -15.719 1 97.38 330 ALA A N 1
ATOM 2417 C CA . ALA A 1 330 ? -17.547 -23.578 -14.766 1 97.38 330 ALA A CA 1
ATOM 2418 C C . ALA A 1 330 ? -16.984 -24.844 -15.391 1 97.38 330 ALA A C 1
ATOM 2420 O O . ALA A 1 330 ? -17.188 -25.109 -16.578 1 97.38 330 ALA A O 1
ATOM 2421 N N . PRO A 1 331 ? -16.25 -25.516 -14.508 1 92.81 331 PRO A N 1
ATOM 2422 C CA . PRO A 1 331 ? -15.82 -26.812 -15.031 1 92.81 331 PRO A CA 1
ATOM 2423 C C . PRO A 1 331 ? -16.984 -27.734 -15.391 1 92.81 331 PRO A C 1
ATOM 2425 O O . PRO A 1 331 ? -18.078 -27.594 -14.828 1 92.81 331 PRO A O 1
ATOM 2428 N N . GLY A 1 332 ? -16.812 -28.547 -16.406 1 82.06 332 GLY A N 1
ATOM 2429 C CA . GLY A 1 332 ? -17.859 -29.469 -16.844 1 82.06 332 GLY A CA 1
ATOM 2430 C C . GLY A 1 332 ? -18.484 -30.234 -15.688 1 82.06 332 GLY A C 1
ATOM 2431 O O . GLY A 1 332 ? -17.781 -30.719 -14.805 1 82.06 332 GLY A O 1
ATOM 2432 N N . GLY A 1 333 ? -19.812 -30.266 -15.523 1 71.88 333 GLY A N 1
ATOM 2433 C CA . GLY A 1 333 ? -20.531 -31.047 -14.531 1 71.88 333 GLY A CA 1
ATOM 2434 C C . GLY A 1 333 ? -20.938 -30.234 -13.32 1 71.88 333 GLY A C 1
ATOM 2435 O O . GLY A 1 333 ? -21.406 -30.781 -12.312 1 71.88 333 GLY A O 1
ATOM 2436 N N . ASP A 1 334 ? -20.719 -28.969 -13.305 1 75.44 334 ASP A N 1
ATOM 2437 C CA . ASP A 1 334 ? -21.203 -28.172 -12.188 1 75.44 334 ASP A CA 1
ATOM 2438 C C . ASP A 1 334 ? -22.719 -28.141 -12.156 1 75.44 334 ASP A C 1
ATOM 2440 O O . ASP A 1 334 ? -23.375 -28.047 -13.203 1 75.44 334 ASP A O 1
ATOM 2444 N N . MET B 1 1 ? 17.078 34.688 -0.355 1 53.72 1 MET B N 1
ATOM 2445 C CA . MET B 1 1 ? 16.422 35.844 -0.933 1 53.72 1 MET B CA 1
ATOM 2446 C C . MET B 1 1 ? 15.133 36.156 -0.195 1 53.72 1 MET B C 1
ATOM 2448 O O . MET B 1 1 ? 14.305 35.281 0.035 1 53.72 1 MET B O 1
ATOM 2452 N N . THR B 1 2 ? 15.086 37.344 0.43 1 68.31 2 THR B N 1
ATOM 2453 C CA . THR B 1 2 ? 14.023 37.719 1.362 1 68.31 2 THR B CA 1
ATOM 2454 C C . THR B 1 2 ? 13.031 38.656 0.699 1 68.31 2 THR B C 1
ATOM 2456 O O . THR B 1 2 ? 13.258 39.125 -0.424 1 68.31 2 THR B O 1
ATOM 2459 N N . ILE B 1 3 ? 11.922 38.781 1.404 1 78.38 3 ILE B N 1
ATOM 2460 C CA . ILE B 1 3 ? 10.875 39.688 0.965 1 78.38 3 ILE B CA 1
ATOM 2461 C C . ILE B 1 3 ? 11.453 41.094 0.817 1 78.38 3 ILE B C 1
ATOM 2463 O O . ILE B 1 3 ? 11 41.875 -0.026 1 78.38 3 ILE B O 1
ATOM 2467 N N . GLN B 1 4 ? 12.562 41.344 1.474 1 80.94 4 GLN B N 1
ATOM 2468 C CA . GLN B 1 4 ? 13.203 42.656 1.427 1 80.94 4 GLN B CA 1
ATOM 2469 C C . GLN B 1 4 ? 13.906 42.875 0.092 1 80.94 4 GLN B C 1
ATOM 2471 O O . GLN B 1 4 ? 13.883 43.969 -0.455 1 80.94 4 GLN B O 1
ATOM 2476 N N . HIS B 1 5 ? 14.398 41.812 -0.417 1 83.19 5 HIS B N 1
ATOM 2477 C CA . HIS B 1 5 ? 15.078 41.906 -1.702 1 83.19 5 HIS B CA 1
ATOM 2478 C C . HIS B 1 5 ? 14.086 42.156 -2.83 1 83.19 5 HIS B C 1
ATOM 2480 O O . HIS B 1 5 ? 14.367 42.969 -3.727 1 83.19 5 HIS B O 1
ATOM 2486 N N . VAL B 1 6 ? 12.984 41.531 -2.672 1 85.81 6 VAL B N 1
ATOM 2487 C CA . VAL B 1 6 ? 11.938 41.719 -3.662 1 85.81 6 VAL B CA 1
ATOM 2488 C C . VAL B 1 6 ? 11.43 43.156 -3.604 1 85.81 6 VAL B C 1
ATOM 2490 O O . VAL B 1 6 ? 11.234 43.781 -4.641 1 85.81 6 VAL B O 1
ATOM 2493 N N . ALA B 1 7 ? 11.281 43.625 -2.436 1 87.31 7 ALA B N 1
ATOM 2494 C CA . ALA B 1 7 ? 10.82 45 -2.223 1 87.31 7 ALA B CA 1
ATOM 2495 C C . ALA B 1 7 ? 11.789 46 -2.838 1 87.31 7 ALA B C 1
ATOM 2497 O O . ALA B 1 7 ? 11.367 46.938 -3.535 1 87.31 7 ALA B O 1
ATOM 2498 N N . HIS B 1 8 ? 13.008 45.719 -2.619 1 86.62 8 HIS B N 1
ATOM 2499 C CA . HIS B 1 8 ? 14.055 46.594 -3.141 1 86.62 8 HIS B CA 1
ATOM 2500 C C . HIS B 1 8 ? 14.078 46.594 -4.664 1 86.62 8 HIS B C 1
ATOM 2502 O O . HIS B 1 8 ? 14.148 47.625 -5.305 1 86.62 8 HIS B O 1
ATOM 2508 N N . GLU B 1 9 ? 13.977 45.406 -5.148 1 87.38 9 GLU B N 1
ATOM 2509 C CA . GLU B 1 9 ? 14.062 45.25 -6.598 1 87.38 9 GLU B CA 1
ATOM 2510 C C . GLU B 1 9 ? 12.836 45.844 -7.285 1 87.38 9 GLU B C 1
ATOM 2512 O O . GLU B 1 9 ? 12.938 46.406 -8.383 1 87.38 9 GLU B O 1
ATOM 2517 N N . ALA B 1 10 ? 11.727 45.719 -6.691 1 87.62 10 ALA B N 1
ATOM 2518 C CA . ALA B 1 10 ? 10.461 46.188 -7.258 1 87.62 10 ALA B CA 1
ATOM 2519 C C . ALA B 1 10 ? 10.227 47.656 -6.941 1 87.62 10 ALA B C 1
ATOM 2521 O O . ALA B 1 10 ? 9.312 48.281 -7.484 1 87.62 10 ALA B O 1
ATOM 2522 N N . GLY B 1 11 ? 11.047 48.219 -6.066 1 89.25 11 GLY B N 1
ATOM 2523 C CA . GLY B 1 11 ? 10.93 49.625 -5.691 1 89.25 11 GLY B CA 1
ATOM 2524 C C . GLY B 1 11 ? 9.711 49.906 -4.832 1 89.25 11 GLY B C 1
ATOM 2525 O O . GLY B 1 11 ? 9.094 50.969 -4.965 1 89.25 11 GLY B O 1
ATOM 2526 N N . VAL B 1 12 ? 9.289 48.906 -4.105 1 88.56 12 VAL B N 1
ATOM 2527 C CA . VAL B 1 12 ? 8.117 49.062 -3.242 1 88.56 12 VAL B CA 1
ATOM 2528 C C . VAL B 1 12 ? 8.484 48.688 -1.805 1 88.56 12 VAL B C 1
ATOM 2530 O O . VAL B 1 12 ? 9.594 48.25 -1.541 1 88.56 12 VAL B O 1
ATOM 2533 N N . SER B 1 13 ? 7.609 49 -0.868 1 81.94 13 SER B N 1
ATOM 2534 C CA . SER B 1 13 ? 7.824 48.625 0.526 1 81.94 13 SER B CA 1
ATOM 2535 C C . SER B 1 13 ? 7.652 47.125 0.729 1 81.94 13 SER B C 1
ATOM 2537 O O . SER B 1 13 ? 7.008 46.469 -0.078 1 81.94 13 SER B O 1
ATOM 2539 N N . VAL B 1 14 ? 8.219 46.562 1.817 1 82.75 14 VAL B N 1
ATOM 2540 C CA . VAL B 1 14 ? 8.055 45.156 2.189 1 82.75 14 VAL B CA 1
ATOM 2541 C C . VAL B 1 14 ? 6.578 44.844 2.396 1 82.75 14 VAL B C 1
ATOM 2543 O O . VAL B 1 14 ? 6.105 43.781 2.023 1 82.75 14 VAL B O 1
ATOM 2546 N N . ALA B 1 15 ? 5.82 45.844 2.928 1 81.69 15 ALA B N 1
ATOM 2547 C CA . ALA B 1 15 ? 4.383 45.719 3.143 1 81.69 15 ALA B CA 1
ATOM 2548 C C . ALA B 1 15 ? 3.643 45.562 1.817 1 81.69 15 ALA B C 1
ATOM 2550 O O . ALA B 1 15 ? 2.699 44.781 1.709 1 81.69 15 ALA B O 1
ATOM 2551 N N . THR B 1 16 ? 4.098 46.25 0.858 1 83.56 16 THR B N 1
ATOM 2552 C CA . THR B 1 16 ? 3.488 46.188 -0.464 1 83.56 16 THR B CA 1
ATOM 2553 C C . THR B 1 16 ? 3.762 44.844 -1.124 1 83.56 16 THR B C 1
ATOM 2555 O O . THR B 1 16 ? 2.873 44.25 -1.75 1 83.56 16 THR B O 1
ATOM 2558 N N . VAL B 1 17 ? 5.012 44.281 -0.948 1 81.25 17 VAL B N 1
ATOM 2559 C CA . VAL B 1 17 ? 5.34 42.969 -1.476 1 81.25 17 VAL B CA 1
ATOM 2560 C C . VAL B 1 17 ? 4.461 41.906 -0.809 1 81.25 17 VAL B C 1
ATOM 2562 O O . VAL B 1 17 ? 3.898 41.062 -1.485 1 81.25 17 VAL B O 1
ATOM 2565 N N . SER B 1 18 ? 4.289 42.094 0.409 1 77.69 18 SER B N 1
ATOM 2566 C CA . SER B 1 18 ? 3.445 41.188 1.167 1 77.69 18 SER B CA 1
ATOM 2567 C C . SER B 1 18 ? 2.006 41.219 0.668 1 77.69 18 SER B C 1
ATOM 2569 O O . SER B 1 18 ? 1.382 40.188 0.48 1 77.69 18 SER B O 1
ATOM 2571 N N . ARG B 1 19 ? 1.501 42.375 0.38 1 78.69 19 ARG B N 1
ATOM 2572 C CA . ARG B 1 19 ? 0.137 42.531 -0.105 1 78.69 19 ARG B CA 1
ATOM 2573 C C . ARG B 1 19 ? -0.032 41.938 -1.497 1 78.69 19 ARG B C 1
ATOM 2575 O O . ARG B 1 19 ? -1.069 41.344 -1.801 1 78.69 19 ARG B O 1
ATOM 2582 N N . VAL B 1 20 ? 1.009 42 -2.209 1 80.62 20 VAL B N 1
ATOM 2583 C CA . VAL B 1 20 ? 0.951 41.469 -3.566 1 80.62 20 VAL B CA 1
ATOM 2584 C C . VAL B 1 20 ? 0.782 39.938 -3.521 1 80.62 20 VAL B C 1
ATOM 2586 O O . VAL B 1 20 ? 0.04 39.375 -4.324 1 80.62 20 VAL B O 1
ATOM 2589 N N . PHE B 1 21 ? 1.454 39.312 -2.547 1 76.31 21 PHE B N 1
ATOM 2590 C CA . PHE B 1 21 ? 1.436 37.844 -2.498 1 76.31 21 PHE B CA 1
ATOM 2591 C C . PHE B 1 21 ? 0.256 37.344 -1.673 1 76.31 21 PHE B C 1
ATOM 2593 O O . PHE B 1 21 ? -0.268 36.25 -1.925 1 76.31 21 PHE B O 1
ATOM 2600 N N . ASN B 1 22 ? -0.376 38.219 -0.808 1 71.06 22 ASN B N 1
ATOM 2601 C CA . ASN B 1 22 ? -1.395 37.781 0.129 1 71.06 22 ASN B CA 1
ATOM 2602 C C . ASN B 1 22 ? -2.771 38.344 -0.219 1 71.06 22 ASN B C 1
ATOM 2604 O O . ASN B 1 22 ? -3.789 37.688 0.025 1 71.06 22 ASN B O 1
ATOM 2608 N N . THR B 1 23 ? -2.809 39.562 -0.637 1 73.06 23 THR B N 1
ATOM 2609 C CA . THR B 1 23 ? -4.047 40.25 -1.029 1 73.06 23 THR B CA 1
ATOM 2610 C C . THR B 1 23 ? -3.867 40.969 -2.355 1 73.06 23 THR B C 1
ATOM 2612 O O . THR B 1 23 ? -3.98 42.219 -2.41 1 73.06 23 THR B O 1
ATOM 2615 N N . PRO B 1 24 ? -3.707 40.25 -3.318 1 77.75 24 PRO B N 1
ATOM 2616 C CA . PRO B 1 24 ? -3.348 40.875 -4.594 1 77.75 24 PRO B CA 1
ATOM 2617 C C . PRO B 1 24 ? -4.426 41.844 -5.109 1 77.75 24 PRO B C 1
ATOM 2619 O O . PRO B 1 24 ? -4.117 42.781 -5.832 1 77.75 24 PRO B O 1
ATOM 2622 N N . ASP B 1 25 ? -5.562 41.562 -4.766 1 76.75 25 ASP B N 1
ATOM 2623 C CA . ASP B 1 25 ? -6.672 42.375 -5.273 1 76.75 25 ASP B CA 1
ATOM 2624 C C . ASP B 1 25 ? -6.629 43.781 -4.715 1 76.75 25 ASP B C 1
ATOM 2626 O O . ASP B 1 25 ? -7.254 44.688 -5.266 1 76.75 25 ASP B O 1
ATOM 2630 N N . LYS B 1 26 ? -5.875 44.062 -3.709 1 80.5 26 LYS B N 1
ATOM 2631 C CA . LYS B 1 26 ? -5.797 45.375 -3.061 1 80.5 26 LYS B CA 1
ATOM 2632 C C . LYS B 1 26 ? -4.602 46.156 -3.57 1 80.5 26 LYS B C 1
ATOM 2634 O O . LYS B 1 26 ? -4.328 47.25 -3.084 1 80.5 26 LYS B O 1
ATOM 2639 N N . VAL B 1 27 ? -3.951 45.562 -4.539 1 81.12 27 VAL B N 1
ATOM 2640 C CA . VAL B 1 27 ? -2.746 46.188 -5.055 1 81.12 27 VAL B CA 1
ATOM 2641 C C . VAL B 1 27 ? -2.951 46.562 -6.523 1 81.12 27 VAL B C 1
ATOM 2643 O O . VAL B 1 27 ? -3.596 45.812 -7.273 1 81.12 27 VAL B O 1
ATOM 2646 N N . MET B 1 28 ? -2.498 47.75 -6.922 1 83.5 28 MET B N 1
ATOM 2647 C CA . MET B 1 28 ? -2.615 48.219 -8.297 1 83.5 28 MET B CA 1
ATOM 2648 C C . MET B 1 28 ? -1.929 47.25 -9.266 1 83.5 28 MET B C 1
ATOM 2650 O O . MET B 1 28 ? -0.87 46.719 -8.953 1 83.5 28 MET B O 1
ATOM 2654 N N . PRO B 1 29 ? -2.502 47.062 -10.383 1 84.5 29 PRO B N 1
ATOM 2655 C CA . PRO B 1 29 ? -1.994 46.094 -11.344 1 84.5 29 PRO B CA 1
ATOM 2656 C C . PRO B 1 29 ? -0.534 46.312 -11.719 1 84.5 29 PRO B C 1
ATOM 2658 O O . PRO B 1 29 ? 0.24 45.375 -11.867 1 84.5 29 PRO B O 1
ATOM 2661 N N . ALA B 1 30 ? -0.155 47.562 -11.812 1 84.62 30 ALA B N 1
ATOM 2662 C CA . ALA B 1 30 ? 1.214 47.875 -12.203 1 84.62 30 ALA B CA 1
ATOM 2663 C C . ALA B 1 30 ? 2.207 47.469 -11.117 1 84.62 30 ALA B C 1
ATOM 2665 O O . ALA B 1 30 ? 3.266 46.906 -11.422 1 84.62 30 ALA B O 1
ATOM 2666 N N . THR B 1 31 ? 1.814 47.656 -9.906 1 86.5 31 THR B N 1
ATOM 2667 C CA . THR B 1 31 ? 2.652 47.281 -8.766 1 86.5 31 THR B CA 1
ATOM 2668 C C . THR B 1 31 ? 2.746 45.781 -8.617 1 86.5 31 THR B C 1
ATOM 2670 O O . THR B 1 31 ? 3.822 45.219 -8.359 1 86.5 31 THR B O 1
ATOM 2673 N N . ARG B 1 32 ? 1.731 45.094 -8.805 1 87.44 32 ARG B N 1
ATOM 2674 C CA . ARG B 1 32 ? 1.676 43.625 -8.75 1 87.44 32 ARG B CA 1
ATOM 2675 C C . ARG B 1 32 ? 2.605 43.031 -9.781 1 87.44 32 ARG B C 1
ATOM 2677 O O . ARG B 1 32 ? 3.361 42.094 -9.469 1 87.44 32 ARG B O 1
ATOM 2684 N N . ALA B 1 33 ? 2.525 43.562 -10.898 1 85 33 ALA B N 1
ATOM 2685 C CA . ALA B 1 33 ? 3.354 43.062 -11.992 1 85 33 ALA B CA 1
ATOM 2686 C C . ALA B 1 33 ? 4.836 43.281 -11.695 1 85 33 ALA B C 1
ATOM 2688 O O . ALA B 1 33 ? 5.66 42.406 -11.961 1 85 33 ALA B O 1
ATOM 2689 N N . ALA B 1 34 ? 5.16 44.406 -11.18 1 86.81 34 ALA B N 1
ATOM 2690 C CA . ALA B 1 34 ? 6.547 44.75 -10.859 1 86.81 34 ALA B CA 1
ATOM 2691 C C . ALA B 1 34 ? 7.094 43.812 -9.781 1 86.81 34 ALA B C 1
ATOM 2693 O O . ALA B 1 34 ? 8.219 43.312 -9.883 1 86.81 34 ALA B O 1
ATOM 2694 N N . VAL B 1 35 ? 6.254 43.5 -8.766 1 87 35 VAL B N 1
ATOM 2695 C CA . VAL B 1 35 ? 6.66 42.656 -7.645 1 87 35 VAL B CA 1
ATOM 2696 C C . VAL B 1 35 ? 6.805 41.219 -8.109 1 87 35 VAL B C 1
ATOM 2698 O O . VAL B 1 35 ? 7.789 40.531 -7.797 1 87 35 VAL B O 1
ATOM 2701 N N . LEU B 1 36 ? 5.844 40.75 -8.859 1 83.56 36 LEU B N 1
ATOM 2702 C CA . LEU B 1 36 ? 5.875 39.375 -9.352 1 83.56 36 LEU B CA 1
ATOM 2703 C C . LEU B 1 36 ? 7.055 39.188 -10.297 1 83.56 36 LEU B C 1
ATOM 2705 O O . LEU B 1 36 ? 7.707 38.125 -10.258 1 83.56 36 LEU B O 1
ATOM 2709 N N . GLY B 1 37 ? 7.316 40.156 -11.102 1 83.19 37 GLY B N 1
ATOM 2710 C CA . GLY B 1 37 ? 8.484 40.125 -11.961 1 83.19 37 GLY B CA 1
ATOM 2711 C C . GLY B 1 37 ? 9.789 40.062 -11.188 1 83.19 37 GLY B C 1
ATOM 2712 O O . GLY B 1 37 ? 10.688 39.281 -11.531 1 83.19 37 GLY B O 1
ATOM 2713 N N . ALA B 1 38 ? 9.938 40.875 -10.172 1 83.75 38 ALA B N 1
ATOM 2714 C CA . ALA B 1 38 ? 11.133 40.875 -9.328 1 83.75 38 ALA B CA 1
ATOM 2715 C C . ALA B 1 38 ? 11.297 39.562 -8.602 1 83.75 38 ALA B C 1
ATOM 2717 O O . ALA B 1 38 ? 12.406 39.031 -8.508 1 83.75 38 ALA B O 1
ATOM 2718 N N . ALA B 1 39 ? 10.141 39 -8.133 1 79.62 39 ALA B N 1
ATOM 2719 C CA . ALA B 1 39 ? 10.164 37.719 -7.422 1 79.62 39 ALA B CA 1
ATOM 2720 C C . ALA B 1 39 ? 10.648 36.594 -8.328 1 79.62 39 ALA B C 1
ATOM 2722 O O . ALA B 1 39 ? 11.453 35.781 -7.914 1 79.62 39 ALA B O 1
ATOM 2723 N N . GLU B 1 40 ? 10.18 36.656 -9.516 1 76.94 40 GLU B N 1
ATOM 2724 C CA . GLU B 1 40 ? 10.57 35.656 -10.516 1 76.94 40 GLU B CA 1
ATOM 2725 C C . GLU B 1 40 ? 12.062 35.781 -10.844 1 76.94 40 GLU B C 1
ATOM 2727 O O . GLU B 1 40 ? 12.766 34.75 -10.914 1 76.94 40 GLU B O 1
ATOM 2732 N N . ARG B 1 41 ? 12.531 37 -11.055 1 77.94 41 ARG B N 1
ATOM 2733 C CA . ARG B 1 41 ? 13.922 37.219 -11.406 1 77.94 41 ARG B CA 1
ATOM 2734 C C . ARG B 1 41 ? 14.852 36.812 -10.266 1 77.94 41 ARG B C 1
ATOM 2736 O O . ARG B 1 41 ? 15.945 36.281 -10.508 1 77.94 41 ARG B O 1
ATOM 2743 N N . LEU B 1 42 ? 14.258 37.031 -9.039 1 74.94 42 LEU B N 1
ATOM 2744 C CA . LEU B 1 42 ? 15.086 36.75 -7.863 1 74.94 42 LEU B CA 1
ATOM 2745 C C . LEU B 1 42 ? 14.844 35.344 -7.352 1 74.94 42 LEU B C 1
ATOM 2747 O O . LEU B 1 42 ? 15.547 34.875 -6.449 1 74.94 42 LEU B O 1
ATOM 2751 N N . GLY B 1 43 ? 13.891 34.688 -7.961 1 64.81 43 GLY B N 1
ATOM 2752 C CA . GLY B 1 43 ? 13.523 33.375 -7.512 1 64.81 43 GLY B CA 1
ATOM 2753 C C . GLY B 1 43 ? 12.836 33.344 -6.16 1 64.81 43 GLY B C 1
ATOM 2754 O O . GLY B 1 43 ? 12.992 32.406 -5.387 1 64.81 43 GLY B O 1
ATOM 2755 N N . TYR B 1 44 ? 12.227 34.5 -5.867 1 61.62 44 TYR B N 1
ATOM 2756 C CA . TYR B 1 44 ? 11.547 34.625 -4.582 1 61.62 44 TYR B CA 1
ATOM 2757 C C . TYR B 1 44 ? 10.211 33.906 -4.59 1 61.62 44 TYR B C 1
ATOM 2759 O O . TYR B 1 44 ? 9.391 34.094 -5.492 1 61.62 44 TYR B O 1
ATOM 2767 N N . VAL B 1 45 ? 10.086 33 -3.887 1 59 45 VAL B N 1
ATOM 2768 C CA . VAL B 1 45 ? 8.805 32.344 -3.65 1 59 45 VAL B CA 1
ATOM 2769 C C . VAL B 1 45 ? 8.156 32.906 -2.391 1 59 45 VAL B C 1
ATOM 2771 O O . VAL B 1 45 ? 8.758 32.906 -1.316 1 59 45 VAL B O 1
ATOM 2774 N N . PRO B 1 46 ? 7.109 33.75 -2.678 1 48.56 46 PRO B N 1
ATOM 2775 C CA . PRO B 1 46 ? 6.461 34.25 -1.472 1 48.56 46 PRO B CA 1
ATOM 2776 C C . PRO B 1 46 ? 6.238 33.188 -0.411 1 48.56 46 PRO B C 1
ATOM 2778 O O . PRO B 1 46 ? 5.871 32.062 -0.742 1 48.56 46 PRO B O 1
ATOM 2781 N N . ASN B 1 47 ? 7.133 33.281 0.49 1 44.38 47 ASN B N 1
ATOM 2782 C CA . ASN B 1 47 ? 6.812 32.438 1.629 1 44.38 47 ASN B CA 1
ATOM 2783 C C . ASN B 1 47 ? 5.512 32.844 2.301 1 44.38 47 ASN B C 1
ATOM 2785 O O . ASN B 1 47 ? 5.312 34.031 2.59 1 44.38 47 ASN B O 1
ATOM 2789 N N . ALA B 1 48 ? 4.445 32.375 1.968 1 40.47 48 ALA B N 1
ATOM 2790 C CA . ALA B 1 48 ? 3.254 32.812 2.703 1 40.47 48 ALA B CA 1
ATOM 2791 C C . ALA B 1 48 ? 3.617 33.281 4.102 1 40.47 48 ALA B C 1
ATOM 2793 O O . ALA B 1 48 ? 3.016 34.25 4.605 1 40.47 48 ALA B O 1
ATOM 2794 N N . THR B 1 49 ? 4.266 32.438 4.875 1 35.5 49 THR B N 1
ATOM 2795 C CA . THR B 1 49 ? 4.484 32.656 6.297 1 35.5 49 THR B CA 1
ATOM 2796 C C . THR B 1 49 ? 5.648 33.625 6.523 1 35.5 49 THR B C 1
ATOM 2798 O O . THR B 1 49 ? 6.371 33.5 7.516 1 35.5 49 THR B O 1
ATOM 2801 N N . ALA B 1 50 ? 6.133 34.5 5.859 1 37 50 ALA B N 1
ATOM 2802 C CA . ALA B 1 50 ? 7.402 35.156 6.113 1 37 50 ALA B CA 1
ATOM 2803 C C . ALA B 1 50 ? 7.438 35.75 7.52 1 37 50 ALA B C 1
ATOM 2805 O O . ALA B 1 50 ? 8.445 35.656 8.227 1 37 50 ALA B O 1
ATOM 2806 N N . ARG B 1 51 ? 7.133 36.969 7.73 1 36.25 51 ARG B N 1
ATOM 2807 C CA . ARG B 1 51 ? 7.695 37.844 8.766 1 36.25 51 ARG B CA 1
ATOM 2808 C C . ARG B 1 51 ? 7.473 37.25 10.148 1 36.25 51 ARG B C 1
ATOM 2810 O O . ARG B 1 51 ? 8.375 37.25 10.992 1 36.25 51 ARG B O 1
ATOM 2817 N N . THR B 1 52 ? 6.324 37.531 10.68 1 32.66 52 THR B N 1
ATOM 2818 C CA . THR B 1 52 ? 6.148 37.469 12.125 1 32.66 52 THR B CA 1
ATOM 2819 C C . THR B 1 52 ? 6.531 36.094 12.672 1 32.66 52 THR B C 1
ATOM 2821 O O . THR B 1 52 ? 7.18 36 13.719 1 32.66 52 THR B O 1
ATOM 2824 N N . LEU B 1 53 ? 5.793 34.938 12.266 1 35.09 53 LEU B N 1
ATOM 2825 C CA . LEU B 1 53 ? 5.789 33.688 13.031 1 35.09 53 LEU B CA 1
ATOM 2826 C C . LEU B 1 53 ? 6.949 32.781 12.617 1 35.09 53 LEU B C 1
ATOM 2828 O O . LEU B 1 53 ? 6.77 31.859 11.82 1 35.09 53 LEU B O 1
ATOM 2832 N N . ARG B 1 54 ? 7.918 33.125 11.953 1 42 54 ARG B N 1
ATOM 2833 C CA . ARG B 1 54 ? 9.164 32.375 11.758 1 42 54 ARG B CA 1
ATOM 2834 C C . ARG B 1 54 ? 9.305 31.266 12.773 1 42 54 ARG B C 1
ATOM 2836 O O . ARG B 1 54 ? 9.805 30.188 12.445 1 42 54 ARG B O 1
ATOM 2843 N N . THR B 1 55 ? 9.211 31.656 13.938 1 45.38 55 THR B N 1
ATOM 2844 C CA . THR B 1 55 ? 9.328 30.734 15.055 1 45.38 55 THR B CA 1
ATOM 2845 C C . THR B 1 55 ? 8.242 29.656 15 1 45.38 55 THR B C 1
ATOM 2847 O O . THR B 1 55 ? 8.227 28.734 15.82 1 45.38 55 THR B O 1
ATOM 2850 N N . GLN B 1 56 ? 7.113 29.875 14.172 1 61.97 56 GLN B N 1
ATOM 2851 C CA . GLN B 1 56 ? 5.93 29.062 14.438 1 61.97 56 GLN B CA 1
ATOM 2852 C C . GLN B 1 56 ? 5.98 27.734 13.68 1 61.97 56 GLN B C 1
ATOM 2854 O O . GLN B 1 56 ? 6.035 27.719 12.453 1 61.97 56 GLN B O 1
ATOM 2859 N N . ARG B 1 57 ? 6.449 26.703 14.266 1 82.38 57 ARG B N 1
ATOM 2860 C CA . ARG B 1 57 ? 6.434 25.312 13.828 1 82.38 57 ARG B CA 1
ATOM 2861 C C . ARG B 1 57 ? 5.074 24.938 13.25 1 82.38 57 ARG B C 1
ATOM 2863 O O . ARG B 1 57 ? 4.035 25.266 13.828 1 82.38 57 ARG B O 1
ATOM 2870 N N . SER B 1 58 ? 5.203 24.594 11.898 1 91.19 58 SER B N 1
ATOM 2871 C CA . SER B 1 58 ? 3.971 24.141 11.258 1 91.19 58 SER B CA 1
ATOM 2872 C C . SER B 1 58 ? 3.494 22.812 11.844 1 91.19 58 SER B C 1
ATOM 2874 O O . SER B 1 58 ? 2.338 22.438 11.664 1 91.19 58 SER B O 1
ATOM 2876 N N . HIS B 1 59 ? 4.391 22.109 12.438 1 95.62 59 HIS B N 1
ATOM 2877 C CA . HIS B 1 59 ? 4.152 20.75 12.93 1 95.62 59 HIS B CA 1
ATOM 2878 C C . HIS B 1 59 ? 3.701 19.828 11.797 1 95.62 59 HIS B C 1
ATOM 2880 O O . HIS B 1 59 ? 2.76 19.047 11.969 1 95.62 59 HIS B O 1
ATOM 2886 N N . VAL B 1 60 ? 4.336 20.047 10.625 1 97.81 60 VAL B N 1
ATOM 2887 C CA . VAL B 1 60 ? 4.109 19.203 9.461 1 97.81 60 VAL B CA 1
ATOM 2888 C C . VAL B 1 60 ? 5.441 18.672 8.938 1 97.81 60 VAL B C 1
ATOM 2890 O O . VAL B 1 60 ? 6.41 19.422 8.812 1 97.81 60 VAL B O 1
ATOM 2893 N N . ILE B 1 61 ? 5.453 17.406 8.75 1 98.62 61 ILE B N 1
ATOM 2894 C CA . ILE B 1 61 ? 6.598 16.75 8.117 1 98.62 61 ILE B CA 1
ATOM 2895 C C . ILE B 1 61 ? 6.27 16.438 6.66 1 98.62 61 ILE B C 1
ATOM 2897 O O . ILE B 1 61 ? 5.238 15.82 6.371 1 98.62 61 ILE B O 1
ATOM 2901 N N . GLY B 1 62 ? 7.094 16.922 5.711 1 98.81 62 GLY B N 1
ATOM 2902 C CA . GLY B 1 62 ? 6.98 16.5 4.328 1 98.81 62 GLY B CA 1
ATOM 2903 C C . GLY B 1 62 ? 7.473 15.086 4.094 1 98.81 62 GLY B C 1
ATOM 2904 O O . GLY B 1 62 ? 8.477 14.664 4.68 1 98.81 62 GLY B O 1
ATOM 2905 N N . VAL B 1 63 ? 6.77 14.336 3.289 1 98.94 63 VAL B N 1
ATOM 2906 C CA . VAL B 1 63 ? 7.152 12.969 2.945 1 98.94 63 VAL B CA 1
ATOM 2907 C C . VAL B 1 63 ? 7.207 12.812 1.428 1 98.94 63 VAL B C 1
ATOM 2909 O O . VAL B 1 63 ? 6.238 13.125 0.73 1 98.94 63 VAL B O 1
ATOM 2912 N N . VAL B 1 64 ? 8.336 12.398 0.902 1 98.88 64 VAL B N 1
ATOM 2913 C CA . VAL B 1 64 ? 8.508 12.211 -0.534 1 98.88 64 VAL B CA 1
ATOM 2914 C C . VAL B 1 64 ? 8.859 10.75 -0.826 1 98.88 64 VAL B C 1
ATOM 2916 O O . VAL B 1 64 ? 9.93 10.273 -0.452 1 98.88 64 VAL B O 1
ATOM 2919 N N . LEU B 1 65 ? 7.941 10.039 -1.437 1 98.75 65 LEU B N 1
ATOM 2920 C CA . LEU B 1 65 ? 8.102 8.633 -1.795 1 98.75 65 LEU B CA 1
ATOM 2921 C C . LEU B 1 65 ? 7.902 8.43 -3.293 1 98.75 65 LEU B C 1
ATOM 2923 O O . LEU B 1 65 ? 7.199 9.203 -3.943 1 98.75 65 LEU B O 1
ATOM 2927 N N . PRO B 1 66 ? 8.438 7.332 -3.861 1 98.12 66 PRO B N 1
ATOM 2928 C CA . PRO B 1 66 ? 8.258 7.098 -5.297 1 98.12 66 PRO B CA 1
ATOM 2929 C C . PRO B 1 66 ? 6.805 6.824 -5.672 1 98.12 66 PRO B C 1
ATOM 2931 O O . PRO B 1 66 ? 6.305 7.371 -6.656 1 98.12 66 PRO B O 1
ATOM 2934 N N . THR B 1 67 ? 6.148 5.945 -4.961 1 97.12 67 THR B N 1
ATOM 2935 C CA . THR B 1 67 ? 4.785 5.535 -5.27 1 97.12 67 THR B CA 1
ATOM 2936 C C . THR B 1 67 ? 4.148 4.832 -4.074 1 97.12 67 THR B C 1
ATOM 2938 O O . THR B 1 67 ? 4.852 4.27 -3.23 1 97.12 67 THR B O 1
ATOM 2941 N N . LEU B 1 68 ? 2.85 4.895 -4.027 1 97.19 68 LEU B N 1
ATOM 2942 C CA . LEU B 1 68 ? 2.16 4.125 -3 1 97.19 68 LEU B CA 1
ATOM 2943 C C . LEU B 1 68 ? 1.563 2.848 -3.584 1 97.19 68 LEU B C 1
ATOM 2945 O O . LEU B 1 68 ? 0.931 2.068 -2.867 1 97.19 68 LEU B O 1
ATOM 2949 N N . LEU B 1 69 ? 1.848 2.609 -4.883 1 95.5 69 LEU B N 1
ATOM 2950 C CA . LEU B 1 69 ? 1.386 1.384 -5.527 1 95.5 69 LEU B CA 1
ATOM 2951 C C . LEU B 1 69 ? 2.369 0.242 -5.293 1 95.5 69 LEU B C 1
ATOM 2953 O O . LEU B 1 69 ? 2.039 -0.924 -5.52 1 95.5 69 LEU B O 1
ATOM 2957 N N . ASN B 1 70 ? 3.547 0.556 -4.926 1 97.19 70 ASN B N 1
ATOM 2958 C CA . ASN B 1 70 ? 4.484 -0.429 -4.398 1 97.19 70 ASN B CA 1
ATOM 2959 C C . ASN B 1 70 ? 4.328 -0.592 -2.887 1 97.19 70 ASN B C 1
ATOM 2961 O O . ASN B 1 70 ? 4.605 0.337 -2.127 1 97.19 70 ASN B O 1
ATOM 2965 N N . PRO B 1 71 ? 3.932 -1.793 -2.445 1 97.94 71 PRO B N 1
ATOM 2966 C CA . PRO B 1 71 ? 3.574 -1.985 -1.039 1 97.94 71 PRO B CA 1
ATOM 2967 C C . PRO B 1 71 ? 4.707 -1.604 -0.086 1 97.94 71 PRO B C 1
ATOM 2969 O O . PRO B 1 71 ? 4.453 -1.242 1.066 1 97.94 71 PRO B O 1
ATOM 2972 N N . VAL B 1 72 ? 5.922 -1.622 -0.536 1 98.56 72 VAL B N 1
ATOM 2973 C CA . VAL B 1 72 ? 7.047 -1.315 0.341 1 98.56 72 VAL B CA 1
ATOM 2974 C C . VAL B 1 72 ? 6.906 0.105 0.883 1 98.56 72 VAL B C 1
ATOM 2976 O O . VAL B 1 72 ? 7.176 0.356 2.061 1 98.56 72 VAL B O 1
ATOM 2979 N N . PHE B 1 73 ? 6.438 0.966 0.064 1 98.69 73 PHE B N 1
ATOM 2980 C CA . PHE B 1 73 ? 6.379 2.367 0.468 1 98.69 73 PHE B CA 1
ATOM 2981 C C . PHE B 1 73 ? 5.137 2.633 1.312 1 98.69 73 PHE B C 1
ATOM 2983 O O . PHE B 1 73 ? 5.145 3.518 2.172 1 98.69 73 PHE B O 1
ATOM 2990 N N . ALA B 1 74 ? 4.098 1.865 1.086 1 98.56 74 ALA B N 1
ATOM 2991 C CA . ALA B 1 74 ? 2.938 1.966 1.969 1 98.56 74 ALA B CA 1
ATOM 2992 C C . ALA B 1 74 ? 3.285 1.514 3.385 1 98.56 74 ALA B C 1
ATOM 2994 O O . ALA B 1 74 ? 2.857 2.129 4.363 1 98.56 74 ALA B O 1
ATOM 2995 N N . GLU B 1 75 ? 4.023 0.466 3.459 1 98.69 75 GLU B N 1
ATOM 2996 C CA . GLU B 1 75 ? 4.473 -0.026 4.758 1 98.69 75 GLU B CA 1
ATOM 2997 C C . GLU B 1 75 ? 5.375 0.992 5.449 1 98.69 75 GLU B C 1
ATOM 2999 O O . GLU B 1 75 ? 5.242 1.228 6.652 1 98.69 75 GLU B O 1
ATOM 3004 N N . CYS B 1 76 ? 6.223 1.581 4.676 1 98.88 76 CYS B N 1
ATOM 3005 C CA . CYS B 1 76 ? 7.09 2.631 5.199 1 98.88 76 CYS B CA 1
ATOM 3006 C C . CYS B 1 76 ? 6.273 3.822 5.684 1 98.88 76 CYS B C 1
ATOM 3008 O O . CYS B 1 76 ? 6.52 4.352 6.77 1 98.88 76 CYS B O 1
ATOM 3010 N N . LEU B 1 77 ? 5.289 4.184 4.867 1 98.88 77 LEU B N 1
ATOM 3011 C CA . LEU B 1 77 ? 4.441 5.324 5.207 1 98.88 77 LEU B CA 1
ATOM 3012 C C . LEU B 1 77 ? 3.664 5.062 6.492 1 98.88 77 LEU B C 1
ATOM 3014 O O . LEU B 1 77 ? 3.434 5.98 7.281 1 98.88 77 LEU B O 1
ATOM 3018 N N . ASP B 1 78 ? 3.299 3.867 6.676 1 98.56 78 ASP B N 1
ATOM 3019 C CA . ASP B 1 78 ? 2.617 3.514 7.918 1 98.56 78 ASP B CA 1
ATOM 3020 C C . ASP B 1 78 ? 3.496 3.816 9.133 1 98.56 78 ASP B C 1
ATOM 3022 O O . ASP B 1 78 ? 3.029 4.402 10.109 1 98.56 78 ASP B O 1
ATOM 3026 N N . GLY B 1 79 ? 4.742 3.443 9.078 1 98.81 79 GLY B N 1
ATOM 3027 C CA . GLY B 1 79 ? 5.691 3.762 10.133 1 98.81 79 GLY B CA 1
ATOM 3028 C C . GLY B 1 79 ? 5.906 5.254 10.312 1 98.81 79 GLY B C 1
ATOM 3029 O O . GLY B 1 79 ? 5.973 5.746 11.438 1 98.81 79 GLY B O 1
ATOM 3030 N N . ILE B 1 80 ? 5.969 5.945 9.188 1 98.88 80 ILE B N 1
ATOM 3031 C CA . ILE B 1 80 ? 6.137 7.395 9.203 1 98.88 80 ILE B CA 1
ATOM 3032 C C . ILE B 1 80 ? 4.945 8.047 9.906 1 98.88 80 ILE B C 1
ATOM 3034 O O . ILE B 1 80 ? 5.121 8.875 10.797 1 98.88 80 ILE B O 1
ATOM 3038 N N . ALA B 1 81 ? 3.762 7.637 9.516 1 98.56 81 ALA B N 1
ATOM 3039 C CA . ALA B 1 81 ? 2.533 8.242 10.031 1 98.56 81 ALA B CA 1
ATOM 3040 C C . ALA B 1 81 ? 2.416 8.039 11.539 1 98.56 81 ALA B C 1
ATOM 3042 O O . ALA B 1 81 ? 2.111 8.977 12.273 1 98.56 81 ALA B O 1
ATOM 3043 N N . GLN B 1 82 ? 2.684 6.871 11.977 1 97.81 82 GLN B N 1
ATOM 3044 C CA . GLN B 1 82 ? 2.564 6.562 13.398 1 97.81 82 GLN B CA 1
ATOM 3045 C C . GLN B 1 82 ? 3.578 7.355 14.219 1 97.81 82 GLN B C 1
ATOM 3047 O O . GLN B 1 82 ? 3.23 7.938 15.25 1 97.81 82 GLN B O 1
ATOM 3052 N N . ALA B 1 83 ? 4.777 7.387 13.758 1 98.69 83 ALA B N 1
ATOM 3053 C CA . ALA B 1 83 ? 5.824 8.109 14.477 1 98.69 83 ALA B CA 1
ATOM 3054 C C . ALA B 1 83 ? 5.566 9.617 14.453 1 98.69 83 ALA B C 1
ATOM 3056 O O . ALA B 1 83 ? 5.785 10.305 15.453 1 98.69 83 ALA B O 1
ATOM 3057 N N . ALA B 1 84 ? 5.141 10.117 13.281 1 98.44 84 ALA B N 1
ATOM 3058 C CA . ALA B 1 84 ? 4.828 11.539 13.172 1 98.44 84 ALA B CA 1
ATOM 3059 C C . ALA B 1 84 ? 3.721 11.93 14.141 1 98.44 84 ALA B C 1
ATOM 3061 O O . ALA B 1 84 ? 3.842 12.922 14.867 1 98.44 84 ALA B O 1
ATOM 3062 N N . ALA B 1 85 ? 2.693 11.148 14.18 1 97.06 85 ALA B N 1
ATOM 3063 C CA . ALA B 1 85 ? 1.574 11.422 15.078 1 97.06 85 ALA B CA 1
ATOM 3064 C C . ALA B 1 85 ? 2.033 11.445 16.531 1 97.06 85 ALA B C 1
ATOM 3066 O O . ALA B 1 85 ? 1.656 12.344 17.297 1 97.06 85 ALA B O 1
ATOM 3067 N N . ARG B 1 86 ? 2.842 10.492 16.875 1 96.25 86 ARG B N 1
ATOM 3068 C CA . ARG B 1 86 ? 3.357 10.414 18.234 1 96.25 86 ARG B CA 1
ATOM 3069 C C . ARG B 1 86 ? 4.188 11.648 18.578 1 96.25 86 ARG B C 1
ATOM 3071 O O . ARG B 1 86 ? 4.219 12.086 19.734 1 96.25 86 ARG B O 1
ATOM 3078 N N . GLY B 1 87 ? 4.812 12.227 17.594 1 95.62 87 GLY B N 1
ATOM 3079 C CA . GLY B 1 87 ? 5.641 13.406 17.781 1 95.62 87 GLY B CA 1
ATOM 3080 C C . GLY B 1 87 ? 4.867 14.703 17.656 1 95.62 87 GLY B C 1
ATOM 3081 O O . GLY B 1 87 ? 5.434 15.789 17.812 1 95.62 87 GLY B O 1
ATOM 3082 N N . GLY B 1 88 ? 3.549 14.562 17.406 1 95.12 88 GLY B N 1
ATOM 3083 C CA . GLY B 1 88 ? 2.713 15.75 17.281 1 95.12 88 GLY B CA 1
ATOM 3084 C C . GLY B 1 88 ? 2.762 16.375 15.906 1 95.12 88 GLY B C 1
ATOM 3085 O O . GLY B 1 88 ? 2.531 17.578 15.758 1 95.12 88 GLY B O 1
ATOM 3086 N N . TYR B 1 89 ? 3.137 15.602 14.906 1 97.38 89 TYR B N 1
ATOM 3087 C CA . TYR B 1 89 ? 3.273 16.141 13.547 1 97.38 89 TYR B CA 1
ATOM 3088 C C . TYR B 1 89 ? 2.244 15.508 12.617 1 97.38 89 TYR B C 1
ATOM 3090 O O . TYR B 1 89 ? 1.974 14.312 12.688 1 97.38 89 TYR B O 1
ATOM 3098 N N . ALA B 1 90 ? 1.644 16.344 11.758 1 98.38 90 ALA B N 1
ATOM 3099 C CA . ALA B 1 90 ? 0.984 15.859 10.547 1 98.38 90 ALA B CA 1
ATOM 3100 C C . ALA B 1 90 ? 1.998 15.602 9.438 1 98.38 90 ALA B C 1
ATOM 3102 O O . ALA B 1 90 ? 3.184 15.914 9.586 1 98.38 90 ALA B O 1
ATOM 3103 N N . ILE B 1 91 ? 1.461 14.961 8.414 1 98.81 91 ILE B N 1
ATOM 3104 C CA . ILE B 1 91 ? 2.385 14.742 7.305 1 98.81 91 ILE B CA 1
ATOM 3105 C C . ILE B 1 91 ? 1.785 15.289 6.016 1 98.81 91 ILE B C 1
ATOM 3107 O O . ILE B 1 91 ? 0.57 15.477 5.918 1 98.81 91 ILE B O 1
ATOM 3111 N N . LEU B 1 92 ? 2.615 15.578 5.078 1 98.69 92 LEU B N 1
ATOM 3112 C CA . LEU B 1 92 ? 2.273 16.016 3.73 1 98.69 92 LEU B CA 1
ATOM 3113 C C . LEU B 1 92 ? 2.99 15.172 2.684 1 98.69 92 LEU B C 1
ATOM 3115 O O . LEU B 1 92 ? 4.09 15.523 2.248 1 98.69 92 LEU B O 1
ATOM 3119 N N . PRO B 1 93 ? 2.32 14.102 2.229 1 98.62 93 PRO B N 1
ATOM 3120 C CA . PRO B 1 93 ? 2.967 13.141 1.33 1 98.62 93 PRO B CA 1
ATOM 3121 C C . PRO B 1 93 ? 2.898 13.57 -0.135 1 98.62 93 PRO B C 1
ATOM 3123 O O . PRO B 1 93 ? 1.877 14.102 -0.581 1 98.62 93 PRO B O 1
ATOM 3126 N N . PHE B 1 94 ? 4.004 13.367 -0.855 1 98.38 94 PHE B N 1
ATOM 3127 C CA . PHE B 1 94 ? 4.098 13.461 -2.309 1 98.38 94 PHE B CA 1
ATOM 3128 C C . PHE B 1 94 ? 4.695 12.188 -2.895 1 98.38 94 PHE B C 1
ATOM 3130 O O . PHE B 1 94 ? 5.605 11.594 -2.309 1 98.38 94 PHE B O 1
ATOM 3137 N N . THR B 1 95 ? 4.18 11.75 -4.031 1 98.19 95 THR B N 1
ATOM 3138 C CA . THR B 1 95 ? 4.766 10.648 -4.785 1 98.19 95 THR B CA 1
ATOM 3139 C C . THR B 1 95 ? 5.414 11.148 -6.066 1 98.19 95 THR B C 1
ATOM 3141 O O . THR B 1 95 ? 4.922 12.094 -6.691 1 98.19 95 THR B O 1
ATOM 3144 N N . THR B 1 96 ? 6.516 10.461 -6.488 1 97.81 96 THR B N 1
ATOM 3145 C CA . THR B 1 96 ? 7.344 11.055 -7.527 1 97.81 96 THR B CA 1
ATOM 3146 C C . THR B 1 96 ? 7.375 10.172 -8.766 1 97.81 96 THR B C 1
ATOM 3148 O O . THR B 1 96 ? 7.891 10.57 -9.812 1 97.81 96 THR B O 1
ATOM 3151 N N . SER B 1 97 ? 6.859 8.914 -8.656 1 95.38 97 SER B N 1
ATOM 3152 C CA . SER B 1 97 ? 6.898 7.926 -9.727 1 95.38 97 SER B CA 1
ATOM 3153 C C . SER B 1 97 ? 8.32 7.703 -10.227 1 95.38 97 SER B C 1
ATOM 3155 O O . SER B 1 97 ? 8.547 7.52 -11.422 1 95.38 97 SER B O 1
ATOM 3157 N N . TYR B 1 98 ? 9.281 7.887 -9.398 1 93.81 98 TYR B N 1
ATOM 3158 C CA . TYR B 1 98 ? 10.695 7.629 -9.641 1 93.81 98 TYR B CA 1
ATOM 3159 C C . TYR B 1 98 ? 11.273 8.656 -10.609 1 93.81 98 TYR B C 1
ATOM 3161 O O . TYR B 1 98 ? 12.289 8.398 -11.266 1 93.81 98 TYR B O 1
ATOM 3169 N N . ALA B 1 99 ? 10.656 9.805 -10.664 1 96.12 99 ALA B N 1
ATOM 3170 C CA . ALA B 1 99 ? 11.125 10.836 -11.586 1 96.12 99 ALA B CA 1
ATOM 3171 C C . ALA B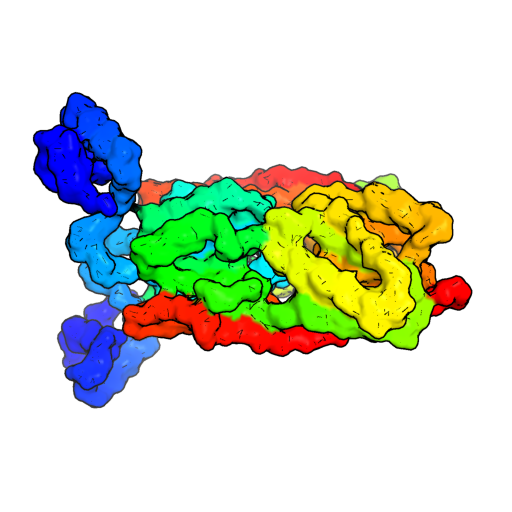 1 99 ? 11.836 11.953 -10.836 1 96.12 99 ALA B C 1
ATOM 3173 O O . ALA B 1 99 ? 11.266 12.578 -9.938 1 96.12 99 ALA B O 1
ATOM 3174 N N . VAL B 1 100 ? 12.984 12.289 -11.328 1 97.06 100 VAL B N 1
ATOM 3175 C CA . VAL B 1 100 ? 13.82 13.297 -10.688 1 97.06 100 VAL B CA 1
ATOM 3176 C C . VAL B 1 100 ? 13.102 14.648 -10.695 1 97.06 100 VAL B C 1
ATOM 3178 O O . VAL B 1 100 ? 13.117 15.367 -9.695 1 97.06 100 VAL B O 1
ATOM 3181 N N . ALA B 1 101 ? 12.484 14.977 -11.797 1 97.5 101 ALA B N 1
ATOM 3182 C CA . ALA B 1 101 ? 11.766 16.25 -11.906 1 97.5 101 ALA B CA 1
ATOM 3183 C C . ALA B 1 101 ? 10.656 16.344 -10.859 1 97.5 101 ALA B C 1
ATOM 3185 O O . ALA B 1 101 ? 10.406 17.422 -10.312 1 97.5 101 ALA B O 1
ATOM 3186 N N . GLN B 1 102 ? 10.031 15.227 -10.578 1 97.69 102 GLN B N 1
ATOM 3187 C CA . GLN B 1 102 ? 8.961 15.211 -9.586 1 97.69 102 GLN B CA 1
ATOM 3188 C C . GLN B 1 102 ? 9.516 15.336 -8.172 1 97.69 102 GLN B C 1
ATOM 3190 O O . GLN B 1 102 ? 8.867 15.898 -7.285 1 97.69 102 GLN B O 1
ATOM 3195 N N . GLU B 1 103 ? 10.703 14.805 -7.953 1 98.44 103 GLU B N 1
ATOM 3196 C CA . GLU B 1 103 ? 11.367 14.992 -6.668 1 98.44 103 GLU B CA 1
ATOM 3197 C C . GLU B 1 103 ? 11.609 16.469 -6.391 1 98.44 103 GLU B C 1
ATOM 3199 O O . GLU B 1 103 ? 11.305 16.969 -5.301 1 98.44 103 GLU B O 1
ATOM 3204 N N . GLU B 1 104 ? 12.125 17.156 -7.379 1 98 104 GLU B N 1
ATOM 3205 C CA . GLU B 1 104 ? 12.391 18.578 -7.246 1 98 104 GLU B CA 1
ATOM 3206 C C . GLU B 1 104 ? 11.109 19.375 -7.023 1 98 104 GLU B C 1
ATOM 3208 O O . GLU B 1 104 ? 11.062 20.281 -6.184 1 98 104 GLU B O 1
ATOM 3213 N N . ARG B 1 105 ? 10.125 19.016 -7.762 1 97.56 105 ARG B N 1
ATOM 3214 C CA . ARG B 1 105 ? 8.828 19.672 -7.621 1 97.56 105 ARG B CA 1
ATOM 3215 C C . ARG B 1 105 ? 8.258 19.453 -6.223 1 97.56 105 ARG B C 1
ATOM 3217 O O . ARG B 1 105 ? 7.75 20.391 -5.602 1 97.56 105 ARG B O 1
ATOM 3224 N N . ALA B 1 106 ? 8.336 18.234 -5.734 1 98.44 106 ALA B N 1
ATOM 3225 C CA . ALA B 1 106 ? 7.824 17.922 -4.402 1 98.44 106 ALA B CA 1
ATOM 3226 C C . ALA B 1 106 ? 8.523 18.766 -3.336 1 98.44 106 ALA B C 1
ATOM 3228 O O . ALA B 1 106 ? 7.871 19.359 -2.477 1 98.44 106 ALA B O 1
ATOM 3229 N N . VAL B 1 107 ? 9.828 18.844 -3.422 1 98.44 107 VAL B N 1
ATOM 3230 C CA . VAL B 1 107 ? 10.609 19.594 -2.443 1 98.44 107 VAL B CA 1
ATOM 3231 C C . VAL B 1 107 ? 10.258 21.062 -2.52 1 98.44 107 VAL B C 1
ATOM 3233 O O . VAL B 1 107 ? 10.094 21.734 -1.491 1 98.44 107 VAL B O 1
ATOM 3236 N N . HIS B 1 108 ? 10.102 21.516 -3.725 1 97.19 108 HIS B N 1
ATOM 3237 C CA . HIS B 1 108 ? 9.703 22.906 -3.916 1 97.19 108 HIS B CA 1
ATOM 3238 C C . HIS B 1 108 ? 8.375 23.203 -3.236 1 97.19 108 HIS B C 1
ATOM 3240 O O . HIS B 1 108 ? 8.25 24.172 -2.49 1 97.19 108 HIS B O 1
ATOM 3246 N N . LEU B 1 109 ? 7.418 22.406 -3.416 1 95.88 109 LEU B N 1
ATOM 3247 C CA . LEU B 1 109 ? 6.082 22.594 -2.863 1 95.88 109 LEU B CA 1
ATOM 3248 C C . LEU B 1 109 ? 6.094 22.453 -1.347 1 95.88 109 LEU B C 1
ATOM 3250 O O . LEU B 1 109 ? 5.395 23.172 -0.639 1 95.88 109 LEU B O 1
ATOM 3254 N N . LEU B 1 110 ? 6.875 21.516 -0.876 1 97.56 110 LEU B N 1
ATOM 3255 C CA . LEU B 1 110 ? 6.949 21.281 0.561 1 97.56 110 LEU B CA 1
ATOM 3256 C C . LEU B 1 110 ? 7.613 22.453 1.274 1 97.56 110 LEU B C 1
ATOM 3258 O O . LEU B 1 110 ? 7.199 22.828 2.371 1 97.56 110 LEU B O 1
ATOM 3262 N N . LEU B 1 111 ? 8.648 23.016 0.66 1 94.81 111 LEU B N 1
ATOM 3263 C CA . LEU B 1 111 ? 9.281 24.219 1.206 1 94.81 111 LEU B CA 1
ATOM 3264 C C . LEU B 1 111 ? 8.297 25.391 1.229 1 94.81 111 LEU B C 1
ATOM 3266 O O . LEU B 1 111 ? 8.188 26.094 2.232 1 94.81 111 LEU B O 1
ATOM 3270 N N . ALA B 1 112 ? 7.562 25.5 0.141 1 91.62 112 ALA B N 1
ATOM 3271 C CA . ALA B 1 112 ? 6.555 26.547 0.062 1 91.62 112 ALA B CA 1
ATOM 3272 C C . ALA B 1 112 ? 5.473 26.359 1.12 1 91.62 112 ALA B C 1
ATOM 3274 O O . ALA B 1 112 ? 4.887 27.328 1.605 1 91.62 112 ALA B O 1
ATOM 3275 N N . GLY B 1 113 ? 5.281 25.094 1.459 1 91.12 113 GLY B N 1
ATOM 3276 C CA . GLY B 1 113 ? 4.289 24.766 2.471 1 91.12 113 GLY B CA 1
ATOM 3277 C C . GLY B 1 113 ? 4.809 24.906 3.887 1 91.12 113 GLY B C 1
ATOM 3278 O O . GLY B 1 113 ? 4.078 24.688 4.852 1 91.12 113 GLY B O 1
ATOM 3279 N N . ASN B 1 114 ? 6.031 25.25 4.07 1 92.94 114 ASN B N 1
ATOM 3280 C CA . ASN B 1 114 ? 6.672 25.562 5.348 1 92.94 114 ASN B CA 1
ATOM 3281 C C . ASN B 1 114 ? 6.695 24.328 6.262 1 92.94 114 ASN B C 1
ATOM 3283 O O . ASN B 1 114 ? 6.387 24.438 7.449 1 92.94 114 ASN B O 1
ATOM 3287 N N . VAL B 1 115 ? 6.961 23.188 5.691 1 96.75 115 VAL B N 1
ATOM 3288 C CA . VAL B 1 115 ? 7.105 22 6.531 1 96.75 115 VAL B CA 1
ATOM 3289 C C . VAL B 1 115 ? 8.32 22.156 7.441 1 96.75 115 VAL B C 1
ATOM 3291 O O . VAL B 1 115 ? 9.258 22.891 7.113 1 96.75 115 VAL B O 1
ATOM 3294 N N . ASP B 1 116 ? 8.266 21.469 8.562 1 96.69 116 ASP B N 1
ATOM 3295 C CA . ASP B 1 116 ? 9.344 21.594 9.539 1 96.69 116 ASP B CA 1
ATOM 3296 C C . ASP B 1 116 ? 10.531 20.719 9.172 1 96.69 116 ASP B C 1
ATOM 3298 O O . ASP B 1 116 ? 11.656 20.969 9.609 1 96.69 116 ASP B O 1
ATOM 3302 N N . GLY B 1 117 ? 10.352 19.719 8.469 1 98.06 117 GLY B N 1
ATOM 3303 C CA . GLY B 1 117 ? 11.336 18.75 8.023 1 98.06 117 GLY B CA 1
ATOM 3304 C C . GLY B 1 117 ? 10.797 17.781 6.988 1 98.06 117 GLY B C 1
ATOM 3305 O O . GLY B 1 117 ? 9.602 17.797 6.691 1 98.06 117 GLY B O 1
ATOM 3306 N N . MET B 1 118 ? 11.742 16.938 6.414 1 98.69 118 MET B N 1
ATOM 3307 C CA . MET B 1 118 ? 11.289 16.031 5.359 1 98.69 118 MET B CA 1
ATOM 3308 C C . MET B 1 118 ? 11.891 14.641 5.531 1 98.69 118 MET B C 1
ATOM 3310 O O . MET B 1 118 ? 13.047 14.508 5.949 1 98.69 118 MET B O 1
ATOM 3314 N N . VAL B 1 119 ? 11.109 13.641 5.309 1 98.88 119 VAL B N 1
ATOM 3315 C CA . VAL B 1 119 ? 11.578 12.289 5.016 1 98.88 119 VAL B CA 1
ATOM 3316 C C . VAL B 1 119 ? 11.469 12.016 3.518 1 98.88 119 VAL B C 1
ATOM 3318 O O . VAL B 1 119 ? 10.398 12.172 2.93 1 98.88 119 VAL B O 1
ATOM 3321 N N . LEU B 1 120 ? 12.617 11.562 2.859 1 98.75 120 LEU B N 1
ATOM 3322 C CA . LEU B 1 120 ? 12.609 11.445 1.405 1 98.75 120 LEU B CA 1
ATOM 3323 C C . LEU B 1 120 ? 13.242 10.133 0.958 1 98.75 120 LEU B C 1
ATOM 3325 O O . LEU B 1 120 ? 14.148 9.625 1.615 1 98.75 120 LEU B O 1
ATOM 3329 N N . VAL B 1 121 ? 12.703 9.641 -0.104 1 98.75 121 VAL B N 1
ATOM 3330 C CA . VAL B 1 121 ? 13.383 8.688 -0.977 1 98.75 121 VAL B CA 1
ATOM 3331 C C . VAL B 1 121 ? 13.734 9.359 -2.301 1 98.75 121 VAL B C 1
ATOM 3333 O O . VAL B 1 121 ? 12.852 9.852 -3.008 1 98.75 121 VAL B O 1
ATOM 3336 N N . VAL B 1 122 ? 15.031 9.398 -2.631 1 98.44 122 VAL B N 1
ATOM 3337 C CA . VAL B 1 122 ? 15.422 10.07 -3.863 1 98.44 122 VAL B CA 1
ATOM 3338 C C . VAL B 1 122 ? 16.156 9.094 -4.773 1 98.44 122 VAL B C 1
ATOM 3340 O O . VAL B 1 122 ? 16.688 8.086 -4.309 1 98.44 122 VAL B O 1
ATOM 3343 N N . SER B 1 123 ? 16.188 9.414 -6.016 1 97.38 123 SER B N 1
ATOM 3344 C CA . SER B 1 123 ? 16.75 8.531 -7.039 1 97.38 123 SER B CA 1
ATOM 3345 C C . SER B 1 123 ? 18.281 8.492 -6.953 1 97.38 123 SER B C 1
ATOM 3347 O O . SER B 1 123 ? 18.891 7.43 -7.082 1 97.38 123 SER B O 1
ATOM 3349 N N . GLN B 1 124 ? 18.859 9.688 -6.766 1 97.38 124 GLN B N 1
ATOM 3350 C CA . GLN B 1 124 ? 20.312 9.82 -6.785 1 97.38 124 GLN B CA 1
ATOM 3351 C C . GLN B 1 124 ? 20.797 10.805 -5.723 1 97.38 124 GLN B C 1
ATOM 3353 O O . GLN B 1 124 ? 21.031 11.984 -6.02 1 97.38 124 GLN B O 1
ATOM 3358 N N . PRO B 1 125 ? 21.047 10.289 -4.543 1 97.69 125 PRO B N 1
ATOM 3359 C CA . PRO B 1 125 ? 21.453 11.195 -3.475 1 97.69 125 PRO B CA 1
ATOM 3360 C C . PRO B 1 125 ? 22.766 11.914 -3.777 1 97.69 125 PRO B C 1
ATOM 3362 O O . PRO B 1 125 ? 22.984 13.031 -3.311 1 97.69 125 PRO B O 1
ATOM 3365 N N . GLN B 1 126 ? 23.609 11.305 -4.547 1 96.25 126 GLN B N 1
ATOM 3366 C CA . GLN B 1 126 ? 24.922 11.852 -4.844 1 96.25 126 GLN B CA 1
ATOM 3367 C C . GLN B 1 126 ? 24.812 13.18 -5.574 1 96.25 126 GLN B C 1
ATOM 3369 O O . GLN B 1 126 ? 25.656 14.07 -5.391 1 96.25 126 GLN B O 1
ATOM 3374 N N . SER B 1 127 ? 23.797 13.352 -6.371 1 96.44 127 SER B N 1
ATOM 3375 C CA . SER B 1 127 ? 23.703 14.523 -7.234 1 96.44 127 SER B CA 1
ATOM 3376 C C . SER B 1 127 ? 22.297 15.125 -7.188 1 96.44 127 SER B C 1
ATOM 3378 O O . SER B 1 127 ? 21.844 15.75 -8.156 1 96.44 127 SER B O 1
ATOM 3380 N N . SER B 1 128 ? 21.625 14.961 -6.141 1 97.56 128 SER B N 1
ATOM 3381 C CA . SER B 1 128 ? 20.234 15.391 -6.039 1 97.56 128 SER B CA 1
ATOM 3382 C C . SER B 1 128 ? 20.125 16.891 -5.84 1 97.56 128 SER B C 1
ATOM 3384 O O . SER B 1 128 ? 20.531 17.422 -4.805 1 97.56 128 SER B O 1
ATOM 3386 N N . ALA B 1 129 ? 19.484 17.562 -6.801 1 97.31 129 ALA B N 1
ATOM 3387 C CA . ALA B 1 129 ? 19.234 19 -6.672 1 97.31 129 ALA B CA 1
ATOM 3388 C C . ALA B 1 129 ? 18.266 19.281 -5.527 1 97.31 129 ALA B C 1
ATOM 3390 O O . ALA B 1 129 ? 18.375 20.312 -4.852 1 97.31 129 ALA B O 1
ATOM 3391 N N . ALA B 1 130 ? 17.375 18.391 -5.336 1 97.88 130 ALA B N 1
ATOM 3392 C CA . ALA B 1 130 ? 16.422 18.531 -4.242 1 97.88 130 ALA B CA 1
ATOM 3393 C C . ALA B 1 130 ? 17.125 18.578 -2.895 1 97.88 130 ALA B C 1
ATOM 3395 O O . ALA B 1 130 ? 16.828 19.438 -2.059 1 97.88 130 ALA B O 1
ATOM 3396 N N . LEU B 1 131 ? 18.062 17.734 -2.711 1 98.06 131 LEU B N 1
ATOM 3397 C CA . LEU B 1 131 ? 18.797 17.672 -1.446 1 98.06 131 LEU B CA 1
ATOM 3398 C C . LEU B 1 131 ? 19.703 18.891 -1.282 1 98.06 131 LEU B C 1
ATOM 3400 O O . LEU B 1 131 ? 19.875 19.391 -0.171 1 98.06 131 LEU B O 1
ATOM 3404 N N . GLU B 1 132 ? 20.266 19.312 -2.369 1 97.38 132 GLU B N 1
ATOM 3405 C CA . GLU B 1 132 ? 21.078 20.531 -2.324 1 97.38 132 GLU B CA 1
ATOM 3406 C C . GLU B 1 132 ? 20.25 21.719 -1.864 1 97.38 132 GLU B C 1
ATOM 3408 O O . GLU B 1 132 ? 20.719 22.547 -1.067 1 97.38 132 GLU B O 1
ATOM 3413 N N . ARG B 1 133 ? 19.094 21.797 -2.359 1 96.69 133 ARG B N 1
ATOM 3414 C CA . ARG B 1 133 ? 18.188 22.875 -1.979 1 96.69 133 ARG B CA 1
ATOM 3415 C C . ARG B 1 133 ? 17.875 22.828 -0.49 1 96.69 133 ARG B C 1
ATOM 3417 O O . ARG B 1 133 ? 17.859 23.859 0.188 1 96.69 133 ARG B O 1
ATOM 3424 N N . LEU B 1 134 ? 17.594 21.625 -0.005 1 96.94 134 LEU B N 1
ATOM 3425 C CA . LEU B 1 134 ? 17.266 21.453 1.409 1 96.94 134 LEU B CA 1
ATOM 3426 C C . LEU B 1 134 ? 18.453 21.875 2.281 1 96.94 134 LEU B C 1
ATOM 3428 O O . LEU B 1 134 ? 18.266 22.531 3.314 1 96.94 134 LEU B O 1
ATOM 3432 N N . ALA B 1 135 ? 19.594 21.484 1.884 1 93.94 135 ALA B N 1
ATOM 3433 C CA . ALA B 1 135 ? 20.797 21.859 2.613 1 93.94 135 ALA B CA 1
ATOM 3434 C C . ALA B 1 135 ? 21 23.375 2.623 1 93.94 135 ALA B C 1
ATOM 3436 O O . ALA B 1 135 ? 21.359 23.953 3.648 1 93.94 135 ALA B O 1
ATOM 3437 N N . ALA B 1 136 ? 20.75 23.953 1.502 1 93.44 136 ALA B N 1
ATOM 3438 C CA . ALA B 1 136 ? 20.953 25.406 1.352 1 93.44 136 ALA B CA 1
ATOM 3439 C C . ALA B 1 136 ? 20.062 26.188 2.307 1 93.44 136 ALA B C 1
ATOM 3441 O O . ALA B 1 136 ? 20.469 27.203 2.852 1 93.44 136 ALA B O 1
ATOM 3442 N N . VAL B 1 137 ? 18.891 25.719 2.541 1 92.75 137 VAL B N 1
ATOM 3443 C CA . VAL B 1 137 ? 17.953 26.438 3.408 1 92.75 137 VAL B CA 1
ATOM 3444 C C . VAL B 1 137 ? 18 25.844 4.816 1 92.75 137 VAL B C 1
ATOM 3446 O O . VAL B 1 137 ? 17.219 26.234 5.684 1 92.75 137 VAL B O 1
ATOM 3449 N N . GLN B 1 138 ? 18.812 24.812 5.008 1 92.62 138 GLN B N 1
ATOM 3450 C CA . GLN B 1 138 ? 19.062 24.172 6.293 1 92.62 138 GLN B CA 1
ATOM 3451 C C . GLN B 1 138 ? 17.797 23.531 6.852 1 92.62 138 GLN B C 1
ATOM 3453 O O . GLN B 1 138 ? 17.547 23.578 8.062 1 92.62 138 GLN B O 1
ATOM 3458 N N . LEU B 1 139 ? 16.953 23.047 5.988 1 95.44 139 LEU B N 1
ATOM 3459 C CA . LEU B 1 139 ? 15.812 22.25 6.445 1 95.44 139 LEU B CA 1
ATOM 3460 C C . LEU B 1 139 ? 16.234 20.844 6.816 1 95.44 139 LEU B C 1
ATOM 3462 O O . LEU B 1 139 ? 16.828 20.125 6 1 95.44 139 LEU B O 1
ATOM 3466 N N . PRO B 1 140 ? 15.906 20.422 8.031 1 97.69 140 PRO B N 1
ATOM 3467 C CA . PRO B 1 140 ? 16.266 19.047 8.422 1 97.69 140 PRO B CA 1
ATOM 3468 C C . PRO B 1 140 ? 15.586 18 7.551 1 97.69 140 PRO B C 1
ATOM 3470 O O . PRO B 1 140 ? 14.414 18.141 7.207 1 97.69 140 PRO B O 1
ATOM 3473 N N . TYR B 1 141 ? 16.391 16.969 7.176 1 98.5 141 TYR B N 1
ATOM 3474 C CA . TYR B 1 141 ? 15.812 15.867 6.402 1 98.5 141 TYR B CA 1
ATOM 3475 C C . TYR B 1 141 ? 16.516 14.555 6.719 1 98.5 141 TYR B C 1
ATOM 3477 O O . TYR B 1 141 ? 17.594 14.547 7.301 1 98.5 141 TYR B O 1
ATOM 3485 N N . VAL B 1 142 ? 15.82 13.469 6.465 1 98.81 142 VAL B N 1
ATOM 3486 C CA . VAL B 1 142 ? 16.344 12.102 6.547 1 98.81 142 VAL B CA 1
ATOM 3487 C C . VAL B 1 142 ? 15.961 11.328 5.285 1 98.81 142 VAL B C 1
ATOM 3489 O O . VAL B 1 142 ? 14.836 11.438 4.793 1 98.81 142 VAL B O 1
ATOM 3492 N N . LEU B 1 143 ? 16.953 10.633 4.711 1 98.88 143 LEU B N 1
ATOM 3493 C CA . LEU B 1 143 ? 16.672 9.766 3.572 1 98.88 143 LEU B CA 1
ATOM 3494 C C . LEU B 1 143 ? 16.281 8.367 4.039 1 98.88 143 LEU B C 1
ATOM 3496 O O . LEU B 1 143 ? 17.016 7.734 4.809 1 98.88 143 LEU B O 1
ATOM 3500 N N . ALA B 1 144 ? 15.125 7.906 3.604 1 98.88 144 ALA B N 1
ATOM 3501 C CA . ALA B 1 144 ? 14.68 6.539 3.857 1 98.88 144 ALA B CA 1
ATOM 3502 C C . ALA B 1 144 ? 15.094 5.605 2.725 1 98.88 144 ALA B C 1
ATOM 3504 O O . ALA B 1 144 ? 15 5.965 1.549 1 98.88 144 ALA B O 1
ATOM 3505 N N . TYR B 1 145 ? 15.586 4.367 2.977 1 98.81 145 TYR B N 1
ATOM 3506 C CA . TYR B 1 145 ? 16.016 3.305 2.072 1 98.81 145 TYR B CA 1
ATOM 3507 C C . TYR B 1 145 ? 17.312 3.678 1.37 1 98.81 145 TYR B C 1
ATOM 3509 O O . TYR B 1 145 ? 18.125 2.805 1.055 1 98.81 145 TYR B O 1
ATOM 3517 N N . ASN B 1 146 ? 17.484 4.961 1.074 1 98.5 146 ASN B N 1
ATOM 3518 C CA . ASN B 1 146 ? 18.766 5.371 0.511 1 98.5 146 ASN B CA 1
ATOM 3519 C C . ASN B 1 146 ? 19.922 5.121 1.485 1 98.5 146 ASN B C 1
ATOM 3521 O O . ASN B 1 146 ? 19.719 5.141 2.701 1 98.5 146 ASN B O 1
ATOM 3525 N N . ARG B 1 147 ? 21.016 4.926 0.954 1 97 147 ARG B N 1
ATOM 3526 C CA . ARG B 1 147 ? 22.25 4.844 1.729 1 97 147 ARG B CA 1
ATOM 3527 C C . ARG B 1 147 ? 23.359 5.652 1.071 1 97 147 ARG B C 1
ATOM 3529 O O . ARG B 1 147 ? 23.75 5.367 -0.063 1 97 147 ARG B O 1
ATOM 3536 N N . HIS B 1 148 ? 23.812 6.582 1.746 1 97.56 148 HIS B N 1
ATOM 3537 C CA . HIS B 1 148 ? 24.844 7.484 1.235 1 97.56 148 HIS B CA 1
ATOM 3538 C C . HIS B 1 148 ? 25.641 8.109 2.373 1 97.56 148 HIS B C 1
ATOM 3540 O O . HIS B 1 148 ? 25.078 8.5 3.395 1 97.56 148 HIS B O 1
ATOM 3546 N N . PRO B 1 149 ? 26.938 8.281 2.219 1 96.94 149 PRO B N 1
ATOM 3547 C CA . PRO B 1 149 ? 27.781 8.742 3.322 1 96.94 149 PRO B CA 1
ATOM 3548 C C . PRO B 1 149 ? 27.609 10.234 3.617 1 96.94 149 PRO B C 1
ATOM 3550 O O . PRO B 1 149 ? 27.969 10.695 4.699 1 96.94 149 PRO B O 1
ATOM 3553 N N . ASP B 1 150 ? 27.016 10.992 2.74 1 97.31 150 ASP B N 1
ATOM 3554 C CA . ASP B 1 150 ? 26.969 12.445 2.908 1 97.31 150 ASP B CA 1
ATOM 3555 C C . ASP B 1 150 ? 25.594 12.891 3.41 1 97.31 150 ASP B C 1
ATOM 3557 O O . ASP B 1 150 ? 25.344 14.086 3.58 1 97.31 150 ASP B O 1
ATOM 3561 N N . HIS B 1 151 ? 24.734 11.977 3.57 1 98.12 151 HIS B N 1
ATOM 3562 C CA . HIS B 1 151 ? 23.375 12.305 3.992 1 98.12 151 HIS B CA 1
ATOM 3563 C C . HIS B 1 151 ? 22.938 11.43 5.156 1 98.12 151 HIS B C 1
ATOM 3565 O O . HIS B 1 151 ? 23.391 10.289 5.293 1 98.12 151 HIS B O 1
ATOM 3571 N N . PRO B 1 152 ? 22.109 11.977 6.059 1 98.44 152 PRO B N 1
ATOM 3572 C CA . PRO B 1 152 ? 21.5 11.102 7.062 1 98.44 152 PRO B CA 1
ATOM 3573 C C . PRO B 1 152 ? 20.5 10.109 6.453 1 98.44 152 PRO B C 1
ATOM 3575 O O . PRO B 1 152 ? 19.562 10.516 5.773 1 98.44 152 PRO B O 1
ATOM 3578 N N . CYS B 1 153 ? 20.734 8.852 6.723 1 98.75 153 CYS B N 1
ATOM 3579 C CA . CYS B 1 153 ? 19.969 7.793 6.086 1 98.75 153 CYS B CA 1
ATOM 3580 C C . CYS B 1 153 ? 19.484 6.77 7.113 1 98.75 153 CYS B C 1
ATOM 3582 O O . CYS B 1 153 ? 20.156 6.535 8.117 1 98.75 153 CYS B O 1
ATOM 3584 N N . VAL B 1 154 ? 18.297 6.234 6.875 1 98.94 154 VAL B N 1
ATOM 3585 C CA . VAL B 1 154 ? 17.828 5.012 7.523 1 98.94 154 VAL B CA 1
ATOM 3586 C C . VAL B 1 154 ? 17.578 3.93 6.477 1 98.94 154 VAL B C 1
ATOM 3588 O O . VAL B 1 154 ? 16.734 4.098 5.594 1 98.94 154 VAL B O 1
ATOM 3591 N N . SER B 1 155 ? 18.297 2.857 6.527 1 98.75 155 SER B N 1
ATOM 3592 C CA . SER B 1 155 ? 18.234 1.84 5.484 1 98.75 155 SER B CA 1
ATOM 3593 C C . SER B 1 155 ? 18.797 0.507 5.977 1 98.75 155 SER B C 1
ATOM 3595 O O . SER B 1 155 ? 19 0.323 7.176 1 98.75 155 SER B O 1
ATOM 3597 N N . VAL B 1 156 ? 18.859 -0.458 5.105 1 98.75 156 VAL B N 1
ATOM 3598 C CA . VAL B 1 156 ? 19.609 -1.686 5.305 1 98.75 156 VAL B CA 1
ATOM 3599 C C . VAL B 1 156 ? 20.812 -1.71 4.363 1 98.75 156 VAL B C 1
ATOM 3601 O O . VAL B 1 156 ? 20.922 -0.869 3.469 1 98.75 156 VAL B O 1
ATOM 3604 N N . ASP B 1 157 ? 21.719 -2.648 4.621 1 98.69 157 ASP B N 1
ATOM 3605 C CA . ASP B 1 157 ? 22.828 -2.871 3.699 1 98.69 157 ASP B CA 1
ATOM 3606 C C . ASP B 1 157 ? 22.391 -3.695 2.494 1 98.69 157 ASP B C 1
ATOM 3608 O O . ASP B 1 157 ? 22.625 -4.902 2.439 1 98.69 157 ASP B O 1
ATOM 3612 N N . GLY B 1 158 ? 21.844 -2.988 1.487 1 98.56 158 GLY B N 1
ATOM 3613 C CA . GLY B 1 158 ? 21.281 -3.66 0.322 1 98.56 158 GLY B CA 1
ATOM 3614 C C . GLY B 1 158 ? 22.344 -4.348 -0.526 1 98.56 158 GLY B C 1
ATOM 3615 O O . GLY B 1 158 ? 22.094 -5.422 -1.079 1 98.56 158 GLY B O 1
ATOM 3616 N N . GLU B 1 159 ? 23.469 -3.693 -0.632 1 98.69 159 GLU B N 1
ATOM 3617 C CA . GLU B 1 159 ? 24.562 -4.273 -1.418 1 98.69 159 GLU B CA 1
ATOM 3618 C C . GLU B 1 159 ? 25.062 -5.566 -0.79 1 98.69 159 GLU B C 1
ATOM 3620 O O . GLU B 1 159 ? 25.156 -6.598 -1.464 1 98.69 159 GLU B O 1
ATOM 3625 N N . GLY B 1 160 ? 25.312 -5.508 0.499 1 98.69 160 GLY B N 1
ATOM 3626 C CA . GLY B 1 160 ? 25.75 -6.711 1.192 1 98.69 160 GLY B CA 1
ATOM 3627 C C . GLY B 1 160 ? 24.703 -7.805 1.202 1 98.69 160 GLY B C 1
ATOM 3628 O O . GLY B 1 160 ? 25.016 -8.984 1.045 1 98.69 160 GLY B O 1
ATOM 3629 N N . ALA B 1 161 ? 23.484 -7.438 1.358 1 98.88 161 ALA B N 1
ATOM 3630 C CA . ALA B 1 161 ? 22.375 -8.383 1.405 1 98.88 161 ALA B CA 1
ATOM 3631 C C . ALA B 1 161 ? 22.281 -9.18 0.108 1 98.88 161 ALA B C 1
ATOM 3633 O O . ALA B 1 161 ? 22.094 -10.398 0.133 1 98.88 161 ALA B O 1
ATOM 3634 N N . VAL B 1 162 ? 22.438 -8.492 -1.026 1 98.88 162 VAL B N 1
ATOM 3635 C CA . VAL B 1 162 ? 22.297 -9.172 -2.311 1 98.88 162 VAL B CA 1
ATOM 3636 C C . VAL B 1 162 ? 23.516 -10.047 -2.572 1 98.88 162 VAL B C 1
ATOM 3638 O O . VAL B 1 162 ? 23.406 -11.141 -3.123 1 98.88 162 VAL B O 1
ATOM 3641 N N . ALA B 1 163 ? 24.719 -9.578 -2.205 1 98.75 163 ALA B N 1
ATOM 3642 C CA . ALA B 1 163 ? 25.906 -10.422 -2.33 1 98.75 163 ALA B CA 1
ATOM 3643 C C . ALA B 1 163 ? 25.734 -11.727 -1.559 1 98.75 163 ALA B C 1
ATOM 3645 O O . ALA B 1 163 ? 26.031 -12.805 -2.078 1 98.75 163 ALA B O 1
ATOM 3646 N N . ASP B 1 164 ? 25.234 -11.594 -0.35 1 98.69 164 ASP B N 1
ATOM 3647 C CA . ASP B 1 164 ? 24.984 -12.773 0.479 1 98.69 164 ASP B CA 1
ATOM 3648 C C . ASP B 1 164 ? 23.938 -13.68 -0.163 1 98.69 164 ASP B C 1
ATOM 3650 O O . ASP B 1 164 ? 24.062 -14.906 -0.099 1 98.69 164 ASP B O 1
ATOM 3654 N N . LEU B 1 165 ? 22.922 -13.086 -0.774 1 98.81 165 LEU B N 1
ATOM 3655 C CA . LEU B 1 165 ? 21.875 -13.852 -1.45 1 98.81 165 LEU B CA 1
ATOM 3656 C C . LEU B 1 165 ? 22.453 -14.664 -2.6 1 98.81 165 LEU B C 1
ATOM 3658 O O . LEU B 1 165 ? 22.125 -15.844 -2.762 1 98.81 165 LEU B O 1
ATOM 3662 N N . VAL B 1 166 ? 23.297 -14.062 -3.367 1 98.75 166 VAL B N 1
ATOM 3663 C CA . VAL B 1 166 ? 23.922 -14.766 -4.484 1 98.75 166 VAL B CA 1
ATOM 3664 C C . VAL B 1 166 ? 24.734 -15.945 -3.963 1 98.75 166 VAL B C 1
ATOM 3666 O O . VAL B 1 166 ? 24.688 -17.047 -4.527 1 98.75 166 VAL B O 1
ATOM 3669 N N . ALA B 1 167 ? 25.484 -15.734 -2.889 1 98.56 167 ALA B N 1
ATOM 3670 C CA . ALA B 1 167 ? 26.266 -16.812 -2.279 1 98.56 167 ALA B CA 1
ATOM 3671 C C . ALA B 1 167 ? 25.359 -17.969 -1.879 1 98.56 167 ALA B C 1
ATOM 3673 O O . ALA B 1 167 ? 25.703 -19.141 -2.086 1 98.56 167 ALA B O 1
ATOM 3674 N N . GLN B 1 168 ? 24.219 -17.656 -1.319 1 98.38 168 GLN B N 1
ATOM 3675 C CA . GLN B 1 168 ? 23.266 -18.688 -0.9 1 98.38 168 GLN B CA 1
ATOM 3676 C C . GLN B 1 168 ? 22.703 -19.438 -2.102 1 98.38 168 GLN B C 1
ATOM 3678 O O . GLN B 1 168 ? 22.562 -20.656 -2.062 1 98.38 168 GLN B O 1
ATOM 3683 N N . LEU B 1 169 ? 22.375 -18.703 -3.16 1 98.56 169 LEU B N 1
ATOM 3684 C CA . LEU B 1 169 ? 21.875 -19.328 -4.375 1 98.56 169 LEU B CA 1
ATOM 3685 C C . LEU B 1 169 ? 22.922 -20.234 -5.004 1 98.56 169 LEU B C 1
ATOM 3687 O O . LEU B 1 169 ? 22.594 -21.328 -5.477 1 98.56 169 LEU B O 1
ATOM 3691 N N . ALA B 1 170 ? 24.156 -19.812 -5.008 1 98.19 170 ALA B N 1
ATOM 3692 C CA . ALA B 1 170 ? 25.25 -20.641 -5.508 1 98.19 170 ALA B CA 1
ATOM 3693 C C . ALA B 1 170 ? 25.406 -21.922 -4.684 1 98.19 170 ALA B C 1
ATOM 3695 O O . ALA B 1 170 ? 25.625 -23 -5.238 1 98.19 170 ALA B O 1
ATOM 3696 N N . ALA B 1 171 ? 25.266 -21.781 -3.389 1 97.75 171 ALA B N 1
ATOM 3697 C CA . ALA B 1 171 ? 25.359 -22.922 -2.492 1 97.75 171 ALA B CA 1
ATOM 3698 C C . ALA B 1 171 ? 24.219 -23.922 -2.754 1 97.75 171 ALA B C 1
ATOM 3700 O O . ALA B 1 171 ? 24.391 -25.125 -2.541 1 97.75 171 ALA B O 1
ATOM 3701 N N . LEU B 1 172 ? 23.125 -23.438 -3.275 1 97.75 172 LEU B N 1
ATOM 3702 C CA . LEU B 1 172 ? 21.984 -24.266 -3.611 1 97.75 172 LEU B CA 1
ATOM 3703 C C . LEU B 1 172 ? 22.156 -24.922 -4.977 1 97.75 172 LEU B C 1
ATOM 3705 O O . LEU B 1 172 ? 21.297 -25.672 -5.434 1 97.75 172 LEU B O 1
ATOM 3709 N N . GLY B 1 173 ? 23.25 -24.516 -5.648 1 97.88 173 GLY B N 1
ATOM 3710 C CA . GLY B 1 173 ? 23.594 -25.188 -6.891 1 97.88 173 GLY B CA 1
ATOM 3711 C C . GLY B 1 173 ? 23.344 -24.344 -8.125 1 97.88 173 GLY B C 1
ATOM 3712 O O . GLY B 1 173 ? 23.609 -24.781 -9.242 1 97.88 173 GLY B O 1
ATOM 3713 N N . HIS B 1 174 ? 22.828 -23.141 -7.98 1 98.12 174 HIS B N 1
ATOM 3714 C CA . HIS B 1 174 ? 22.578 -22.281 -9.133 1 98.12 174 HIS B CA 1
ATOM 3715 C C . HIS B 1 174 ? 23.875 -21.75 -9.719 1 98.12 174 HIS B C 1
ATOM 3717 O O . HIS B 1 174 ? 24.719 -21.219 -8.992 1 98.12 174 HIS B O 1
ATOM 3723 N N . ARG B 1 175 ? 24.016 -21.844 -10.969 1 97.12 175 ARG B N 1
ATOM 3724 C CA . ARG B 1 175 ? 25.188 -21.328 -11.664 1 97.12 175 ARG B CA 1
ATOM 3725 C C . ARG B 1 175 ? 24.812 -20.234 -12.648 1 97.12 175 ARG B C 1
ATOM 3727 O O . ARG B 1 175 ? 25.594 -19.312 -12.906 1 97.12 175 ARG B O 1
ATOM 3734 N N . ARG B 1 176 ? 23.672 -20.359 -13.273 1 97 176 ARG B N 1
ATOM 3735 C CA . ARG B 1 176 ? 23.125 -19.328 -14.148 1 97 176 ARG B CA 1
ATOM 3736 C C . ARG B 1 176 ? 22.109 -18.453 -13.406 1 97 176 ARG B C 1
ATOM 3738 O O . ARG B 1 176 ? 20.922 -18.766 -13.359 1 97 176 ARG B O 1
ATOM 3745 N N . ILE B 1 177 ? 22.625 -17.406 -12.836 1 98.06 177 ILE B N 1
ATOM 3746 C CA . ILE B 1 177 ? 21.797 -16.469 -12.078 1 98.06 177 ILE B CA 1
ATOM 3747 C C . ILE B 1 177 ? 21.719 -15.133 -12.812 1 98.06 177 ILE B C 1
ATOM 3749 O O . ILE B 1 177 ? 22.734 -14.617 -13.289 1 98.06 177 ILE B O 1
ATOM 3753 N N . ALA B 1 178 ? 20.547 -14.602 -13.031 1 98.19 178 ALA B N 1
ATOM 3754 C CA . ALA B 1 178 ? 20.359 -13.281 -13.617 1 98.19 178 ALA B CA 1
ATOM 3755 C C . ALA B 1 178 ? 19.672 -12.336 -12.641 1 98.19 178 ALA B C 1
ATOM 3757 O O . ALA B 1 178 ? 18.984 -12.781 -11.719 1 98.19 178 ALA B O 1
ATOM 3758 N N . MET B 1 179 ? 19.922 -11.102 -12.828 1 98.56 179 MET B N 1
ATOM 3759 C CA . MET B 1 179 ? 19.219 -10.078 -12.07 1 98.56 179 MET B CA 1
ATOM 3760 C C . MET B 1 179 ? 18.219 -9.344 -12.953 1 98.56 179 MET B C 1
ATOM 3762 O O . MET B 1 179 ? 18.516 -9.016 -14.094 1 98.56 179 MET B O 1
ATOM 3766 N N . VAL B 1 180 ? 17.016 -9.195 -12.43 1 98.31 180 VAL B N 1
ATOM 3767 C CA . VAL B 1 180 ? 16.031 -8.289 -13.008 1 98.31 180 VAL B CA 1
ATOM 3768 C C . VAL B 1 180 ? 15.844 -7.074 -12.102 1 98.31 180 VAL B C 1
ATOM 3770 O O . VAL B 1 180 ? 15.422 -7.207 -10.953 1 98.31 180 VAL B O 1
ATOM 3773 N N . SER B 1 181 ? 16.156 -5.906 -12.641 1 98.12 181 SER B N 1
ATOM 3774 C CA . SER B 1 181 ? 16.172 -4.695 -11.828 1 98.12 181 SER B CA 1
ATOM 3775 C C . SER B 1 181 ? 15.336 -3.586 -12.469 1 98.12 181 SER B C 1
ATOM 3777 O O . SER B 1 181 ? 15.25 -3.498 -13.695 1 98.12 181 SER B O 1
ATOM 3779 N N . GLY B 1 182 ? 14.734 -2.799 -11.523 1 96.75 182 GLY B N 1
ATOM 3780 C CA . GLY B 1 182 ? 14.281 -1.527 -12.062 1 96.75 182 GLY B CA 1
ATOM 3781 C C . GLY B 1 182 ? 15.398 -0.708 -12.68 1 96.75 182 GLY B C 1
ATOM 3782 O O . GLY B 1 182 ? 16.578 -0.972 -12.43 1 96.75 182 GLY B O 1
ATOM 3783 N N . GLN B 1 183 ? 14.984 0.26 -13.398 1 95.75 183 GLN B N 1
ATOM 3784 C CA . GLN B 1 183 ? 15.969 1.099 -14.078 1 95.75 183 GLN B CA 1
ATOM 3785 C C . GLN B 1 183 ? 17 1.649 -13.086 1 95.75 183 GLN B C 1
ATOM 3787 O O . GLN B 1 183 ? 16.656 2.439 -12.203 1 95.75 183 GLN B O 1
ATOM 3792 N N . LEU B 1 184 ? 18.25 1.31 -13.312 1 95.81 184 LEU B N 1
ATOM 3793 C CA . LEU B 1 184 ? 19.328 1.636 -12.391 1 95.81 184 LEU B CA 1
ATOM 3794 C C . LEU B 1 184 ? 19.5 3.146 -12.273 1 95.81 184 LEU B C 1
ATOM 3796 O O . LEU B 1 184 ? 19.734 3.664 -11.18 1 95.81 184 LEU B O 1
ATOM 3800 N N . ALA B 1 185 ? 19.297 3.85 -13.289 1 93.62 185 ALA B N 1
ATOM 3801 C CA . ALA B 1 185 ? 19.5 5.297 -13.312 1 93.62 185 ALA B CA 1
ATOM 3802 C C . ALA B 1 185 ? 18.453 6.004 -12.445 1 93.62 185 ALA B C 1
ATOM 3804 O O . ALA B 1 185 ? 18.656 7.156 -12.047 1 93.62 185 ALA B O 1
ATOM 3805 N N . ALA B 1 186 ? 17.438 5.285 -12.094 1 93.81 186 ALA B N 1
ATOM 3806 C CA . ALA B 1 186 ? 16.328 5.918 -11.383 1 93.81 186 ALA B CA 1
ATOM 3807 C C . ALA B 1 186 ? 16.344 5.547 -9.906 1 93.81 186 ALA B C 1
ATOM 3809 O O . ALA B 1 186 ? 15.469 5.973 -9.141 1 93.81 186 ALA B O 1
ATOM 3810 N N . SER B 1 187 ? 17.328 4.836 -9.5 1 97.12 187 SER B N 1
ATOM 3811 C CA . SER B 1 187 ? 17.281 4.332 -8.133 1 97.12 187 SER B CA 1
ATOM 3812 C C . SER B 1 187 ? 18.672 3.957 -7.637 1 97.12 187 SER B C 1
ATOM 3814 O O . SER B 1 187 ? 19.25 2.959 -8.078 1 97.12 187 SER B O 1
ATOM 3816 N N . ASP B 1 188 ? 19.125 4.734 -6.664 1 97.5 188 ASP B N 1
ATOM 3817 C CA . ASP B 1 188 ? 20.406 4.41 -6.043 1 97.5 188 ASP B CA 1
ATOM 3818 C C . ASP B 1 188 ? 20.344 3.072 -5.309 1 97.5 188 ASP B C 1
ATOM 3820 O O . ASP B 1 188 ? 21.328 2.346 -5.234 1 97.5 188 ASP B O 1
ATOM 3824 N N . ARG B 1 189 ? 19.203 2.691 -4.727 1 97.88 189 ARG B N 1
ATOM 3825 C CA . ARG B 1 189 ? 18.984 1.405 -4.07 1 97.88 189 ARG B CA 1
ATOM 3826 C C . ARG B 1 189 ? 19.188 0.253 -5.055 1 97.88 189 ARG B C 1
ATOM 3828 O O . ARG B 1 189 ? 19.891 -0.714 -4.754 1 97.88 189 ARG B O 1
ATOM 3835 N N . ALA B 1 190 ? 18.562 0.446 -6.254 1 98 190 ALA B N 1
ATOM 3836 C CA . ALA B 1 190 ? 18.734 -0.562 -7.297 1 98 190 ALA B CA 1
ATOM 3837 C C . ALA B 1 190 ? 20.203 -0.693 -7.699 1 98 190 ALA B C 1
ATOM 3839 O O . ALA B 1 190 ? 20.688 -1.801 -7.926 1 98 190 ALA B O 1
ATOM 3840 N N . GLN B 1 191 ? 20.891 0.431 -7.766 1 98.38 191 GLN B N 1
ATOM 3841 C CA . GLN B 1 191 ? 22.297 0.416 -8.102 1 98.38 191 GLN B CA 1
ATOM 3842 C C . GLN B 1 191 ? 23.109 -0.359 -7.055 1 98.38 191 GLN B C 1
ATOM 3844 O O . GLN B 1 191 ? 23.969 -1.165 -7.406 1 98.38 191 GLN B O 1
ATOM 3849 N N . GLN B 1 192 ? 22.859 -0.119 -5.848 1 98.5 192 GLN B N 1
ATOM 3850 C CA . GLN B 1 192 ? 23.562 -0.792 -4.762 1 98.5 192 GLN B CA 1
ATOM 3851 C C . GLN B 1 192 ? 23.312 -2.297 -4.789 1 98.5 192 GLN B C 1
ATOM 3853 O O . GLN B 1 192 ? 24.234 -3.09 -4.641 1 98.5 192 GLN B O 1
ATOM 3858 N N . ARG B 1 193 ? 22.078 -2.656 -4.973 1 98.69 193 ARG B N 1
ATOM 3859 C CA . ARG B 1 193 ? 21.734 -4.07 -5.059 1 98.69 193 ARG B CA 1
ATOM 3860 C C . ARG B 1 193 ? 22.391 -4.727 -6.266 1 98.69 193 ARG B C 1
ATOM 3862 O O . ARG B 1 193 ? 22.859 -5.863 -6.184 1 98.69 193 ARG B O 1
ATOM 3869 N N . CYS B 1 194 ? 22.438 -3.961 -7.355 1 98.75 194 CYS B N 1
ATOM 3870 C CA . CYS B 1 194 ? 23.109 -4.465 -8.547 1 98.75 194 CYS B CA 1
ATOM 3871 C C . CYS B 1 194 ? 24.594 -4.664 -8.289 1 98.75 194 CYS B C 1
ATOM 3873 O O . CYS B 1 194 ? 25.188 -5.668 -8.711 1 98.75 194 CYS B O 1
ATOM 3875 N N . ARG B 1 195 ? 25.234 -3.705 -7.613 1 98.56 195 ARG B N 1
ATOM 3876 C CA . ARG B 1 195 ? 26.641 -3.871 -7.246 1 98.56 195 ARG B CA 1
ATOM 3877 C C . ARG B 1 195 ? 26.844 -5.109 -6.379 1 98.56 195 ARG B C 1
ATOM 3879 O O . ARG B 1 195 ? 27.828 -5.84 -6.543 1 98.56 195 ARG B O 1
ATOM 3886 N N . GLY B 1 196 ? 25.891 -5.328 -5.492 1 98.81 196 GLY B N 1
ATOM 3887 C CA . GLY B 1 196 ? 25.938 -6.535 -4.684 1 98.81 196 GLY B CA 1
ATOM 3888 C C . GLY B 1 196 ? 25.812 -7.809 -5.504 1 98.81 196 GLY B C 1
ATOM 3889 O O . GLY B 1 196 ? 26.516 -8.789 -5.234 1 98.81 196 GLY B O 1
ATOM 3890 N N . PHE B 1 197 ? 24.984 -7.742 -6.488 1 98.88 197 PHE B N 1
ATOM 3891 C CA . PHE B 1 197 ? 24.797 -8.875 -7.383 1 98.88 197 PHE B CA 1
ATOM 3892 C C . PHE B 1 197 ? 26.078 -9.203 -8.133 1 98.88 197 PHE B C 1
ATOM 3894 O O . PHE B 1 197 ? 26.531 -10.352 -8.125 1 98.88 197 PHE B O 1
ATOM 3901 N N . VAL B 1 198 ? 26.625 -8.211 -8.695 1 98.62 198 VAL B N 1
ATOM 3902 C CA . VAL B 1 198 ? 27.844 -8.367 -9.477 1 98.62 198 VAL B CA 1
ATOM 3903 C C . VAL B 1 198 ? 28.953 -8.914 -8.578 1 98.62 198 VAL B C 1
ATOM 3905 O O . VAL B 1 198 ? 29.641 -9.875 -8.945 1 98.62 198 VAL B O 1
ATOM 3908 N N . ARG B 1 199 ? 29.141 -8.359 -7.434 1 98.38 199 ARG B N 1
ATOM 3909 C CA . ARG B 1 199 ? 30.172 -8.781 -6.488 1 98.38 199 ARG B CA 1
ATOM 3910 C C . ARG B 1 199 ? 29.938 -10.227 -6.047 1 98.38 199 ARG B C 1
ATOM 3912 O O . ARG B 1 199 ? 30.891 -11.016 -5.977 1 98.38 199 ARG B O 1
ATOM 3919 N N . GLY B 1 200 ? 28.688 -10.547 -5.738 1 98.56 200 GLY B N 1
ATOM 3920 C CA . GLY B 1 200 ? 28.344 -11.898 -5.324 1 98.56 200 GLY B CA 1
ATOM 3921 C C . GLY B 1 200 ? 28.641 -12.938 -6.391 1 98.56 200 GLY B C 1
ATOM 3922 O O . GLY B 1 200 ? 29.172 -14.008 -6.09 1 98.56 200 GLY B O 1
ATOM 3923 N N . MET B 1 201 ? 28.328 -12.602 -7.613 1 98.5 201 MET B N 1
ATOM 3924 C CA . MET B 1 201 ? 28.609 -13.492 -8.734 1 98.5 201 MET B CA 1
ATOM 3925 C C . MET B 1 201 ? 30.109 -13.758 -8.852 1 98.5 201 MET B C 1
ATOM 3927 O O . MET B 1 201 ? 30.531 -14.906 -8.992 1 98.5 201 MET B O 1
ATOM 3931 N N . ALA B 1 202 ? 30.859 -12.711 -8.781 1 98.12 202 ALA B N 1
ATOM 3932 C CA . ALA B 1 202 ? 32.312 -12.82 -8.883 1 98.12 202 ALA B CA 1
ATOM 3933 C C . ALA B 1 202 ? 32.875 -13.656 -7.738 1 98.12 202 ALA B C 1
ATOM 3935 O O . ALA B 1 202 ? 33.719 -14.539 -7.961 1 98.12 202 ALA B O 1
ATOM 3936 N N . GLN B 1 203 ? 32.406 -13.422 -6.566 1 98 203 GLN B N 1
ATOM 3937 C CA . GLN B 1 203 ? 32.906 -14.094 -5.379 1 98 203 GLN B CA 1
ATOM 3938 C C . GLN B 1 203 ? 32.594 -15.586 -5.418 1 98 203 GLN B C 1
ATOM 3940 O O . GLN B 1 203 ? 33.375 -16.406 -4.898 1 98 203 GLN B O 1
ATOM 3945 N N . ALA B 1 204 ? 31.516 -15.891 -6.059 1 97.69 204 ALA B N 1
ATOM 3946 C CA . ALA B 1 204 ? 31.094 -17.281 -6.152 1 97.69 204 ALA B CA 1
ATOM 3947 C C . ALA B 1 204 ? 31.781 -17.984 -7.324 1 97.69 204 ALA B C 1
ATOM 3949 O O . ALA B 1 204 ? 31.562 -19.172 -7.551 1 97.69 204 ALA B O 1
ATOM 3950 N N . GLY B 1 205 ? 32.531 -17.266 -8.094 1 97.38 205 GLY B N 1
ATOM 3951 C CA . GLY B 1 205 ? 33.25 -17.828 -9.234 1 97.38 205 GLY B CA 1
ATOM 3952 C C . GLY B 1 205 ? 32.344 -18.109 -10.414 1 97.38 205 GLY B C 1
ATOM 3953 O O . GLY B 1 205 ? 32.625 -19 -11.219 1 97.38 205 GLY B O 1
ATOM 3954 N N . LEU B 1 206 ? 31.281 -17.375 -10.492 1 96.81 206 LEU B N 1
ATOM 3955 C CA . LEU B 1 206 ? 30.312 -17.609 -11.562 1 96.81 206 LEU B CA 1
ATOM 3956 C C . LEU B 1 206 ? 30.609 -16.703 -12.758 1 96.81 206 LEU B C 1
ATOM 3958 O O . LEU B 1 206 ? 31.438 -15.805 -12.68 1 96.81 206 LEU B O 1
ATOM 3962 N N . ALA B 1 207 ? 29.938 -17.016 -13.906 1 91.81 207 ALA B N 1
ATOM 3963 C CA . ALA B 1 207 ? 30.078 -16.219 -15.117 1 91.81 207 ALA B CA 1
ATOM 3964 C C . ALA B 1 207 ? 29.625 -14.773 -14.883 1 91.81 207 ALA B C 1
ATOM 3966 O O . ALA B 1 207 ? 28.938 -14.484 -13.898 1 91.81 207 ALA B O 1
ATOM 3967 N N . PRO B 1 208 ? 29.922 -13.961 -15.875 1 88.56 208 PRO B N 1
ATOM 3968 C CA . PRO B 1 208 ? 29.578 -12.547 -15.711 1 88.56 208 PRO B CA 1
ATOM 3969 C C . PRO B 1 208 ? 28.078 -12.336 -15.492 1 88.56 208 PRO B C 1
ATOM 3971 O O . PRO B 1 208 ? 2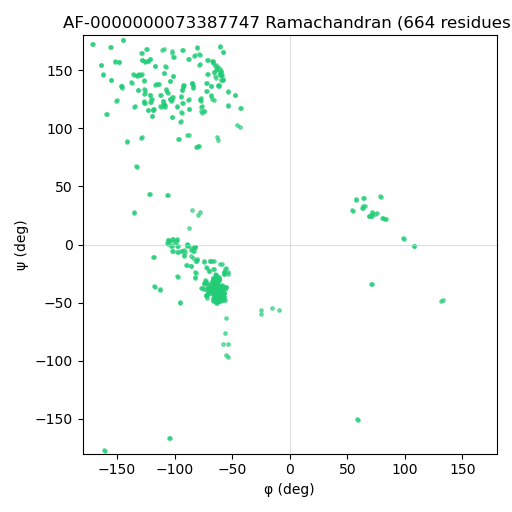7.25 -12.984 -16.156 1 88.56 208 PRO B O 1
ATOM 3974 N N . ALA B 1 209 ? 27.828 -11.398 -14.742 1 84.94 209 ALA B N 1
ATOM 3975 C CA . ALA B 1 209 ? 26.484 -11.102 -14.273 1 84.94 209 ALA B CA 1
ATOM 3976 C C . ALA B 1 209 ? 25.609 -10.609 -15.422 1 84.94 209 ALA B C 1
ATOM 3978 O O . ALA B 1 209 ? 25.984 -9.688 -16.156 1 84.94 209 ALA B O 1
ATOM 3979 N N . ARG B 1 210 ? 24.5 -11.195 -15.586 1 94.25 210 ARG B N 1
ATOM 3980 C CA . ARG B 1 210 ? 23.484 -10.727 -16.516 1 94.25 210 ARG B CA 1
ATOM 3981 C C . ARG B 1 210 ? 22.422 -9.906 -15.797 1 94.25 210 ARG B C 1
ATOM 3983 O O . ARG B 1 210 ? 21.75 -10.406 -14.891 1 94.25 210 ARG B O 1
ATOM 3990 N N . VAL B 1 211 ? 22.312 -8.633 -16.203 1 97.25 211 VAL B N 1
ATOM 3991 C CA . VAL B 1 211 ? 21.344 -7.727 -15.57 1 97.25 211 VAL B CA 1
ATOM 3992 C C . VAL B 1 211 ? 20.344 -7.23 -16.625 1 97.25 211 VAL B C 1
ATOM 3994 O O . VAL B 1 211 ? 20.75 -6.703 -17.656 1 97.25 211 VAL B O 1
ATOM 3997 N N . VAL B 1 212 ? 19.094 -7.426 -16.359 1 96.62 212 VAL B N 1
ATOM 3998 C CA . VAL B 1 212 ? 18 -6.926 -17.188 1 96.62 212 VAL B CA 1
ATOM 3999 C C . VAL B 1 212 ? 17.281 -5.781 -16.484 1 96.62 212 VAL B C 1
ATOM 4001 O O . VAL B 1 212 ? 16.75 -5.965 -15.391 1 96.62 212 VAL B O 1
ATOM 4004 N N . GLU B 1 213 ? 17.312 -4.668 -17.141 1 97.12 213 GLU B N 1
ATOM 4005 C CA . GLU B 1 213 ? 16.594 -3.527 -16.562 1 97.12 213 GLU B CA 1
ATOM 4006 C C . GLU B 1 213 ? 15.164 -3.441 -17.109 1 97.12 213 GLU B C 1
ATOM 4008 O O . GLU B 1 213 ? 14.938 -3.637 -18.297 1 97.12 213 GLU B O 1
ATOM 4013 N N . VAL B 1 214 ? 14.242 -3.207 -16.172 1 96.62 214 VAL B N 1
ATOM 4014 C CA . VAL B 1 214 ? 12.844 -3.033 -16.516 1 96.62 214 VAL B CA 1
ATOM 4015 C C . VAL B 1 214 ? 12.305 -1.747 -15.898 1 96.62 214 VAL B C 1
ATOM 4017 O O . VAL B 1 214 ? 12.898 -1.213 -14.953 1 96.62 214 VAL B O 1
ATOM 4020 N N . PRO B 1 215 ? 11.227 -1.227 -16.453 1 92.94 215 PRO B N 1
ATOM 4021 C CA . PRO B 1 215 ? 10.617 -0.07 -15.797 1 92.94 215 PRO B CA 1
ATOM 4022 C C . PRO B 1 215 ? 10.094 -0.398 -14.406 1 92.94 215 PRO B C 1
ATOM 4024 O O . PRO B 1 215 ? 9.672 -1.53 -14.148 1 92.94 215 PRO B O 1
ATOM 4027 N N . PHE B 1 216 ? 10.094 0.615 -13.547 1 85.19 216 PHE B N 1
ATOM 4028 C CA . PHE B 1 216 ? 9.57 0.418 -12.203 1 85.19 216 PHE B CA 1
ATOM 4029 C C . PHE B 1 216 ? 8.047 0.405 -12.203 1 85.19 216 PHE B C 1
ATOM 4031 O O . PHE B 1 216 ? 7.43 -0.341 -11.445 1 85.19 216 PHE B O 1
ATOM 4038 N N . VAL B 1 217 ? 7.441 1.217 -13 1 82.44 217 VAL B N 1
ATOM 4039 C CA . VAL B 1 217 ? 6 1.435 -12.93 1 82.44 217 VAL B CA 1
ATOM 4040 C C . VAL B 1 217 ? 5.289 0.526 -13.93 1 82.44 217 VAL B C 1
ATOM 4042 O O . VAL B 1 217 ? 4.418 -0.26 -13.555 1 82.44 217 VAL B O 1
ATOM 4045 N N . GLU B 1 218 ? 5.73 0.536 -15.094 1 82.75 218 GLU B N 1
ATOM 4046 C CA . GLU B 1 218 ? 5.117 -0.282 -16.141 1 82.75 218 GLU B CA 1
ATOM 4047 C C . GLU B 1 218 ? 5.562 -1.737 -16.031 1 82.75 218 GLU B C 1
ATOM 4049 O O . GLU B 1 218 ? 6.652 -2.023 -15.523 1 82.75 218 GLU B O 1
ATOM 4054 N N . THR B 1 219 ? 4.688 -2.547 -16.547 1 84.31 219 THR B N 1
ATOM 4055 C CA . THR B 1 219 ? 5.051 -3.961 -16.531 1 84.31 219 THR B CA 1
ATOM 4056 C C . THR B 1 219 ? 5.934 -4.309 -17.719 1 84.31 219 THR B C 1
ATOM 4058 O O . THR B 1 219 ? 5.789 -3.73 -18.797 1 84.31 219 THR B O 1
ATOM 4061 N N . ALA B 1 220 ? 6.977 -5.062 -17.453 1 87.56 220 ALA B N 1
ATOM 4062 C CA . ALA B 1 220 ? 7.848 -5.57 -18.516 1 87.56 220 ALA B CA 1
ATOM 4063 C C . ALA B 1 220 ? 7.906 -7.094 -18.484 1 87.56 220 ALA B C 1
ATOM 4065 O O . ALA B 1 220 ? 8.984 -7.684 -18.594 1 87.56 220 ALA B O 1
ATOM 4066 N N . VAL B 1 221 ? 6.785 -7.641 -18.312 1 94.12 221 VAL B N 1
ATOM 4067 C CA . VAL B 1 221 ? 6.66 -9.078 -18.125 1 94.12 221 VAL B CA 1
ATOM 4068 C C . VAL B 1 221 ? 7.086 -9.812 -19.391 1 94.12 221 VAL B C 1
ATOM 4070 O O . VAL B 1 221 ? 7.75 -10.852 -19.328 1 94.12 221 VAL B O 1
ATOM 4073 N N . GLN B 1 222 ? 6.797 -9.25 -20.531 1 92.75 222 GLN B N 1
ATOM 4074 C CA . GLN B 1 222 ? 7.105 -9.891 -21.812 1 92.75 222 GLN B CA 1
ATOM 4075 C C . GLN B 1 222 ? 8.617 -9.969 -22.031 1 92.75 222 GLN B C 1
ATOM 4077 O O . GLN B 1 222 ? 9.125 -10.984 -22.516 1 92.75 222 GLN B O 1
ATOM 4082 N N . GLU B 1 223 ? 9.258 -8.922 -21.688 1 92.75 223 GLU B N 1
ATOM 4083 C CA . GLU B 1 223 ? 10.703 -8.883 -21.844 1 92.75 223 GLU B CA 1
ATOM 4084 C C . GLU B 1 223 ? 11.383 -9.953 -21 1 92.75 223 GLU B C 1
ATOM 4086 O O . GLU B 1 223 ? 12.289 -10.641 -21.469 1 92.75 223 GLU B O 1
ATOM 4091 N N . VAL B 1 224 ? 10.969 -10.102 -19.844 1 96.31 224 VAL B N 1
ATOM 4092 C CA . VAL B 1 224 ? 11.539 -11.086 -18.922 1 96.31 224 VAL B CA 1
ATOM 4093 C C . VAL B 1 224 ? 11.18 -12.492 -19.391 1 96.31 224 VAL B C 1
ATOM 4095 O O . VAL B 1 224 ? 12.008 -13.406 -19.328 1 96.31 224 VAL B O 1
ATOM 4098 N N . ALA B 1 225 ? 9.961 -12.648 -19.875 1 96.81 225 ALA B N 1
ATOM 4099 C CA . ALA B 1 225 ? 9.539 -13.953 -20.391 1 96.81 225 ALA B CA 1
ATOM 4100 C C . ALA B 1 225 ? 10.414 -14.398 -21.547 1 96.81 225 ALA B C 1
ATOM 4102 O O . ALA B 1 225 ? 10.75 -15.578 -21.656 1 96.81 225 ALA B O 1
ATOM 4103 N N . GLU B 1 226 ? 10.766 -13.5 -22.375 1 95.06 226 GLU B N 1
ATOM 4104 C CA . GLU B 1 226 ? 11.625 -13.82 -23.516 1 95.06 226 GLU B CA 1
ATOM 4105 C C . GLU B 1 226 ? 13 -14.289 -23.047 1 95.06 226 GLU B C 1
ATOM 4107 O O . GLU B 1 226 ? 13.562 -15.227 -23.609 1 95.06 226 GLU B O 1
ATOM 4112 N N . LEU B 1 227 ? 13.508 -13.609 -22.078 1 93.88 227 LEU B N 1
ATOM 4113 C CA . LEU B 1 227 ? 14.766 -14.031 -21.469 1 93.88 227 LEU B CA 1
ATOM 4114 C C . LEU B 1 227 ? 14.672 -15.469 -20.969 1 93.88 227 LEU B C 1
ATOM 4116 O O . LEU B 1 227 ? 15.594 -16.266 -21.172 1 93.88 227 LEU B O 1
ATOM 4120 N N . LEU B 1 228 ? 13.578 -15.867 -20.438 1 97 228 LEU B N 1
ATOM 4121 C CA . LEU B 1 228 ? 13.391 -17.156 -19.766 1 97 228 LEU B CA 1
ATOM 4122 C C . LEU B 1 228 ? 13.141 -18.266 -20.781 1 97 228 LEU B C 1
ATOM 4124 O O . LEU B 1 228 ? 13.227 -19.438 -20.453 1 97 228 LEU B O 1
ATOM 4128 N N . ARG B 1 229 ? 12.852 -17.859 -22 1 95.56 229 ARG B N 1
ATOM 4129 C CA . ARG B 1 229 ? 12.617 -18.844 -23.062 1 95.56 229 ARG B CA 1
ATOM 4130 C C . ARG B 1 229 ? 13.906 -19.156 -23.812 1 95.56 229 ARG B C 1
ATOM 4132 O O . ARG B 1 229 ? 13.945 -20.078 -24.625 1 95.56 229 ARG B O 1
ATOM 4139 N N . GLY B 1 230 ? 14.906 -18.516 -23.516 1 91.5 230 GLY B N 1
ATOM 4140 C CA . GLY B 1 230 ? 16.156 -18.672 -24.25 1 91.5 230 GLY B CA 1
ATOM 4141 C C . GLY B 1 230 ? 16.922 -19.922 -23.828 1 91.5 230 GLY B C 1
ATOM 4142 O O . GLY B 1 230 ? 16.625 -20.531 -22.812 1 91.5 230 GLY B O 1
ATOM 4143 N N . PRO B 1 231 ? 17.875 -20.328 -24.641 1 88.31 231 PRO B N 1
ATOM 4144 C CA . PRO B 1 231 ? 18.625 -21.562 -24.391 1 88.31 231 PRO B CA 1
ATOM 4145 C C . PRO B 1 231 ? 19.5 -21.469 -23.141 1 88.31 231 PRO B C 1
ATOM 4147 O O . PRO B 1 231 ? 19.812 -22.5 -22.516 1 88.31 231 PRO B O 1
ATOM 4150 N N . GLN B 1 232 ? 19.969 -20.344 -22.781 1 88.75 232 GLN B N 1
ATOM 4151 C CA . GLN B 1 232 ? 20.797 -20.172 -21.578 1 88.75 232 GLN B CA 1
ATOM 4152 C C . GLN B 1 232 ? 20 -19.484 -20.469 1 88.75 232 GLN B C 1
ATOM 4154 O O . GLN B 1 232 ? 20.531 -18.625 -19.766 1 88.75 232 GLN B O 1
ATOM 4159 N N . ARG B 1 233 ? 18.781 -19.969 -20.375 1 93.5 233 ARG B N 1
ATOM 4160 C CA . ARG B 1 233 ? 17.953 -19.297 -19.375 1 93.5 233 ARG B CA 1
ATOM 4161 C C . ARG B 1 233 ? 18.5 -19.516 -17.969 1 93.5 233 ARG B C 1
ATOM 4163 O O . ARG B 1 233 ? 19.031 -20.594 -17.656 1 93.5 233 ARG B O 1
ATOM 4170 N N . PRO B 1 234 ? 18.375 -18.547 -17.141 1 97 234 PRO B N 1
ATOM 4171 C CA . PRO B 1 234 ? 18.797 -18.703 -15.75 1 97 234 PRO B CA 1
ATOM 4172 C C . PRO B 1 234 ? 17.938 -19.703 -14.984 1 97 234 PRO B C 1
ATOM 4174 O O . PRO B 1 234 ? 16.812 -19.984 -15.391 1 97 234 PRO B O 1
ATOM 4177 N N . THR B 1 235 ? 18.531 -20.234 -13.93 1 97.69 235 THR B N 1
ATOM 4178 C CA . THR B 1 235 ? 17.781 -21.094 -13.023 1 97.69 235 THR B CA 1
ATOM 4179 C C . THR B 1 235 ? 17.391 -20.344 -11.758 1 97.69 235 THR B C 1
ATOM 4181 O O . THR B 1 235 ? 16.672 -20.859 -10.906 1 97.69 235 THR B O 1
ATOM 4184 N N . ALA B 1 236 ? 17.875 -19.094 -11.625 1 98.5 236 ALA B N 1
ATOM 4185 C CA . ALA B 1 236 ? 17.484 -18.219 -10.531 1 98.5 236 ALA B CA 1
ATOM 4186 C C . ALA B 1 236 ? 17.453 -16.75 -10.984 1 98.5 236 ALA B C 1
ATOM 4188 O O . ALA B 1 236 ? 18.328 -16.312 -11.734 1 98.5 236 ALA B O 1
ATOM 4189 N N . LEU B 1 237 ? 16.422 -16.078 -10.578 1 98.62 237 LEU B N 1
ATOM 4190 C CA . LEU B 1 237 ? 16.328 -14.633 -10.758 1 98.62 237 LEU B CA 1
ATOM 4191 C C . LEU B 1 237 ? 16.453 -13.906 -9.422 1 98.62 237 LEU B C 1
ATOM 4193 O O . LEU B 1 237 ? 15.727 -14.211 -8.477 1 98.62 237 LEU B O 1
ATOM 4197 N N . VAL B 1 238 ? 17.375 -13.039 -9.336 1 98.88 238 VAL B N 1
ATOM 4198 C CA . VAL B 1 238 ? 17.453 -12.055 -8.266 1 98.88 238 VAL B CA 1
ATOM 4199 C C . VAL B 1 238 ? 16.781 -10.758 -8.719 1 98.88 238 VAL B C 1
ATOM 4201 O O . VAL B 1 238 ? 17.25 -10.086 -9.633 1 98.88 238 VAL B O 1
ATOM 4204 N N . CYS B 1 239 ? 15.703 -10.43 -8.078 1 98.75 239 CYS B N 1
ATOM 4205 C CA . CYS B 1 239 ? 14.969 -9.234 -8.469 1 98.75 239 CYS B CA 1
ATOM 4206 C C . CYS B 1 239 ? 15.266 -8.078 -7.523 1 98.75 239 CYS B C 1
ATOM 4208 O O . CYS B 1 239 ? 15.383 -8.273 -6.312 1 98.75 239 CYS B O 1
ATOM 4210 N N . SER B 1 240 ? 15.305 -6.883 -8.047 1 98.38 240 SER B N 1
ATOM 4211 C CA . SER B 1 240 ? 15.734 -5.734 -7.258 1 98.38 240 SER B CA 1
ATOM 4212 C C . SER B 1 240 ? 14.703 -5.375 -6.191 1 98.38 240 SER B C 1
ATOM 4214 O O . SER B 1 240 ? 15.016 -4.652 -5.242 1 98.38 240 SER B O 1
ATOM 4216 N N . ASN B 1 241 ? 13.469 -5.762 -6.371 1 98.31 241 ASN B N 1
ATOM 4217 C CA . ASN B 1 241 ? 12.453 -5.59 -5.34 1 98.31 241 ASN B CA 1
ATOM 4218 C C . ASN B 1 241 ? 11.312 -6.594 -5.504 1 98.31 241 ASN B C 1
ATOM 4220 O O . ASN B 1 241 ? 11.266 -7.324 -6.492 1 98.31 241 ASN B O 1
ATOM 4224 N N . ASP B 1 242 ? 10.469 -6.648 -4.535 1 98.5 242 ASP B N 1
ATOM 4225 C CA . ASP B 1 242 ? 9.414 -7.656 -4.484 1 98.5 242 ASP B CA 1
ATOM 4226 C C . ASP B 1 242 ? 8.406 -7.457 -5.613 1 98.5 242 ASP B C 1
ATOM 4228 O O . ASP B 1 242 ? 7.875 -8.422 -6.16 1 98.5 242 ASP B O 1
ATOM 4232 N N . LEU B 1 243 ? 8.094 -6.238 -5.938 1 97.94 243 LEU B N 1
ATOM 4233 C CA . LEU B 1 243 ? 7.125 -5.992 -7.004 1 97.94 243 LEU B CA 1
ATOM 4234 C C . LEU B 1 243 ? 7.625 -6.555 -8.328 1 97.94 243 LEU B C 1
ATOM 4236 O O . LEU B 1 243 ? 6.875 -7.207 -9.055 1 97.94 243 LEU B O 1
ATOM 4240 N N . ILE B 1 244 ? 8.875 -6.328 -8.625 1 97.81 244 ILE B N 1
ATOM 4241 C CA . ILE B 1 244 ? 9.477 -6.879 -9.836 1 97.81 244 ILE B CA 1
ATOM 4242 C C . ILE B 1 244 ? 9.523 -8.398 -9.742 1 97.81 244 ILE B C 1
ATOM 4244 O O . ILE B 1 244 ? 9.305 -9.102 -10.742 1 97.81 244 ILE B O 1
ATOM 4248 N N . ALA B 1 245 ? 9.773 -8.914 -8.547 1 98.56 245 ALA B N 1
ATOM 4249 C CA . ALA B 1 245 ? 9.758 -10.359 -8.359 1 98.56 245 ALA B CA 1
ATOM 4250 C C . ALA B 1 245 ? 8.383 -10.938 -8.688 1 98.56 245 ALA B C 1
ATOM 4252 O O . ALA B 1 245 ? 8.273 -11.977 -9.336 1 98.56 245 ALA B O 1
ATOM 4253 N N . ILE B 1 246 ? 7.367 -10.273 -8.25 1 98 246 ILE B N 1
ATOM 4254 C CA . ILE B 1 246 ? 6 -10.703 -8.523 1 98 246 ILE B CA 1
ATOM 4255 C C . ILE B 1 246 ? 5.75 -10.711 -10.023 1 98 246 ILE B C 1
ATOM 4257 O O . ILE B 1 246 ? 5.184 -11.672 -10.562 1 98 246 ILE B O 1
ATOM 4261 N N . ARG B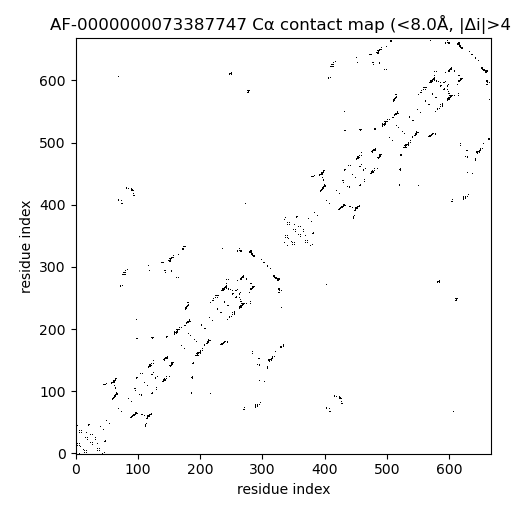 1 247 ? 6.215 -9.742 -10.719 1 97.88 247 ARG B N 1
ATOM 4262 C CA . ARG B 1 247 ? 6.086 -9.672 -12.164 1 97.88 247 ARG B CA 1
ATOM 4263 C C . ARG B 1 247 ? 6.902 -10.766 -12.844 1 97.88 247 ARG B C 1
ATOM 4265 O O . ARG B 1 247 ? 6.504 -11.297 -13.883 1 97.88 247 ARG B O 1
ATOM 4272 N N . CYS B 1 248 ? 7.996 -11.109 -12.227 1 98.06 248 CYS B N 1
ATOM 4273 C CA . CYS B 1 248 ? 8.836 -12.18 -12.766 1 98.06 248 CYS B CA 1
ATOM 4274 C C . CYS B 1 248 ? 8.156 -13.531 -12.594 1 98.06 248 CYS B C 1
ATOM 4276 O O . CYS B 1 248 ? 8.344 -14.43 -13.422 1 98.06 248 CYS B O 1
ATOM 4278 N N . LEU B 1 249 ? 7.398 -13.719 -11.5 1 97.81 249 LEU B N 1
ATOM 4279 C CA . LEU B 1 249 ? 6.602 -14.938 -11.375 1 97.81 249 LEU B CA 1
ATOM 4280 C C . LEU B 1 249 ? 5.652 -15.086 -12.555 1 97.81 249 LEU B C 1
ATOM 4282 O O . LEU B 1 249 ? 5.496 -16.188 -13.094 1 97.81 249 LEU B O 1
ATOM 4286 N N . ARG B 1 250 ? 5.051 -14.008 -12.938 1 96.56 250 ARG B N 1
ATOM 4287 C CA . ARG B 1 250 ? 4.156 -14.016 -14.094 1 96.56 250 ARG B CA 1
ATOM 4288 C C . ARG B 1 250 ? 4.918 -14.336 -15.375 1 96.56 250 ARG B C 1
ATOM 4290 O O . ARG B 1 250 ? 4.457 -15.133 -16.188 1 96.56 250 ARG B O 1
ATOM 4297 N N . ALA B 1 251 ? 6.074 -13.703 -15.523 1 97.69 251 ALA B N 1
ATOM 4298 C CA . ALA B 1 251 ? 6.914 -13.969 -16.688 1 97.69 251 ALA B CA 1
ATOM 4299 C C . ALA B 1 251 ? 7.285 -15.445 -16.766 1 97.69 251 ALA B C 1
ATOM 4301 O O . ALA B 1 251 ? 7.281 -16.031 -17.844 1 97.69 251 ALA B O 1
ATOM 4302 N N . ALA B 1 252 ? 7.633 -16.016 -15.648 1 97.88 252 ALA B N 1
ATOM 4303 C CA . ALA B 1 252 ? 7.965 -17.438 -15.594 1 97.88 252 ALA B CA 1
ATOM 4304 C C . ALA B 1 252 ? 6.793 -18.297 -16.078 1 97.88 252 ALA B C 1
ATOM 4306 O O . ALA B 1 252 ? 6.973 -19.219 -16.875 1 97.88 252 ALA B O 1
ATOM 4307 N N . HIS B 1 253 ? 5.629 -17.953 -15.586 1 96 253 HIS B N 1
ATOM 4308 C CA . HIS B 1 253 ? 4.422 -18.656 -15.992 1 96 253 HIS B CA 1
ATOM 4309 C C . HIS B 1 253 ? 4.215 -18.578 -17.5 1 96 253 HIS B C 1
ATOM 4311 O O . HIS B 1 253 ? 3.926 -19.594 -18.141 1 96 253 HIS B O 1
ATOM 4317 N N . MET B 1 254 ? 4.387 -17.438 -18.016 1 95.31 254 MET B N 1
ATOM 4318 C CA . MET B 1 254 ? 4.211 -17.219 -19.453 1 95.31 254 MET B CA 1
ATOM 4319 C C . MET B 1 254 ? 5.238 -18.016 -20.25 1 95.31 254 MET B C 1
ATOM 4321 O O . MET B 1 254 ? 4.973 -18.406 -21.391 1 95.31 254 MET B O 1
ATOM 4325 N N . ALA B 1 255 ? 6.348 -18.266 -19.625 1 97.25 255 ALA B N 1
ATOM 4326 C CA . ALA B 1 255 ? 7.422 -19 -20.281 1 97.25 255 ALA B CA 1
ATOM 4327 C C . ALA B 1 255 ? 7.258 -20.5 -20.062 1 97.25 255 ALA B C 1
ATOM 4329 O O . ALA B 1 255 ? 8.086 -21.297 -20.516 1 97.25 255 ALA B O 1
ATOM 4330 N N . GLY B 1 256 ? 6.246 -20.906 -19.344 1 96.06 256 GLY B N 1
ATOM 4331 C CA . GLY B 1 256 ? 5.973 -22.312 -19.109 1 96.06 256 GLY B CA 1
ATOM 4332 C C . GLY B 1 256 ? 6.832 -22.906 -18.016 1 96.06 256 GLY B C 1
ATOM 4333 O O . GLY B 1 256 ? 7.055 -24.125 -17.984 1 96.06 256 GLY B O 1
ATOM 4334 N N . LEU B 1 257 ? 7.348 -22.062 -17.125 1 97.19 257 LEU B N 1
ATOM 4335 C CA . LEU B 1 257 ? 8.234 -22.531 -16.062 1 97.19 257 LEU B CA 1
ATOM 4336 C C . LEU B 1 257 ? 7.5 -22.578 -14.727 1 97.19 257 LEU B C 1
ATOM 4338 O O . LEU B 1 257 ? 6.711 -21.672 -14.422 1 97.19 257 LEU B O 1
ATOM 4342 N N . GLU B 1 258 ? 7.777 -23.594 -13.961 1 96.06 258 GLU B N 1
ATOM 4343 C CA . GLU B 1 258 ? 7.246 -23.703 -12.609 1 96.06 258 GLU B CA 1
ATOM 4344 C C . GLU B 1 258 ? 8.227 -23.141 -11.586 1 96.06 258 GLU B C 1
ATOM 4346 O O . GLU B 1 258 ? 9.422 -23.438 -11.633 1 96.06 258 GLU B O 1
ATOM 4351 N N . VAL B 1 259 ? 7.75 -22.391 -10.75 1 97.69 259 VAL B N 1
ATOM 4352 C CA . VAL B 1 259 ? 8.531 -21.859 -9.641 1 97.69 259 VAL B CA 1
ATOM 4353 C C . VAL B 1 259 ? 8.164 -22.594 -8.352 1 97.69 259 VAL B C 1
ATOM 4355 O O . VAL B 1 259 ? 6.984 -22.656 -7.98 1 97.69 259 VAL B O 1
ATOM 4358 N N . PRO B 1 260 ? 9.039 -23.125 -7.676 1 97.31 260 PRO B N 1
ATOM 4359 C CA . PRO B 1 260 ? 10.484 -22.953 -7.816 1 97.31 260 PRO B CA 1
ATOM 4360 C C . PRO B 1 260 ? 11.148 -24.094 -8.594 1 97.31 260 PRO B C 1
ATOM 4362 O O . PRO B 1 260 ? 12.375 -24.125 -8.719 1 97.31 260 PRO B O 1
ATOM 4365 N N . ARG B 1 261 ? 10.422 -25.016 -9.055 1 96.56 261 ARG B N 1
ATOM 4366 C CA . ARG B 1 261 ? 10.961 -26.25 -9.602 1 96.56 261 ARG B CA 1
ATOM 4367 C C . ARG B 1 261 ? 11.938 -25.969 -10.742 1 96.56 261 ARG B C 1
ATOM 4369 O O . ARG B 1 261 ? 13.039 -26.516 -10.781 1 96.56 261 ARG B O 1
ATOM 4376 N N . ASP B 1 262 ? 11.547 -25.125 -11.656 1 97.06 262 ASP B N 1
ATOM 4377 C CA . ASP B 1 262 ? 12.352 -24.844 -12.844 1 97.06 262 ASP B CA 1
ATOM 4378 C C . ASP B 1 262 ? 13.172 -23.562 -12.656 1 97.06 262 ASP B C 1
ATOM 4380 O O . ASP B 1 262 ? 14.211 -23.391 -13.297 1 97.06 262 ASP B O 1
ATOM 4384 N N . LEU B 1 263 ? 12.68 -22.688 -11.844 1 98.25 263 LEU B N 1
ATOM 4385 C CA . LEU B 1 263 ? 13.25 -21.359 -11.68 1 98.25 263 LEU B CA 1
ATOM 4386 C C . LEU B 1 263 ? 13 -20.828 -10.266 1 98.25 263 LEU B C 1
ATOM 4388 O O . LEU B 1 263 ? 11.859 -20.812 -9.805 1 98.25 263 LEU B O 1
ATOM 4392 N N . SER B 1 264 ? 14.078 -20.484 -9.602 1 98.75 264 SER B N 1
ATOM 4393 C CA . SER B 1 264 ? 13.922 -19.734 -8.359 1 98.75 264 SER B CA 1
ATOM 4394 C C . SER B 1 264 ? 13.773 -18.234 -8.617 1 98.75 264 SER B C 1
ATOM 4396 O O . SER B 1 264 ? 14.438 -17.688 -9.5 1 98.75 264 SER B O 1
ATOM 4398 N N . VAL B 1 265 ? 12.859 -17.578 -7.918 1 98.75 265 VAL B N 1
ATOM 4399 C CA . VAL B 1 265 ? 12.641 -16.141 -8 1 98.75 265 VAL B CA 1
ATOM 4400 C C . VAL B 1 265 ? 12.727 -15.523 -6.602 1 98.75 265 VAL B C 1
ATOM 4402 O O . VAL B 1 265 ? 11.992 -15.922 -5.699 1 98.75 265 VAL B O 1
ATOM 4405 N N . VAL B 1 266 ? 13.609 -14.609 -6.41 1 98.88 266 VAL B N 1
ATOM 4406 C CA . VAL B 1 266 ? 13.797 -13.977 -5.113 1 98.88 266 VAL B CA 1
ATOM 4407 C C . VAL B 1 266 ? 13.711 -12.453 -5.262 1 98.88 266 VAL B C 1
ATOM 4409 O O . VAL B 1 266 ? 14.297 -11.883 -6.18 1 98.88 266 VAL B O 1
ATOM 4412 N N . GLY B 1 267 ? 12.953 -11.891 -4.352 1 98.81 267 GLY B N 1
ATOM 4413 C CA . GLY B 1 267 ? 12.805 -10.438 -4.363 1 98.81 267 GLY B CA 1
ATOM 4414 C C . GLY B 1 267 ? 13.602 -9.758 -3.27 1 98.81 267 GLY B C 1
ATOM 4415 O O . GLY B 1 267 ? 14.555 -10.328 -2.73 1 98.81 267 GLY B O 1
ATOM 4416 N N . PHE B 1 268 ? 13.305 -8.469 -3.033 1 98.88 268 PHE B N 1
ATOM 4417 C CA . PHE B 1 268 ? 13.867 -7.594 -2.014 1 98.88 268 PHE B CA 1
ATOM 4418 C C . PHE B 1 268 ? 12.812 -6.621 -1.502 1 98.88 268 PHE B C 1
ATOM 4420 O O . PHE B 1 268 ? 12.125 -5.965 -2.293 1 98.88 268 PHE B O 1
ATOM 4427 N N . ASP B 1 269 ? 12.742 -6.414 -0.198 1 98.69 269 ASP B N 1
ATOM 4428 C CA . ASP B 1 269 ? 11.844 -5.52 0.528 1 98.69 269 ASP B CA 1
ATOM 4429 C C . ASP B 1 269 ? 11.188 -6.238 1.703 1 98.69 269 ASP B C 1
ATOM 4431 O O . ASP B 1 269 ? 11.062 -5.676 2.793 1 98.69 269 ASP B O 1
ATOM 4435 N N . GLY B 1 270 ? 10.633 -7.461 1.397 1 98.69 270 GLY B N 1
ATOM 4436 C CA . GLY B 1 270 ? 9.93 -8.203 2.432 1 98.69 270 GLY B CA 1
ATOM 4437 C C . GLY B 1 270 ? 8.516 -7.695 2.668 1 98.69 270 GLY B C 1
ATOM 4438 O O . GLY B 1 270 ? 8.055 -7.637 3.809 1 98.69 270 GLY B O 1
ATOM 4439 N N . ILE B 1 271 ? 7.805 -7.371 1.602 1 98.31 271 ILE B N 1
ATOM 4440 C CA . ILE B 1 271 ? 6.457 -6.844 1.766 1 98.31 271 ILE B CA 1
ATOM 4441 C C . ILE B 1 271 ? 5.551 -7.918 2.359 1 98.31 271 ILE B C 1
ATOM 4443 O O . ILE B 1 271 ? 5.699 -9.102 2.053 1 98.31 271 ILE B O 1
ATOM 4447 N N . ALA B 1 272 ? 4.578 -7.5 3.137 1 96.81 272 ALA B N 1
ATOM 4448 C CA . ALA B 1 272 ? 3.652 -8.414 3.801 1 96.81 272 ALA B CA 1
ATOM 4449 C C . ALA B 1 272 ? 2.877 -9.242 2.783 1 96.81 272 ALA B C 1
ATOM 4451 O O . ALA B 1 272 ? 2.674 -10.445 2.977 1 96.81 272 ALA B O 1
ATOM 4452 N N . LEU B 1 273 ? 2.496 -8.688 1.712 1 96.62 273 LEU B N 1
ATOM 4453 C CA . LEU B 1 273 ? 1.701 -9.344 0.68 1 96.62 273 LEU B CA 1
ATOM 4454 C C . LEU B 1 273 ? 2.447 -10.547 0.098 1 96.62 273 LEU B C 1
ATOM 4456 O O . LEU B 1 273 ? 1.824 -11.508 -0.359 1 96.62 273 LEU B O 1
ATOM 4460 N N . GLY B 1 274 ? 3.746 -10.43 0.092 1 97.19 274 GLY B N 1
ATOM 4461 C CA . GLY B 1 274 ? 4.559 -11.516 -0.432 1 97.19 274 GLY B CA 1
ATOM 4462 C C . GLY B 1 274 ? 4.309 -12.836 0.27 1 97.19 274 GLY B C 1
ATOM 4463 O O . GLY B 1 274 ? 4.492 -13.906 -0.321 1 97.19 274 GLY B O 1
ATOM 4464 N N . ARG B 1 275 ? 3.857 -12.805 1.494 1 95.62 275 ARG B N 1
ATOM 4465 C CA . ARG B 1 275 ? 3.602 -14 2.291 1 95.62 275 ARG B CA 1
ATOM 4466 C C . ARG B 1 275 ? 2.262 -14.625 1.922 1 95.62 275 ARG B C 1
ATOM 4468 O O . ARG B 1 275 ? 1.994 -15.781 2.27 1 95.62 275 ARG B O 1
ATOM 4475 N N . ASP B 1 276 ? 1.48 -13.891 1.193 1 95.06 276 ASP B N 1
ATOM 4476 C CA . ASP B 1 276 ? 0.145 -14.359 0.836 1 95.06 276 ASP B CA 1
ATOM 4477 C C . ASP B 1 276 ? 0.134 -14.969 -0.564 1 95.06 276 ASP B C 1
ATOM 4479 O O . ASP B 1 276 ? -0.857 -15.578 -0.975 1 95.06 276 ASP B O 1
ATOM 4483 N N . LEU B 1 277 ? 1.232 -14.852 -1.239 1 96.12 277 LEU B N 1
ATOM 4484 C CA . LEU B 1 277 ? 1.284 -15.266 -2.637 1 96.12 277 LEU B CA 1
ATOM 4485 C C . LEU B 1 277 ? 1.505 -16.766 -2.746 1 96.12 277 LEU B C 1
ATOM 4487 O O . LEU B 1 277 ? 1.841 -17.422 -1.757 1 96.12 277 LEU B O 1
ATOM 4491 N N . THR B 1 278 ? 1.196 -17.266 -3.973 1 93.25 278 THR B N 1
ATOM 4492 C CA . THR B 1 278 ? 1.562 -18.625 -4.379 1 93.25 278 THR B CA 1
ATOM 4493 C C . THR B 1 278 ? 2.482 -18.594 -5.594 1 93.25 278 THR B C 1
ATOM 4495 O O . THR B 1 278 ? 2.061 -18.219 -6.691 1 93.25 278 THR B O 1
ATOM 4498 N N . PRO B 1 279 ? 3.682 -19.062 -5.398 1 95.81 279 PRO B N 1
ATOM 4499 C CA . PRO B 1 279 ? 4.316 -19.438 -4.129 1 95.81 279 PRO B CA 1
ATOM 4500 C C . PRO B 1 279 ? 4.562 -18.234 -3.215 1 95.81 279 PRO B C 1
ATOM 4502 O O . PRO B 1 279 ? 4.57 -17.094 -3.678 1 95.81 279 PRO B O 1
ATOM 4505 N N . VAL B 1 280 ? 4.688 -18.578 -1.907 1 96.88 280 VAL B N 1
ATOM 4506 C CA . VAL B 1 280 ? 5.168 -17.547 -0.998 1 96.88 280 VAL B CA 1
ATOM 4507 C C . VAL B 1 280 ? 6.484 -16.969 -1.519 1 96.88 280 VAL B C 1
ATOM 4509 O O . VAL B 1 280 ? 7.41 -17.719 -1.839 1 96.88 280 VAL B O 1
ATOM 4512 N N . LEU B 1 281 ? 6.57 -15.711 -1.555 1 98.38 281 LEU B N 1
ATOM 4513 C CA . LEU B 1 281 ? 7.68 -15.062 -2.25 1 98.38 281 LEU B CA 1
ATOM 4514 C C . LEU B 1 281 ? 8.953 -15.117 -1.415 1 98.38 281 LEU B C 1
ATOM 4516 O O . LEU B 1 281 ? 8.953 -14.727 -0.247 1 98.38 281 LEU B O 1
ATOM 4520 N N . GLY B 1 282 ? 10.016 -15.672 -1.983 1 98.75 282 GLY B N 1
ATOM 4521 C CA . GLY B 1 282 ? 11.344 -15.484 -1.412 1 98.75 282 GLY B CA 1
ATOM 4522 C C . GLY B 1 282 ? 11.844 -14.055 -1.532 1 98.75 282 GLY B C 1
ATOM 4523 O O . GLY B 1 282 ? 11.648 -13.406 -2.562 1 98.75 282 GLY B O 1
ATOM 4524 N N . THR B 1 283 ? 12.438 -13.531 -0.456 1 98.88 283 THR B N 1
ATOM 4525 C CA . THR B 1 283 ? 12.805 -12.125 -0.468 1 98.88 283 THR B CA 1
ATOM 4526 C C . THR B 1 283 ? 13.836 -11.82 0.617 1 98.88 283 THR B C 1
ATOM 4528 O O . THR B 1 283 ? 13.891 -12.508 1.636 1 98.88 283 THR B O 1
ATOM 4531 N N . VAL B 1 284 ? 14.719 -10.891 0.332 1 98.94 284 VAL B N 1
ATOM 4532 C CA . VAL B 1 284 ? 15.43 -10.227 1.417 1 98.94 284 VAL B CA 1
ATOM 4533 C C . VAL B 1 284 ? 14.492 -9.242 2.119 1 98.94 284 VAL B C 1
ATOM 4535 O O . VAL B 1 284 ? 14.078 -8.242 1.531 1 98.94 284 VAL B O 1
ATOM 4538 N N . ALA B 1 285 ? 14.219 -9.531 3.346 1 98.81 285 ALA B N 1
ATOM 4539 C CA . ALA B 1 285 ? 13.234 -8.75 4.086 1 98.81 285 ALA B CA 1
ATOM 4540 C C . ALA B 1 285 ? 13.906 -7.621 4.867 1 98.81 285 ALA B C 1
ATOM 4542 O O . ALA B 1 285 ? 14.852 -7.855 5.617 1 98.81 285 ALA B O 1
ATOM 4543 N N . GLN B 1 286 ? 13.523 -6.473 4.617 1 98.62 286 GLN B N 1
ATOM 4544 C CA . GLN B 1 286 ? 13.906 -5.312 5.414 1 98.62 286 GLN B CA 1
ATOM 4545 C C . GLN B 1 286 ? 12.734 -4.809 6.254 1 98.62 286 GLN B C 1
ATOM 4547 O O . GLN B 1 286 ? 11.578 -5.043 5.914 1 98.62 286 GLN B O 1
ATOM 4552 N N . PRO B 1 287 ? 13 -4.164 7.398 1 98.75 287 PRO B N 1
ATOM 4553 C CA . PRO B 1 287 ? 11.922 -3.684 8.273 1 98.75 287 PRO B CA 1
ATOM 4554 C C . PRO B 1 287 ? 11.328 -2.359 7.801 1 98.75 287 PRO B C 1
ATOM 4556 O O . PRO B 1 287 ? 11.633 -1.306 8.367 1 98.75 287 PRO B O 1
ATOM 4559 N N . ASN B 1 288 ? 10.406 -2.393 6.898 1 98.81 288 ASN B N 1
ATOM 4560 C CA . ASN B 1 288 ? 9.914 -1.226 6.172 1 98.81 288 ASN B CA 1
ATOM 4561 C C . ASN B 1 288 ? 9.266 -0.212 7.109 1 98.81 288 ASN B C 1
ATOM 4563 O O . ASN B 1 288 ? 9.57 0.981 7.047 1 98.81 288 ASN B O 1
ATOM 4567 N N . ALA B 1 289 ? 8.383 -0.639 7.977 1 98.75 289 ALA B N 1
ATOM 4568 C CA . ALA B 1 289 ? 7.734 0.269 8.922 1 98.75 289 ALA B CA 1
ATOM 4569 C C . ALA B 1 289 ? 8.766 0.916 9.852 1 98.75 289 ALA B C 1
ATOM 4571 O O . ALA B 1 289 ? 8.664 2.104 10.164 1 98.75 289 ALA B O 1
ATOM 4572 N N . ASP B 1 290 ? 9.734 0.134 10.234 1 98.88 290 ASP B N 1
ATOM 4573 C CA . ASP B 1 290 ? 10.773 0.65 11.117 1 98.88 290 ASP B CA 1
ATOM 4574 C C . ASP B 1 290 ? 11.641 1.687 10.398 1 98.88 290 ASP B C 1
ATOM 4576 O O . ASP B 1 290 ? 12.102 2.646 11.016 1 98.88 290 ASP B O 1
ATOM 4580 N N . ILE B 1 291 ? 11.898 1.447 9.148 1 98.94 291 ILE B N 1
ATOM 4581 C CA . ILE B 1 291 ? 12.641 2.439 8.383 1 98.94 291 ILE B CA 1
ATOM 4582 C C . ILE B 1 291 ? 11.898 3.775 8.406 1 98.94 291 ILE B C 1
ATOM 4584 O O . ILE B 1 291 ? 12.508 4.82 8.648 1 98.94 291 ILE B O 1
ATOM 4588 N N . GLY B 1 292 ? 10.602 3.721 8.211 1 98.94 292 GLY B N 1
ATOM 4589 C CA . GLY B 1 292 ? 9.797 4.926 8.305 1 98.94 292 GLY B CA 1
ATOM 4590 C C . GLY B 1 292 ? 9.797 5.539 9.695 1 98.94 292 GLY B C 1
ATOM 4591 O O . GLY B 1 292 ? 10.039 6.738 9.852 1 98.94 292 GLY B O 1
ATOM 4592 N N . ARG B 1 293 ? 9.57 4.719 10.672 1 98.88 293 ARG B N 1
ATOM 4593 C CA . ARG B 1 293 ? 9.492 5.168 12.055 1 98.88 293 ARG B CA 1
ATOM 4594 C C . ARG B 1 293 ? 10.805 5.809 12.5 1 98.88 293 ARG B C 1
ATOM 4596 O O . ARG B 1 293 ? 10.82 6.926 13.016 1 98.88 293 ARG B O 1
ATOM 4603 N N . CYS B 1 294 ? 11.898 5.141 12.227 1 98.88 294 CYS B N 1
ATOM 4604 C CA . CYS B 1 294 ? 13.211 5.625 12.641 1 98.88 294 CYS B CA 1
ATOM 4605 C C . CYS B 1 294 ? 13.562 6.926 11.922 1 98.88 294 CYS B C 1
ATOM 4607 O O . CYS B 1 294 ? 14.195 7.809 12.5 1 98.88 294 CYS B O 1
ATOM 4609 N N . SER B 1 295 ? 13.172 7.043 10.641 1 98.94 295 SER B N 1
ATOM 4610 C CA . SER B 1 295 ? 13.422 8.273 9.898 1 98.94 295 SER B CA 1
ATOM 4611 C C . SER B 1 295 ? 12.758 9.469 10.57 1 98.94 295 SER B C 1
ATOM 4613 O O . SER B 1 295 ? 13.383 10.516 10.75 1 98.94 295 SER B O 1
ATOM 4615 N N . VAL B 1 296 ? 11.531 9.297 11.016 1 98.88 296 VAL B N 1
ATOM 4616 C CA . VAL B 1 296 ? 10.781 10.375 11.656 1 98.88 296 VAL B CA 1
ATOM 4617 C C . VAL B 1 296 ? 11.375 10.664 13.031 1 98.88 296 VAL B C 1
ATOM 4619 O O . VAL B 1 296 ? 11.523 11.828 13.414 1 98.88 296 VAL B O 1
ATOM 4622 N N . GLU B 1 297 ? 11.703 9.609 13.742 1 98.56 297 GLU B N 1
ATOM 4623 C CA . GLU B 1 297 ? 12.25 9.789 15.078 1 98.56 297 GLU B CA 1
ATOM 4624 C C . GLU B 1 297 ? 13.562 10.57 15.039 1 98.56 297 GLU B C 1
ATOM 4626 O O . GLU B 1 297 ? 13.781 11.469 15.852 1 98.56 297 GLU B O 1
ATOM 4631 N N . LEU B 1 298 ? 14.422 10.273 14.07 1 98.12 298 LEU B N 1
ATOM 4632 C CA . LEU B 1 298 ? 15.656 11.039 13.883 1 98.12 298 LEU B CA 1
ATOM 4633 C C . LEU B 1 298 ? 15.344 12.492 13.555 1 98.12 298 LEU B C 1
ATOM 4635 O O . LEU B 1 298 ? 15.992 13.406 14.078 1 98.12 298 LEU B O 1
ATOM 4639 N N . LEU B 1 299 ? 14.398 12.641 12.727 1 97.75 299 LEU B N 1
ATOM 4640 C CA . LEU B 1 299 ? 14.023 13.984 12.281 1 97.75 299 LEU B CA 1
ATOM 4641 C C . LEU B 1 299 ? 13.461 14.805 13.438 1 97.75 299 LEU B C 1
ATOM 4643 O O . LEU B 1 299 ? 13.844 15.961 13.625 1 97.75 299 LEU B O 1
ATOM 4647 N N . VAL B 1 300 ? 12.57 14.234 14.211 1 96.69 300 VAL B N 1
ATOM 4648 C CA . VAL B 1 300 ? 11.93 14.906 15.336 1 96.69 300 VAL B CA 1
ATOM 4649 C C . VAL B 1 300 ? 12.984 15.281 16.375 1 96.69 300 VAL B C 1
ATOM 4651 O O . VAL B 1 300 ? 12.953 16.375 16.938 1 96.69 300 VAL B O 1
ATOM 4654 N N . GLN B 1 301 ? 13.891 14.383 16.609 1 94.88 301 GLN B N 1
ATOM 4655 C CA . GLN B 1 301 ? 14.984 14.664 17.531 1 94.88 301 GLN B CA 1
ATOM 4656 C C . GLN B 1 301 ? 15.828 15.836 17.047 1 94.88 301 GLN B C 1
ATOM 4658 O O . GLN B 1 301 ? 16.188 16.719 17.844 1 94.88 301 GLN B O 1
ATOM 4663 N N . ALA B 1 302 ? 16.109 15.828 15.828 1 93.38 302 ALA B N 1
ATOM 4664 C CA . ALA B 1 302 ? 16.906 16.906 15.234 1 93.38 302 ALA B CA 1
ATOM 4665 C C . ALA B 1 302 ? 16.172 18.25 15.352 1 93.38 302 ALA B C 1
ATOM 4667 O O . ALA B 1 302 ? 16.797 19.266 15.688 1 93.38 302 ALA B O 1
ATOM 4668 N N . MET B 1 303 ? 14.93 18.203 15.055 1 92.31 303 MET B N 1
ATOM 4669 C CA . MET B 1 303 ? 14.125 19.422 15.109 1 92.31 303 MET B CA 1
ATOM 4670 C C . MET B 1 303 ? 13.992 19.922 16.547 1 92.31 303 MET B C 1
ATOM 4672 O O . MET B 1 303 ? 14.031 21.141 16.797 1 92.31 303 MET B O 1
ATOM 4676 N N . ALA B 1 304 ? 13.883 19.062 17.438 1 90 304 ALA B N 1
ATOM 4677 C CA . ALA B 1 304 ? 13.781 19.438 18.859 1 90 304 ALA B CA 1
ATOM 4678 C C . ALA B 1 304 ? 15.078 20.062 19.359 1 90 304 ALA B C 1
ATOM 4680 O O . ALA B 1 304 ? 15.062 20.984 20.172 1 90 304 ALA B O 1
ATOM 4681 N N . SER B 1 305 ? 16.141 19.594 18.875 1 88.25 305 SER B N 1
ATOM 4682 C CA . SER B 1 305 ? 17.453 20.062 19.328 1 88.25 305 SER B CA 1
ATOM 4683 C C . SER B 1 305 ? 17.938 21.219 18.469 1 88.25 305 SER B C 1
ATOM 4685 O O . SER B 1 305 ? 18.969 21.844 18.781 1 88.25 305 SER B O 1
ATOM 4687 N N . HIS B 1 306 ? 17.266 21.453 17.422 1 86.31 306 HIS B N 1
ATOM 4688 C CA . HIS B 1 306 ? 17.609 22.516 16.469 1 86.31 306 HIS B CA 1
ATOM 4689 C C . HIS B 1 306 ? 18.969 22.25 15.828 1 86.31 306 HIS B C 1
ATOM 4691 O O . HIS B 1 306 ? 19.75 23.188 15.617 1 86.31 306 HIS B O 1
ATOM 4697 N N . VAL B 1 307 ? 19.297 21.016 15.68 1 84.38 307 VAL B N 1
ATOM 4698 C CA . VAL B 1 307 ? 20.5 20.562 14.977 1 84.38 307 VAL B CA 1
ATOM 4699 C C . VAL B 1 307 ? 20.094 19.609 13.852 1 84.38 307 VAL B C 1
ATOM 4701 O O . VAL B 1 307 ? 19.531 18.547 14.094 1 84.38 307 VAL B O 1
ATOM 4704 N N . PRO B 1 308 ? 20.375 20.047 12.68 1 88.5 308 PRO B N 1
ATOM 4705 C CA . PRO B 1 308 ? 20.016 19.141 11.586 1 88.5 308 PRO B CA 1
ATOM 4706 C C . PRO B 1 308 ? 20.719 17.781 11.68 1 88.5 308 PRO B C 1
ATOM 4708 O O . PRO B 1 308 ? 21.859 17.719 12.164 1 88.5 308 PRO B O 1
ATOM 4711 N N . PRO B 1 309 ? 19.984 16.75 11.234 1 92.25 309 PRO B N 1
ATOM 4712 C CA . PRO B 1 309 ? 20.672 15.445 11.25 1 92.25 309 PRO B CA 1
ATOM 4713 C C . PRO B 1 309 ? 21.906 15.406 10.352 1 92.25 309 PRO B C 1
ATOM 4715 O O . PRO B 1 309 ? 21.891 15.961 9.25 1 92.25 309 PRO B O 1
ATOM 4718 N N . THR B 1 310 ? 22.953 14.82 10.875 1 92.94 310 THR B N 1
ATOM 4719 C CA . THR B 1 310 ? 24.188 14.648 10.117 1 92.94 310 THR B CA 1
ATOM 4720 C C . THR B 1 310 ? 24.297 13.227 9.586 1 92.94 310 THR B C 1
ATOM 4722 O O . THR B 1 310 ? 23.578 12.328 10.039 1 92.94 310 THR B O 1
ATOM 4725 N N . PRO B 1 311 ? 25.156 13.039 8.578 1 96.06 311 PRO B N 1
ATOM 4726 C CA . PRO B 1 311 ? 25.375 11.688 8.047 1 96.06 311 PRO B CA 1
ATOM 4727 C C . PRO B 1 311 ? 25.75 10.688 9.141 1 96.06 311 PRO B C 1
ATOM 4729 O O . PRO B 1 311 ? 25.422 9.5 9.023 1 96.06 311 PRO B O 1
ATOM 4732 N N . GLU B 1 312 ? 26.312 11.133 10.219 1 95.19 312 GLU B N 1
ATOM 4733 C CA . GLU B 1 312 ? 26.75 10.258 11.305 1 95.19 312 GLU B CA 1
ATOM 4734 C C . GLU B 1 312 ? 25.547 9.688 12.07 1 95.19 312 GLU B C 1
ATOM 4736 O O . GLU B 1 312 ? 25.672 8.672 12.758 1 95.19 312 GLU B O 1
ATOM 4741 N N . ALA B 1 313 ? 24.453 10.32 11.938 1 96.31 313 ALA B N 1
ATOM 4742 C CA . ALA B 1 313 ? 23.25 9.883 12.633 1 96.31 313 ALA B CA 1
ATOM 4743 C C . ALA B 1 313 ? 22.562 8.75 11.875 1 96.31 313 ALA B C 1
ATOM 4745 O O . ALA B 1 313 ? 21.578 8.188 12.352 1 96.31 313 ALA B O 1
ATOM 4746 N N . SER B 1 314 ? 23.094 8.383 10.758 1 98.38 314 SER B N 1
ATOM 4747 C CA . SER B 1 314 ? 22.469 7.363 9.914 1 98.38 314 SER B CA 1
ATOM 4748 C C . SER B 1 314 ? 22.344 6.039 10.656 1 98.38 314 SER B C 1
ATOM 4750 O O . SER B 1 314 ? 23.156 5.723 11.523 1 98.38 314 SER B O 1
ATOM 4752 N N . LEU B 1 315 ? 21.281 5.301 10.312 1 98.62 315 LEU B N 1
ATOM 4753 C CA . LEU B 1 315 ? 21.031 3.99 10.898 1 98.62 315 LEU B CA 1
ATOM 4754 C C . LEU B 1 315 ? 20.969 2.914 9.82 1 98.62 315 LEU B C 1
ATOM 4756 O O . LEU B 1 315 ? 20.297 3.09 8.797 1 98.62 315 LEU B O 1
ATOM 4760 N N . THR B 1 316 ? 21.703 1.901 10.008 1 98.69 316 THR B N 1
ATOM 4761 C CA . THR B 1 316 ? 21.578 0.679 9.227 1 98.69 316 THR B CA 1
ATOM 4762 C C . THR B 1 316 ? 20.844 -0.399 10.016 1 98.69 316 THR B C 1
ATOM 4764 O O . THR B 1 316 ? 21.375 -0.944 10.984 1 98.69 316 THR B O 1
ATOM 4767 N N . LEU B 1 317 ? 19.641 -0.709 9.609 1 98.88 317 LEU B N 1
ATOM 4768 C CA . LEU B 1 317 ? 18.797 -1.648 10.336 1 98.88 317 LEU B CA 1
ATOM 4769 C C . LEU B 1 317 ? 19.062 -3.08 9.883 1 98.88 317 LEU B C 1
ATOM 4771 O O . LEU B 1 317 ? 19.594 -3.301 8.789 1 98.88 317 LEU B O 1
ATOM 4775 N N . PRO B 1 318 ? 18.688 -4.035 10.727 1 98.56 318 PRO B N 1
ATOM 4776 C CA . PRO B 1 318 ? 18.891 -5.434 10.344 1 98.56 318 PRO B CA 1
ATOM 4777 C C . PRO B 1 318 ? 17.938 -5.887 9.242 1 98.56 318 PRO B C 1
ATOM 4779 O O . PRO B 1 318 ? 16.828 -5.371 9.133 1 98.56 318 PRO B O 1
ATOM 4782 N N . HIS B 1 319 ? 18.422 -6.77 8.406 1 98.19 319 HIS B N 1
ATOM 4783 C CA . HIS B 1 319 ? 17.641 -7.453 7.383 1 98.19 319 HIS B CA 1
ATOM 4784 C C . HIS B 1 319 ? 17.844 -8.961 7.457 1 98.19 319 HIS B C 1
ATOM 4786 O O . HIS B 1 319 ? 18.703 -9.445 8.195 1 98.19 319 HIS B O 1
ATOM 4792 N N . HIS B 1 320 ? 16.969 -9.688 6.801 1 97.88 320 HIS B N 1
ATOM 4793 C CA . HIS B 1 320 ? 17.172 -11.133 6.734 1 97.88 320 HIS B CA 1
ATOM 4794 C C . HIS B 1 320 ? 16.562 -11.711 5.461 1 97.88 320 HIS B C 1
ATOM 4796 O O . HIS B 1 320 ? 15.688 -11.102 4.848 1 97.88 320 HIS B O 1
ATOM 4802 N N . PHE B 1 321 ? 17.109 -12.891 5.117 1 98.38 321 PHE B N 1
ATOM 4803 C CA . PHE B 1 321 ? 16.609 -13.602 3.943 1 98.38 321 PHE B CA 1
ATOM 4804 C C . PHE B 1 321 ? 15.555 -14.625 4.34 1 98.38 321 PHE B C 1
ATOM 4806 O O . PHE B 1 321 ? 15.766 -15.414 5.266 1 98.38 321 PHE B O 1
ATOM 4813 N N . ARG B 1 322 ? 14.414 -14.547 3.688 1 98 322 ARG B N 1
ATOM 4814 C CA . ARG B 1 322 ? 13.352 -15.555 3.756 1 98 322 ARG B CA 1
ATOM 4815 C C . ARG B 1 322 ? 13.195 -16.266 2.418 1 98 322 ARG B C 1
ATOM 4817 O O . ARG B 1 322 ? 12.805 -15.656 1.423 1 98 322 ARG B O 1
ATOM 4824 N N . ALA B 1 323 ? 13.375 -17.5 2.342 1 97 323 ALA B N 1
ATOM 4825 C CA . ALA B 1 323 ? 13.398 -18.234 1.083 1 97 323 ALA B CA 1
ATOM 4826 C C . ALA B 1 323 ? 11.992 -18.375 0.504 1 97 323 ALA B C 1
ATOM 4828 O O . ALA B 1 323 ? 11.82 -18.438 -0.716 1 97 323 ALA B O 1
ATOM 4829 N N . GLY B 1 324 ? 11.078 -18.422 1.396 1 96.81 324 GLY B N 1
ATOM 4830 C CA . GLY B 1 324 ? 9.711 -18.625 0.956 1 96.81 324 GLY B CA 1
ATOM 4831 C C . GLY B 1 324 ? 9.523 -19.922 0.171 1 96.81 324 GLY B C 1
ATOM 4832 O O . GLY B 1 324 ? 10.172 -20.922 0.459 1 96.81 324 GLY B O 1
ATOM 4833 N N . GLY B 1 325 ? 8.523 -19.844 -0.75 1 97.44 325 GLY B N 1
ATOM 4834 C CA . GLY B 1 325 ? 8.234 -20.984 -1.613 1 97.44 325 GLY B CA 1
ATOM 4835 C C . GLY B 1 325 ? 8.734 -20.797 -3.031 1 97.44 325 GLY B C 1
ATOM 4836 O O . GLY B 1 325 ? 8.555 -21.672 -3.879 1 97.44 325 GLY B O 1
ATOM 4837 N N . SER B 1 326 ? 9.414 -19.656 -3.27 1 98.56 326 SER B N 1
ATOM 4838 C CA . SER B 1 326 ? 9.812 -19.359 -4.641 1 98.56 326 SER B CA 1
ATOM 4839 C C . SER B 1 326 ? 11.312 -19.578 -4.836 1 98.56 326 SER B C 1
ATOM 4841 O O . SER B 1 326 ? 11.852 -19.297 -5.91 1 98.56 326 SER B O 1
ATOM 4843 N N . CYS B 1 327 ? 12.039 -19.984 -3.828 1 98.5 327 CYS B N 1
ATOM 4844 C CA . CYS B 1 327 ? 13.477 -20.25 -3.875 1 98.5 327 CYS B CA 1
ATOM 4845 C C . CYS B 1 327 ? 13.773 -21.703 -3.498 1 98.5 327 CYS B C 1
ATOM 4847 O O . CYS B 1 327 ? 13.375 -22.172 -2.43 1 98.5 327 CYS B O 1
ATOM 4849 N N . ALA B 1 328 ? 14.414 -22.438 -4.355 1 98.12 328 ALA B N 1
ATOM 4850 C CA . ALA B 1 328 ? 14.773 -23.844 -4.125 1 98.12 328 ALA B CA 1
ATOM 4851 C C . ALA B 1 328 ? 16.125 -24.172 -4.762 1 98.12 328 ALA B C 1
ATOM 4853 O O . ALA B 1 328 ? 16.797 -23.281 -5.305 1 98.12 328 ALA B O 1
ATOM 4854 N N . ALA B 1 329 ? 16.594 -25.406 -4.555 1 97.75 329 ALA B N 1
ATOM 4855 C CA . ALA B 1 329 ? 17.844 -25.891 -5.176 1 97.75 329 ALA B CA 1
ATOM 4856 C C . ALA B 1 329 ? 17.734 -25.844 -6.695 1 97.75 329 ALA B C 1
ATOM 4858 O O . ALA B 1 329 ? 16.656 -25.984 -7.262 1 97.75 329 ALA B O 1
ATOM 4859 N N . ALA B 1 330 ? 18.844 -25.641 -7.301 1 97.38 330 ALA B N 1
ATOM 4860 C CA . ALA B 1 330 ? 18.891 -25.594 -8.758 1 97.38 330 ALA B CA 1
ATOM 4861 C C . ALA B 1 330 ? 18.375 -26.906 -9.359 1 97.38 330 ALA B C 1
ATOM 4863 O O . ALA B 1 330 ? 18.609 -27.984 -8.805 1 97.38 330 ALA B O 1
ATOM 4864 N N . PRO B 1 331 ? 17.656 -26.672 -10.453 1 92.75 331 PRO B N 1
ATOM 4865 C CA . PRO B 1 331 ? 17.297 -27.922 -11.133 1 92.75 331 PRO B CA 1
ATOM 4866 C C . PRO B 1 331 ? 18.5 -28.734 -11.594 1 92.75 331 PRO B C 1
ATOM 4868 O O . PRO B 1 331 ? 19.578 -28.172 -11.82 1 92.75 331 PRO B O 1
ATOM 4871 N N . GLY B 1 332 ? 18.359 -30.047 -11.578 1 82.19 332 GLY B N 1
ATOM 4872 C CA . GLY B 1 332 ? 19.453 -30.922 -11.992 1 82.19 332 GLY B CA 1
ATOM 4873 C C . GLY B 1 332 ? 20.094 -30.5 -13.305 1 82.19 332 GLY B C 1
ATOM 4874 O O . GLY B 1 332 ? 19.391 -30.125 -14.25 1 82.19 332 GLY B O 1
ATOM 4875 N N . GLY B 1 333 ? 21.406 -30.344 -13.398 1 72.25 333 GLY B N 1
ATOM 4876 C CA . GLY B 1 333 ? 22.156 -30.031 -14.602 1 72.25 333 GLY B CA 1
ATOM 4877 C C . GLY B 1 333 ? 22.5 -28.562 -14.734 1 72.25 333 GLY B C 1
ATOM 4878 O O . GLY B 1 333 ? 22.969 -28.109 -15.781 1 72.25 333 GLY B O 1
ATOM 4879 N N . ASP B 1 334 ? 22.219 -27.766 -13.773 1 76.12 334 ASP B N 1
ATOM 4880 C CA . ASP B 1 334 ? 22.656 -26.375 -13.859 1 76.12 334 ASP B CA 1
ATOM 4881 C C . ASP B 1 334 ? 24.188 -26.281 -13.812 1 76.12 334 ASP B C 1
ATOM 4883 O O . ASP B 1 334 ? 24.828 -27 -13.055 1 76.12 334 ASP B O 1
#

Solvent-accessible surface area (backbone atoms only — not comparable to full-atom values): 33257 Å² total; per-residue (Å²): 126,52,65,60,53,31,9,61,68,40,72,46,51,52,68,54,44,49,34,42,75,72,42,43,89,81,41,57,69,70,58,41,50,38,37,53,49,29,17,60,78,62,65,42,64,74,47,80,80,51,77,81,63,69,83,57,76,60,44,25,33,28,33,37,38,40,44,49,83,46,61,53,44,22,36,17,46,49,19,28,34,54,38,27,48,76,71,64,27,32,34,40,58,43,66,28,74,58,34,68,71,40,45,40,49,46,47,52,53,38,58,54,65,47,42,61,28,36,44,32,49,68,37,43,79,91,74,34,65,47,57,51,52,34,57,73,71,66,49,35,47,25,29,39,60,37,80,55,85,85,40,21,20,20,21,56,61,48,27,62,51,34,19,53,47,42,44,51,43,41,73,40,46,40,58,42,57,31,34,44,28,46,45,49,88,42,21,48,56,41,40,37,29,48,53,10,40,46,51,16,30,54,74,65,69,42,65,83,70,44,79,45,73,33,59,77,81,54,86,51,36,65,63,53,18,54,53,56,62,41,95,82,37,50,37,29,37,44,21,60,25,42,71,58,28,44,31,44,54,32,11,34,49,75,48,72,44,48,64,21,67,56,28,18,43,28,18,26,48,46,46,74,65,37,69,40,38,71,50,23,47,8,20,39,26,39,55,40,33,54,32,22,24,50,34,38,50,51,45,52,53,17,61,74,67,71,41,64,56,43,36,85,71,40,43,75,47,78,66,49,81,42,50,57,45,13,45,56,57,37,44,91,89,92,128,50,67,59,52,30,9,61,68,41,71,47,50,53,67,54,46,49,34,41,74,73,43,45,88,81,42,57,69,69,59,41,51,38,37,52,50,30,19,59,78,64,65,46,66,76,49,82,68,54,77,86,58,65,84,57,75,60,44,26,33,28,33,38,38,40,45,48,81,45,60,54,45,22,36,16,46,49,19,28,34,53,40,27,49,75,71,65,26,32,33,39,60,41,66,26,73,57,33,68,71,40,45,39,48,45,47,51,52,37,58,59,66,47,41,60,31,34,43,32,48,68,36,44,79,91,76,34,64,46,58,50,52,34,58,74,71,64,48,33,46,25,28,38,60,38,81,53,84,86,38,22,19,20,22,55,63,49,27,61,52,32,20,52,48,42,46,52,44,41,73,38,45,38,57,44,59,32,34,42,27,45,44,47,88,42,20,48,56,41,40,36,29,48,52,10,41,46,51,16,30,55,75,67,70,42,65,83,71,45,75,45,72,32,59,76,82,56,86,51,38,65,63,51,18,54,53,56,62,42,92,81,37,50,37,28,38,46,19,59,25,41,70,55,28,45,32,46,53,31,12,34,48,76,47,72,42,49,63,19,66,57,29,18,42,27,18,25,48,47,46,74,63,37,70,41,39,70,51,24,46,8,20,38,26,40,57,39,32,55,32,22,24,51,34,38,50,52,43,52,52,17,60,73,69,72,41,65,56,43,36,84,69,39,44,75,48,77,66,49,79,42,50,58,45,14,45,58,56,36,44,90,88,90

Organism: Paracidovorax avenae (strain ATCC 19860 / DSM 7227 / CCUG 15838 / JCM 20985 / LMG 2117 / NCPPB 1011) (NCBI:txid643561)

Nearest PDB structures (foldseek):
  2o20-assembly3_E  TM=8.804E-01  e=1.241E-18  Lactococcus lactis
  4rk1-assembly2_D  TM=8.745E-01  e=1.867E-18  Enterococcus faecium DO
  4rk1-assembly3_F  TM=8.819E-01  e=3.156E-18  Enterococcus faecium DO
  4rk1-assembly1_A  TM=8.550E-01  e=6.353E-18  Enterococcus faecium DO
  3k9c-assembly1_A  TM=8.618E-01  e=2.813E-16  Rhodococcus jostii RHA1

Radius of gyration: 27.55 Å; Cα contacts (8 Å, |Δi|>4): 1477; chains: 2; bounding box: 65×83×69 Å